Protein AF-A0A2U2SM42-F1 (afdb_monomer_lite)

Secondary structure (DSSP, 8-state):
--PPPP-----HHHHHHHHHHHHHHHHHHTHHHHHHHHHHHHHHHS--S-HHHHHHHHHHHHHHHHHHHHHHHHHHHHHHHHHHHHSTTS-HHHHHHHHHHHHHHHTT-EEEEEEEETTEEE--HHHHT--SEEEEEE-TTEEEEEEEE-TTS-EEEEEE-SEEEEEPTTEEEEEEEE-S-EEEEEEEEEEE-TT--EEEEEEEEEEESSSPPEEEEEEE--SSTTSPP-GGGEEEEEEPPPEE-SS-TTSEE-BEEEEE--S-HHHHHHHHHHHHHHHHHTTT-SSS-------S-----HHHHHHHHTTS-TTS-SS----GGGHHHHHHHHHHHHHHHTS-HHHH--TTS-HHHHHHHHHHHHHHHHHHHS-EEEEEEEETT-PPP-TT-B--TTTEEEPPPEE--S--HHHHTTPEEEEEEE-

pLDDT: mean 81.53, std 14.81, range [32.91, 96.56]

Foldseek 3Di:
DDDDDDPPPPDPPVVVVVVVVVVVVVCVVCVVLVVLVVVLVVCVVPPDPDPVVVVSSCVSVVVNVVVVVVVVVVVLVVLLVVLCVVCVPDDPVVSVVSSVQVVCVVVVQAAAEWEADQQFTDGDPVRLPGAAWYKYQYDQFKKWWKWAQDPVRDTDIDIDHHGIDIDHRRIHTPGMDGQDWDKDKDFQQWAAALVRDIDGWIKMFIWGQQDDAAAFEKEFDDPWLPDDGDLQRIFTFDKDDFDQDPVHNPDGWIFRADGHPLADSLLSVVVVVCVVCVVVCVVPPPDDDDAPPPPPDRDRDRQLQVLLQPLDPPPDDDDDDDGSVCVLVVVLSVLVNVLRSHHHPCLCPPPPDDNVVSQVVSQVSSFSVSQNLAKHKYKYKAFPVSTGRDGGDIDDPVRMDIDHIGIRDPDRSNHSSSMGIPTMGMD

Radius of gyration: 33.89 Å; chains: 1; bounding box: 90×63×103 Å

Sequence (427 aa):
MKKWPSPAKRTTTSVKRFVFLSFLIFLFLFWDIMSGVLRGFLALIRPAENPARLLELFQYWGRFGLFLIYFLFTFSLFLLLIAYFILPNLTLEQHLELWKRLWIYLHGSHGAAVFVRNGKIIAEAAEKSKKGVGLLLIDRQSAVIVEEKSRDQTTQAKVFAPGIVFLNPKQKIRGSVDLRPQRRSVSDLRAYTKDGVEIITNLATVFTLEEQPEVLLVTYQLESAQSQPSANALRVIQLSEPSPSLHRPDRLHRIVSSLSNEIDPDDQEEIHRYVQNFHLSQLESTLLEQPIRSTGLSVVDPKRILAAFYAIPVSASMDASLDWADLPLQITIDLFREFIASIPYETIYYPDRPIASSLTELKSRFSKRMRNQGVLAYQFVQRKDNQPIRVGDEWDAAELIFYPVQELRAAKFLRSKGIKVLNATFG

Structure (mmCIF, N/CA/C/O backbone):
data_AF-A0A2U2SM42-F1
#
_entry.id   AF-A0A2U2SM42-F1
#
loop_
_atom_site.group_PDB
_atom_site.id
_atom_site.type_symbol
_atom_site.label_atom_id
_atom_site.label_alt_id
_atom_site.label_comp_id
_atom_site.label_asym_id
_atom_site.label_entity_id
_atom_site.label_seq_id
_atom_site.pdbx_PDB_ins_code
_atom_site.Cartn_x
_atom_site.Cartn_y
_atom_site.Cartn_z
_atom_site.occupancy
_atom_site.B_iso_or_equiv
_atom_site.auth_seq_id
_atom_site.auth_comp_id
_atom_site.auth_asym_id
_atom_site.auth_atom_id
_atom_site.pdbx_PDB_model_num
ATOM 1 N N . MET A 1 1 ? 7.584 -31.219 -5.306 1.00 37.22 1 MET A N 1
ATOM 2 C CA . MET A 1 1 ? 8.456 -30.327 -6.109 1.00 37.22 1 MET A CA 1
ATOM 3 C C . MET A 1 1 ? 8.792 -31.002 -7.434 1.00 37.22 1 MET A C 1
ATOM 5 O O . MET A 1 1 ? 9.570 -31.946 -7.451 1.00 37.22 1 MET A O 1
ATOM 9 N N . LYS A 1 2 ? 8.160 -30.582 -8.535 1.00 35.25 2 LYS A N 1
ATOM 10 C CA . LYS A 1 2 ? 8.363 -31.166 -9.870 1.00 35.25 2 LYS A CA 1
ATOM 11 C C . LYS A 1 2 ? 9.482 -30.375 -10.559 1.00 35.25 2 LYS A C 1
ATOM 13 O O . LYS A 1 2 ? 9.262 -29.226 -10.931 1.00 35.25 2 LYS A O 1
ATOM 18 N N . LYS A 1 3 ? 10.693 -30.945 -10.641 1.00 39.66 3 LYS A N 1
ATOM 19 C CA . LYS A 1 3 ? 11.832 -30.343 -11.358 1.00 39.66 3 LYS A CA 1
ATOM 20 C C . LY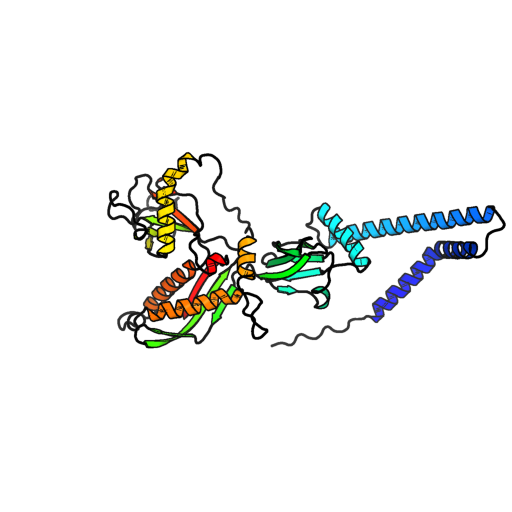S A 1 3 ? 11.411 -30.087 -12.808 1.00 39.66 3 LYS A C 1
ATOM 22 O O . LYS A 1 3 ? 11.009 -31.019 -13.501 1.00 39.66 3 LYS A O 1
ATOM 27 N N . TRP A 1 4 ? 11.460 -28.830 -13.242 1.00 34.91 4 TRP A N 1
ATOM 28 C CA . TRP A 1 4 ? 11.287 -28.485 -14.649 1.00 34.91 4 TRP A CA 1
ATOM 29 C C . TRP A 1 4 ? 12.412 -29.126 -15.474 1.00 34.91 4 TRP A C 1
ATOM 31 O O . TRP A 1 4 ? 13.565 -29.091 -15.035 1.00 34.91 4 TRP A O 1
ATOM 41 N N . PRO A 1 5 ? 12.110 -29.719 -16.642 1.00 42.41 5 PRO A N 1
ATOM 42 C CA . PRO A 1 5 ? 13.147 -30.181 -17.547 1.00 42.41 5 PRO A CA 1
ATOM 43 C C . PRO A 1 5 ? 13.942 -28.973 -18.050 1.00 42.41 5 PRO A C 1
ATOM 45 O O . PRO A 1 5 ? 13.377 -27.949 -18.437 1.00 42.41 5 PRO A O 1
ATOM 48 N N . SER A 1 6 ? 15.265 -29.095 -18.016 1.00 46.88 6 SER A N 1
ATOM 49 C CA . SER A 1 6 ? 16.199 -28.148 -18.614 1.00 46.88 6 SER A CA 1
ATOM 50 C C . SER A 1 6 ? 15.837 -27.899 -20.086 1.00 46.88 6 SER A C 1
ATOM 52 O O . SER A 1 6 ? 15.456 -28.841 -20.788 1.00 46.88 6 SER A O 1
ATOM 54 N N . PRO A 1 7 ? 15.945 -26.653 -20.586 1.00 45.03 7 PRO A N 1
ATOM 55 C CA . PRO A 1 7 ? 15.638 -26.364 -21.977 1.00 45.03 7 PRO A CA 1
ATOM 56 C C . PRO A 1 7 ? 16.603 -27.149 -22.869 1.00 45.03 7 PRO A C 1
ATOM 58 O O . PRO A 1 7 ? 17.818 -26.944 -22.843 1.00 45.03 7 PRO A O 1
ATOM 61 N N . ALA A 1 8 ? 16.050 -28.081 -23.644 1.00 41.78 8 ALA A N 1
ATOM 62 C CA . ALA A 1 8 ? 16.782 -28.811 -24.663 1.00 41.78 8 ALA A CA 1
ATOM 63 C C . ALA A 1 8 ? 17.477 -27.806 -25.596 1.00 41.78 8 ALA A C 1
ATOM 65 O O . ALA A 1 8 ? 16.824 -26.909 -26.135 1.00 41.78 8 ALA A O 1
ATOM 66 N N . LYS A 1 9 ? 18.795 -27.960 -25.796 1.00 49.94 9 LYS A N 1
ATOM 67 C CA . LYS A 1 9 ? 19.582 -27.247 -26.816 1.00 49.94 9 LYS A CA 1
ATOM 68 C C . LYS A 1 9 ? 18.978 -27.527 -28.202 1.00 49.94 9 LYS A C 1
ATOM 70 O O . LYS A 1 9 ? 19.388 -28.455 -28.893 1.00 49.94 9 LYS A O 1
ATOM 75 N N . ARG A 1 10 ? 17.978 -26.745 -28.611 1.00 49.03 10 ARG A N 1
ATOM 76 C CA . ARG A 1 10 ? 17.376 -26.813 -29.946 1.00 49.03 10 ARG A CA 1
ATOM 77 C C . ARG A 1 10 ? 18.307 -26.144 -30.967 1.00 49.03 10 ARG A C 1
ATOM 79 O O . ARG A 1 10 ? 18.519 -24.939 -30.949 1.00 49.03 10 ARG A O 1
ATOM 86 N N . THR A 1 11 ? 18.869 -26.978 -31.843 1.00 52.66 11 THR A N 1
ATOM 87 C CA . THR A 1 11 ? 19.129 -26.712 -33.274 1.00 52.66 11 THR A CA 1
ATOM 88 C C . THR A 1 11 ? 19.884 -25.426 -33.650 1.00 52.66 11 THR A C 1
ATOM 90 O O . THR A 1 11 ? 19.412 -24.634 -34.462 1.00 52.66 11 THR A O 1
ATOM 93 N N . THR A 1 12 ? 21.110 -25.236 -33.159 1.00 55.66 12 THR A N 1
ATOM 94 C CA . THR A 1 12 ? 21.989 -24.142 -33.630 1.00 55.66 12 THR A CA 1
ATOM 95 C C . THR A 1 12 ? 22.580 -24.393 -35.027 1.00 55.66 12 THR A C 1
ATOM 97 O O . THR A 1 12 ? 22.967 -23.454 -35.720 1.00 55.66 12 THR A O 1
ATOM 100 N N . THR A 1 13 ? 22.634 -25.647 -35.485 1.00 61.00 13 THR A N 1
ATOM 101 C CA . THR A 1 13 ? 23.210 -26.038 -36.785 1.00 61.00 13 THR A CA 1
ATOM 102 C C . THR A 1 13 ? 22.324 -25.687 -37.980 1.00 61.00 13 THR A C 1
ATOM 104 O O . THR A 1 13 ? 22.849 -25.313 -39.028 1.00 61.00 13 THR A O 1
ATOM 107 N N . SER A 1 14 ? 20.996 -25.741 -37.831 1.00 63.94 14 SER A N 1
ATOM 108 C CA . SER A 1 14 ? 20.060 -25.404 -38.916 1.00 63.94 14 SER A CA 1
ATOM 109 C C . SER A 1 14 ? 20.049 -23.904 -39.222 1.00 63.94 14 SER A C 1
ATOM 111 O O . SER A 1 14 ? 20.057 -23.510 -40.385 1.00 63.94 14 SER A O 1
ATOM 113 N N . VAL A 1 15 ? 20.120 -23.062 -38.184 1.00 69.94 15 VAL A N 1
ATOM 114 C CA . VAL A 1 15 ? 20.167 -21.597 -38.335 1.00 69.94 15 VAL A CA 1
ATOM 115 C C . VAL A 1 15 ? 21.458 -21.167 -39.035 1.00 69.94 15 VAL A C 1
ATOM 117 O O . VAL A 1 15 ? 21.415 -20.362 -39.958 1.00 69.94 15 VAL A O 1
ATOM 120 N N . LYS A 1 16 ? 22.604 -21.766 -38.681 1.00 73.88 16 LYS A N 1
ATOM 121 C CA . LYS A 1 16 ? 23.895 -21.463 -39.326 1.00 73.88 16 LYS A CA 1
ATOM 122 C C . LYS A 1 16 ? 23.902 -21.774 -40.826 1.00 73.88 16 LYS A C 1
ATOM 124 O O . LYS A 1 16 ? 24.428 -20.981 -41.600 1.00 73.88 16 LYS A O 1
ATOM 129 N N . ARG A 1 17 ? 23.302 -22.897 -41.243 1.00 79.06 17 ARG A N 1
ATOM 130 C CA . ARG A 1 17 ? 23.195 -23.269 -42.667 1.00 79.06 17 ARG A CA 1
ATOM 131 C C . ARG A 1 17 ? 22.294 -22.309 -43.442 1.00 79.06 17 ARG A C 1
ATOM 133 O O . ARG A 1 17 ? 22.647 -21.920 -44.549 1.00 79.06 17 ARG A O 1
ATOM 140 N N . PHE A 1 18 ? 21.178 -21.893 -42.845 1.00 75.88 18 PHE A N 1
ATOM 141 C CA . PHE A 1 18 ? 20.265 -20.937 -43.469 1.00 75.88 18 PHE A CA 1
ATOM 142 C C . PHE A 1 18 ? 20.898 -19.545 -43.614 1.00 75.88 18 PHE A C 1
ATOM 144 O O . PHE A 1 18 ? 20.820 -18.942 -44.680 1.00 75.88 18 PHE A O 1
ATOM 151 N N . VAL A 1 19 ? 21.607 -19.070 -42.582 1.00 76.06 19 VAL A N 1
ATOM 152 C CA . VAL A 1 19 ? 22.349 -17.797 -42.629 1.00 76.06 19 VAL A CA 1
ATOM 153 C C . VAL A 1 19 ? 23.444 -17.836 -43.697 1.00 76.06 19 VAL A C 1
ATOM 155 O O . VAL A 1 19 ? 23.562 -16.894 -44.474 1.00 76.06 19 VAL A O 1
ATOM 158 N N . PHE A 1 20 ? 24.205 -18.931 -43.788 1.00 82.00 20 PHE A N 1
ATOM 159 C CA . PHE A 1 20 ? 25.248 -19.084 -44.806 1.00 82.00 20 PHE A CA 1
ATOM 160 C C . PHE A 1 20 ? 24.678 -19.092 -46.231 1.00 82.00 20 PHE A C 1
ATOM 162 O O . PHE A 1 20 ? 25.192 -18.396 -47.104 1.00 82.00 20 PHE A O 1
ATOM 169 N N . LEU A 1 21 ? 23.588 -19.829 -46.463 1.00 83.31 21 LEU A N 1
ATOM 170 C CA . LEU A 1 21 ? 22.930 -19.874 -47.768 1.00 83.31 21 LEU A CA 1
ATOM 171 C C . LEU A 1 21 ? 22.363 -18.500 -48.157 1.00 83.31 21 LEU A C 1
ATOM 173 O O . LEU A 1 21 ? 22.569 -18.045 -49.278 1.00 83.31 21 LEU A O 1
ATOM 177 N N . SER A 1 22 ? 21.709 -17.809 -47.219 1.00 75.19 22 SER A N 1
ATOM 178 C CA . SER A 1 22 ? 21.179 -16.462 -47.444 1.00 75.19 22 SER A CA 1
ATOM 179 C C . SER A 1 22 ? 22.290 -15.447 -47.725 1.00 75.19 22 SER A C 1
ATOM 181 O O . SER A 1 22 ? 22.113 -14.570 -48.567 1.00 75.19 22 SER A O 1
ATOM 183 N N . PHE A 1 23 ? 23.445 -15.576 -47.065 1.00 80.31 23 PHE A N 1
ATOM 184 C CA . PHE A 1 23 ? 24.621 -14.747 -47.329 1.00 80.31 23 PHE A CA 1
ATOM 185 C C . PHE A 1 23 ? 25.185 -14.986 -48.736 1.00 80.31 23 PHE A C 1
ATOM 187 O O . PHE A 1 23 ? 25.532 -14.036 -49.430 1.00 80.31 23 PHE A O 1
ATOM 194 N N . LEU A 1 24 ? 25.230 -16.240 -49.188 1.00 80.56 24 LEU A N 1
ATOM 195 C CA . LEU A 1 24 ? 25.736 -16.594 -50.515 1.00 80.56 24 LEU A CA 1
ATOM 196 C C . LEU A 1 24 ? 24.796 -16.113 -51.633 1.00 80.56 24 LEU A C 1
ATOM 198 O O . LEU A 1 24 ? 25.257 -15.576 -52.638 1.00 80.56 24 LEU A O 1
ATOM 202 N N . ILE A 1 25 ? 23.481 -16.220 -51.423 1.00 81.25 25 ILE A N 1
ATOM 203 C CA . ILE A 1 25 ? 22.460 -15.659 -52.322 1.00 81.25 25 ILE A CA 1
ATOM 204 C C . ILE A 1 25 ? 22.572 -14.131 -52.384 1.00 81.25 25 ILE A C 1
ATOM 206 O O . ILE A 1 25 ? 22.517 -13.559 -53.470 1.00 81.25 25 ILE A O 1
ATOM 210 N N . PHE A 1 26 ? 22.780 -13.469 -51.243 1.00 79.25 26 PHE A N 1
ATOM 211 C CA . PHE A 1 26 ? 23.017 -12.027 -51.194 1.00 79.25 26 PHE A CA 1
ATOM 212 C C . PHE A 1 26 ? 24.283 -11.642 -51.975 1.00 79.25 26 PHE A C 1
ATOM 214 O O . PHE A 1 26 ? 24.239 -10.749 -52.817 1.00 79.25 26 PHE A O 1
ATOM 221 N N . LEU A 1 27 ? 25.393 -12.354 -51.764 1.00 76.31 27 LEU A N 1
ATOM 222 C CA . LEU A 1 27 ? 26.644 -12.108 -52.483 1.00 76.31 27 LEU A CA 1
ATOM 223 C C . LEU A 1 27 ? 26.467 -12.246 -54.003 1.00 76.31 27 LEU A C 1
ATOM 225 O O . LEU A 1 27 ? 27.034 -11.460 -54.754 1.00 76.31 27 LEU A O 1
ATOM 229 N N . PHE A 1 28 ? 25.669 -13.221 -54.444 1.00 82.19 28 PHE A N 1
ATOM 230 C CA . PHE A 1 28 ? 25.380 -13.451 -55.856 1.00 82.19 28 PHE A CA 1
ATOM 231 C C . PHE A 1 28 ? 24.474 -12.364 -56.453 1.00 82.19 28 PHE A C 1
ATOM 233 O O . PHE A 1 28 ? 24.808 -11.791 -57.487 1.00 82.19 28 PHE A O 1
ATOM 240 N N . LEU A 1 29 ? 23.364 -12.029 -55.784 1.00 76.62 29 LEU A N 1
ATOM 241 C CA . LEU A 1 29 ? 22.418 -10.998 -56.237 1.00 76.62 29 LEU A CA 1
ATOM 242 C C . LEU A 1 29 ? 23.054 -9.606 -56.323 1.00 76.62 29 LEU A C 1
ATOM 244 O O . LEU A 1 29 ? 22.677 -8.812 -57.181 1.00 76.62 29 LEU A O 1
ATOM 248 N N . PHE A 1 30 ? 24.028 -9.317 -55.458 1.00 75.44 30 PHE A N 1
ATOM 249 C CA . PHE A 1 30 ? 24.696 -8.016 -55.383 1.00 75.44 30 PHE A CA 1
ATOM 250 C C . PHE A 1 30 ? 26.149 -8.048 -55.875 1.00 75.44 30 PHE A C 1
ATOM 252 O O . PHE A 1 30 ? 26.906 -7.107 -55.627 1.00 75.44 30 PHE A O 1
ATOM 259 N N . TRP A 1 31 ? 26.544 -9.100 -56.599 1.00 80.31 31 TRP A N 1
ATOM 260 C CA . TRP A 1 31 ? 27.918 -9.295 -57.068 1.00 80.31 31 TRP A CA 1
ATOM 261 C C . TRP A 1 31 ? 28.424 -8.133 -57.926 1.00 80.31 31 TRP A C 1
ATOM 263 O O . TRP A 1 31 ? 29.548 -7.670 -57.739 1.00 80.31 31 TRP A O 1
ATOM 273 N N . ASP A 1 32 ? 27.585 -7.620 -58.828 1.00 74.88 32 ASP A N 1
ATOM 274 C CA . ASP A 1 32 ? 27.944 -6.514 -59.721 1.00 74.88 32 ASP A CA 1
ATOM 275 C C . ASP A 1 32 ? 28.301 -5.245 -58.923 1.00 74.88 32 ASP A C 1
ATOM 277 O O . ASP A 1 32 ? 29.355 -4.640 -59.118 1.00 74.88 32 ASP A O 1
ATOM 281 N N . ILE A 1 33 ? 27.500 -4.935 -57.900 1.00 73.44 33 ILE A N 1
ATOM 282 C CA . ILE A 1 33 ? 27.712 -3.800 -56.993 1.00 73.44 33 ILE A CA 1
ATOM 283 C C . ILE A 1 33 ? 28.972 -4.004 -56.138 1.00 73.44 33 ILE A C 1
ATOM 285 O O . ILE A 1 33 ? 29.809 -3.105 -56.045 1.00 73.44 33 ILE A O 1
ATOM 289 N N . MET A 1 34 ? 29.150 -5.192 -55.550 1.00 74.00 34 MET A N 1
ATOM 290 C CA . MET A 1 34 ? 30.316 -5.515 -54.715 1.00 74.00 34 MET A CA 1
ATOM 291 C C . MET A 1 34 ? 31.624 -5.492 -55.516 1.00 74.00 34 MET A C 1
ATOM 293 O O . MET A 1 34 ? 32.640 -4.970 -55.049 1.00 74.00 34 MET A O 1
ATOM 297 N N . SER A 1 35 ? 31.598 -6.009 -56.745 1.00 76.94 35 SER A N 1
ATOM 298 C CA . SER A 1 35 ? 32.746 -5.985 -57.651 1.00 76.94 35 SER A CA 1
ATOM 299 C C . SER A 1 35 ? 33.081 -4.560 -58.108 1.00 76.94 35 SER A C 1
ATOM 301 O O . SER A 1 35 ? 34.261 -4.219 -58.212 1.00 76.94 35 SER A O 1
ATOM 303 N N . GLY A 1 36 ? 32.069 -3.703 -58.290 1.00 73.38 36 GLY A N 1
ATOM 304 C CA . GLY A 1 36 ? 32.228 -2.278 -58.578 1.00 73.38 36 GLY A CA 1
ATOM 305 C C . GLY A 1 36 ? 32.930 -1.513 -57.453 1.00 73.38 36 GLY A C 1
ATOM 306 O O . GLY A 1 36 ? 33.856 -0.753 -57.725 1.00 73.38 36 GLY A O 1
ATOM 307 N N . VAL A 1 37 ? 32.574 -1.765 -56.187 1.00 72.69 37 VAL A N 1
ATOM 308 C CA . VAL A 1 37 ? 33.238 -1.148 -55.017 1.00 72.69 37 VAL A CA 1
ATOM 309 C C . VAL A 1 37 ? 34.681 -1.625 -54.868 1.00 72.69 37 VAL A C 1
ATOM 311 O O . VAL A 1 37 ? 35.572 -0.816 -54.617 1.00 72.69 37 VAL A O 1
ATOM 314 N N . LEU A 1 38 ? 34.945 -2.922 -55.063 1.00 77.00 38 LEU A N 1
ATOM 315 C CA . LEU A 1 38 ? 36.300 -3.473 -54.975 1.00 77.00 38 LEU A CA 1
ATOM 316 C C . LEU A 1 38 ? 37.216 -2.908 -56.074 1.00 77.00 38 LEU A C 1
ATOM 318 O O . LEU A 1 38 ? 38.353 -2.527 -55.794 1.00 77.00 38 LEU A O 1
ATOM 322 N N . ARG A 1 39 ? 36.710 -2.788 -57.311 1.00 72.19 39 ARG A N 1
ATOM 323 C CA . ARG A 1 39 ? 37.392 -2.083 -58.416 1.00 72.19 39 ARG A CA 1
ATOM 324 C C . ARG A 1 39 ? 37.586 -0.598 -58.091 1.00 72.19 39 ARG A C 1
ATOM 326 O O . ARG A 1 39 ? 38.657 -0.057 -58.349 1.00 72.19 39 ARG A O 1
ATOM 333 N N . GLY A 1 40 ? 36.581 0.008 -57.455 1.00 69.44 40 GLY A N 1
ATOM 334 C CA . GLY A 1 40 ? 36.598 1.332 -56.834 1.00 69.44 40 GLY A CA 1
ATOM 335 C C . GLY A 1 40 ? 37.807 1.564 -55.931 1.00 69.44 40 GLY A C 1
ATOM 336 O O . GLY A 1 40 ? 38.567 2.512 -56.108 1.00 69.44 40 GLY A O 1
ATOM 337 N N . PHE A 1 41 ? 37.986 0.660 -54.972 1.00 71.69 41 PHE A N 1
ATOM 338 C CA . PHE A 1 41 ? 39.050 0.700 -53.975 1.00 71.69 41 PHE A CA 1
ATOM 339 C C . PHE A 1 41 ? 40.432 0.402 -54.578 1.00 71.69 41 PHE A C 1
ATOM 341 O O . PHE A 1 41 ? 41.407 1.080 -54.263 1.00 71.69 41 PHE A O 1
ATOM 348 N N . LEU A 1 42 ? 40.522 -0.557 -55.507 1.00 72.31 42 LEU A N 1
ATOM 349 C CA . LEU A 1 42 ? 41.758 -0.870 -56.238 1.00 72.31 42 LEU A CA 1
ATOM 350 C C . LEU A 1 42 ? 42.267 0.315 -57.078 1.00 72.31 42 LEU A C 1
ATOM 352 O O . LEU A 1 42 ? 43.477 0.511 -57.184 1.00 72.31 42 LEU A O 1
ATOM 356 N N . ALA A 1 43 ? 41.367 1.131 -57.632 1.00 66.62 43 ALA A N 1
ATOM 357 C CA . ALA A 1 43 ? 41.728 2.343 -58.369 1.00 66.62 43 ALA A CA 1
ATOM 358 C C . ALA A 1 43 ? 42.224 3.488 -57.465 1.00 66.62 43 ALA A C 1
ATOM 360 O O . ALA A 1 43 ? 42.943 4.364 -57.935 1.00 66.62 43 ALA A O 1
ATOM 361 N N . LEU A 1 44 ? 41.886 3.482 -56.169 1.00 68.81 44 LEU A N 1
ATOM 362 C CA . LEU A 1 44 ? 42.412 4.453 -55.201 1.00 68.81 44 LEU A CA 1
ATOM 363 C C . LEU A 1 44 ? 43.894 4.188 -54.881 1.00 68.81 44 LEU A C 1
ATOM 365 O O . LEU A 1 44 ? 44.653 5.115 -54.618 1.00 68.81 44 LEU A O 1
ATOM 369 N N . ILE A 1 45 ? 44.309 2.919 -54.937 1.00 75.75 45 ILE A N 1
ATOM 370 C CA . ILE A 1 45 ? 45.694 2.475 -54.700 1.00 75.75 45 ILE A CA 1
ATOM 371 C C . ILE A 1 45 ? 46.561 2.660 -55.958 1.00 75.75 45 ILE A C 1
ATOM 373 O O . ILE A 1 45 ? 47.779 2.805 -55.862 1.00 75.75 45 ILE A O 1
ATOM 377 N N . ARG A 1 46 ? 45.946 2.678 -57.148 1.00 68.69 46 ARG A N 1
ATOM 378 C CA . ARG A 1 46 ? 46.636 2.835 -58.433 1.00 68.69 46 ARG A CA 1
ATOM 379 C C . ARG A 1 46 ? 46.012 4.003 -59.210 1.00 68.69 46 ARG A C 1
ATOM 381 O O . ARG A 1 46 ? 45.029 3.775 -59.918 1.00 68.69 46 ARG A O 1
ATOM 388 N N . PRO A 1 47 ? 46.537 5.238 -59.067 1.00 60.62 47 PRO A N 1
ATOM 389 C CA . PRO A 1 47 ? 45.900 6.433 -59.612 1.00 60.62 47 PRO A CA 1
ATOM 390 C C . PRO A 1 47 ? 45.705 6.302 -61.125 1.00 60.62 47 PRO A C 1
ATOM 392 O O . PRO A 1 47 ? 46.603 5.888 -61.857 1.00 60.62 47 PRO A O 1
ATOM 395 N N . ALA A 1 48 ? 44.490 6.592 -61.585 1.00 60.09 48 ALA A N 1
ATOM 396 C CA . ALA A 1 48 ? 44.110 6.429 -62.977 1.00 60.09 48 ALA A CA 1
ATOM 397 C C . ALA A 1 48 ? 44.730 7.532 -63.850 1.00 60.09 48 ALA A C 1
ATOM 399 O O . ALA A 1 48 ? 44.438 8.706 -63.663 1.00 60.09 48 ALA A O 1
ATOM 400 N N . GLU A 1 49 ? 45.514 7.147 -64.859 1.00 64.56 49 GLU A N 1
ATOM 401 C CA . GLU A 1 49 ? 46.083 8.062 -65.867 1.00 64.56 49 GLU A CA 1
ATOM 402 C C . GLU A 1 49 ? 45.031 8.607 -66.858 1.00 64.56 49 GLU A C 1
ATOM 404 O O . GLU A 1 49 ? 45.317 9.513 -67.632 1.00 64.56 49 GLU A O 1
ATOM 409 N N . ASN A 1 50 ? 43.799 8.072 -66.837 1.00 74.12 50 ASN A N 1
ATOM 410 C CA . ASN A 1 50 ? 42.744 8.379 -67.806 1.00 74.12 50 ASN A CA 1
ATOM 411 C C . ASN A 1 50 ? 41.491 8.990 -67.146 1.00 74.12 50 ASN A C 1
ATOM 413 O O . ASN A 1 50 ? 40.880 8.333 -66.294 1.00 74.12 50 ASN A O 1
ATOM 417 N N . PRO A 1 51 ? 41.015 10.170 -67.596 1.00 72.19 51 PRO A N 1
ATOM 418 C CA . PRO A 1 51 ? 39.844 10.842 -67.022 1.00 72.19 51 PRO A CA 1
ATOM 419 C C . PRO A 1 51 ? 38.535 10.054 -67.209 1.00 72.19 51 PRO A C 1
ATOM 421 O O . PRO A 1 51 ? 37.643 10.134 -66.367 1.00 72.19 51 PRO A O 1
ATOM 424 N N . ALA A 1 52 ? 38.434 9.222 -68.252 1.00 74.62 52 ALA A N 1
ATOM 425 C CA . ALA A 1 52 ? 37.275 8.353 -68.480 1.00 74.62 52 ALA A CA 1
ATOM 426 C C . ALA A 1 52 ? 37.076 7.310 -67.359 1.00 74.62 52 ALA A C 1
ATOM 428 O O . ALA A 1 52 ? 35.944 7.029 -66.969 1.00 74.62 52 ALA A O 1
ATOM 429 N N . ARG A 1 53 ? 38.168 6.794 -66.770 1.00 69.69 53 ARG A N 1
ATOM 430 C CA . ARG A 1 53 ? 38.096 5.835 -65.651 1.00 69.69 53 ARG A CA 1
ATOM 431 C C . ARG A 1 53 ? 37.619 6.482 -64.354 1.00 69.69 53 ARG A C 1
ATOM 433 O O . ARG A 1 53 ? 36.987 5.808 -63.548 1.00 69.69 53 ARG A O 1
ATOM 440 N N . LEU A 1 54 ? 37.899 7.772 -64.149 1.00 69.12 54 LEU A N 1
ATOM 441 C CA . LEU A 1 54 ? 37.402 8.509 -62.984 1.00 69.12 54 LEU A CA 1
ATOM 442 C C . LEU A 1 54 ? 35.877 8.649 -63.036 1.00 69.12 54 LEU A C 1
ATOM 444 O O . LEU A 1 54 ? 35.216 8.434 -62.023 1.00 69.12 54 LEU A O 1
ATOM 448 N N . LEU A 1 55 ? 35.314 8.942 -64.213 1.00 76.12 55 LEU A N 1
ATOM 449 C CA . LEU A 1 55 ? 33.866 9.059 -64.395 1.00 76.12 55 LEU A CA 1
ATOM 450 C C . LEU A 1 55 ? 33.144 7.730 -64.126 1.00 76.12 55 LEU A C 1
ATOM 452 O O . LEU A 1 55 ? 32.135 7.716 -63.421 1.00 76.12 55 LEU A O 1
ATOM 456 N N . GLU A 1 56 ? 33.683 6.612 -64.620 1.00 75.69 56 GLU A N 1
ATOM 457 C CA . GLU A 1 56 ? 33.166 5.274 -64.306 1.00 75.69 56 GLU A CA 1
ATOM 458 C C . GLU A 1 56 ? 33.224 4.988 -62.798 1.00 75.69 56 GLU A C 1
ATOM 460 O O . GLU A 1 56 ? 32.248 4.510 -62.220 1.00 75.69 56 GLU A O 1
ATOM 465 N N . LEU A 1 57 ? 34.328 5.347 -62.132 1.00 71.81 57 LEU A N 1
ATOM 466 C CA . LEU A 1 57 ? 34.481 5.195 -60.684 1.00 71.81 57 LEU A CA 1
ATOM 467 C C . LEU A 1 57 ? 33.389 5.948 -59.918 1.00 71.81 57 LEU A C 1
ATOM 469 O O . LEU A 1 57 ? 32.726 5.367 -59.059 1.00 71.81 57 LEU A O 1
ATOM 473 N N . PHE A 1 58 ? 33.169 7.223 -60.252 1.00 76.38 58 PHE A N 1
ATOM 474 C CA . PHE A 1 58 ? 32.121 8.040 -59.640 1.00 76.38 58 PHE A CA 1
ATOM 475 C C . PHE A 1 58 ? 30.729 7.442 -59.853 1.00 76.38 58 PHE A C 1
ATOM 477 O O . PHE A 1 58 ? 29.912 7.467 -58.935 1.00 76.38 58 PHE A O 1
ATOM 484 N N . GLN A 1 59 ? 30.461 6.848 -61.018 1.00 80.38 59 GLN A N 1
ATOM 485 C CA . GLN A 1 59 ? 29.196 6.157 -61.271 1.00 80.38 59 GLN A CA 1
ATOM 486 C C . GLN A 1 59 ? 29.033 4.901 -60.404 1.00 80.38 59 GLN A C 1
ATOM 488 O O . GLN A 1 59 ? 27.950 4.691 -59.856 1.00 80.38 59 GLN A O 1
ATOM 493 N N . TYR A 1 60 ? 30.080 4.089 -60.223 1.00 78.75 60 TYR A N 1
ATOM 494 C CA . TYR A 1 60 ? 30.019 2.910 -59.348 1.00 78.75 60 TYR A CA 1
ATOM 495 C C . TYR A 1 60 ? 29.835 3.292 -57.876 1.00 78.75 60 TYR A C 1
ATOM 497 O O . TYR A 1 60 ? 28.959 2.739 -57.210 1.00 78.75 60 TYR A O 1
ATOM 505 N N . TRP A 1 61 ? 30.592 4.273 -57.379 1.00 76.31 61 TRP A N 1
ATOM 506 C CA . TRP A 1 61 ? 30.429 4.788 -56.016 1.00 76.31 61 TRP A CA 1
ATOM 507 C C . TRP A 1 61 ? 29.064 5.453 -55.811 1.00 76.31 61 TRP A C 1
ATOM 509 O O . TRP A 1 61 ? 28.445 5.260 -54.767 1.00 76.31 61 TRP A O 1
ATOM 519 N N . GLY A 1 62 ? 28.552 6.168 -56.817 1.00 82.19 62 GLY A N 1
ATOM 520 C CA . GLY A 1 62 ? 27.211 6.752 -56.800 1.00 82.19 62 GLY A CA 1
ATOM 521 C C . GLY A 1 62 ? 26.108 5.693 -56.735 1.00 82.19 62 GLY A C 1
ATOM 522 O O . GLY A 1 62 ? 25.213 5.788 -55.897 1.00 82.19 62 GLY A O 1
ATOM 523 N N . ARG A 1 63 ? 26.196 4.636 -57.557 1.00 82.12 63 ARG A N 1
ATOM 524 C CA . ARG A 1 63 ? 25.262 3.494 -57.521 1.00 82.12 63 ARG A CA 1
ATOM 525 C C . ARG A 1 63 ? 25.320 2.752 -56.190 1.00 82.12 63 ARG A C 1
ATOM 527 O O . ARG A 1 63 ? 24.274 2.428 -55.635 1.00 82.12 63 ARG A O 1
ATOM 534 N N . PHE A 1 64 ? 26.519 2.521 -55.661 1.00 80.69 64 PHE A N 1
ATOM 535 C CA . PHE A 1 64 ? 26.697 1.907 -54.349 1.00 80.69 64 PHE A CA 1
ATOM 536 C C . PHE A 1 64 ? 26.102 2.770 -53.231 1.00 80.69 64 PHE A C 1
ATOM 538 O O . PHE A 1 64 ? 25.378 2.254 -52.383 1.00 80.69 64 PHE A O 1
ATOM 545 N N . GLY A 1 65 ? 26.341 4.083 -53.259 1.00 83.94 65 GLY A N 1
ATOM 546 C CA . GLY A 1 65 ? 25.760 5.027 -52.307 1.00 83.94 65 GLY A CA 1
ATOM 547 C C . GLY A 1 65 ? 24.231 5.018 -52.342 1.00 83.94 65 GLY A C 1
ATOM 548 O O . GLY A 1 65 ? 23.597 4.890 -51.297 1.00 83.94 65 GLY A O 1
ATOM 549 N N . LEU A 1 66 ? 23.627 5.068 -53.534 1.00 85.56 66 LEU A N 1
ATOM 550 C CA . LEU A 1 66 ? 22.172 4.976 -53.700 1.00 85.56 66 LEU A CA 1
ATOM 551 C C . LEU A 1 66 ? 21.613 3.640 -53.202 1.00 85.56 66 LEU A C 1
ATOM 553 O O . LEU A 1 66 ? 20.595 3.622 -52.511 1.00 85.56 66 LEU A O 1
ATOM 557 N N . PHE A 1 67 ? 22.287 2.531 -53.511 1.00 86.50 67 PHE A N 1
ATOM 558 C CA . PHE A 1 67 ? 21.902 1.212 -53.017 1.00 86.50 67 PHE A CA 1
ATOM 559 C C . PHE A 1 67 ? 21.953 1.145 -51.487 1.00 86.50 67 PHE A C 1
ATOM 561 O O . PHE A 1 67 ? 21.002 0.679 -50.864 1.00 86.50 67 PHE A O 1
ATOM 568 N N . LEU A 1 68 ? 23.024 1.655 -50.875 1.00 84.06 68 LEU A N 1
ATOM 569 C CA . LEU A 1 68 ? 23.172 1.695 -49.424 1.00 84.06 68 LEU A CA 1
ATOM 570 C C . LEU A 1 68 ? 22.072 2.546 -48.776 1.00 84.06 68 LEU A C 1
ATOM 572 O O . LEU A 1 68 ? 21.487 2.124 -47.783 1.00 84.06 68 LEU A O 1
ATOM 576 N N . ILE A 1 69 ? 21.745 3.704 -49.356 1.00 87.94 69 ILE A N 1
ATOM 577 C CA . ILE A 1 69 ? 20.646 4.560 -48.886 1.00 87.94 69 ILE A CA 1
ATOM 578 C C . ILE A 1 69 ? 19.308 3.820 -48.983 1.00 87.94 69 ILE A C 1
ATOM 580 O O . ILE A 1 69 ? 18.553 3.804 -48.014 1.00 87.94 69 ILE A O 1
ATOM 584 N N . TYR A 1 70 ? 19.022 3.171 -50.115 1.00 88.25 70 TYR A N 1
ATOM 585 C CA . TYR A 1 70 ? 17.790 2.403 -50.302 1.00 88.25 70 TYR A CA 1
ATOM 586 C C . TYR A 1 70 ? 17.693 1.222 -49.327 1.00 88.25 70 TYR A C 1
ATOM 588 O O . TYR A 1 70 ? 16.645 0.991 -48.721 1.00 88.25 70 TYR A O 1
ATOM 596 N N . PHE A 1 71 ? 18.791 0.496 -49.121 1.00 88.38 71 PHE A N 1
ATOM 597 C CA . PHE A 1 71 ? 18.867 -0.592 -48.153 1.00 88.38 71 PHE A CA 1
ATOM 598 C C . PHE A 1 71 ? 18.629 -0.087 -46.725 1.00 88.38 71 PHE A C 1
ATOM 600 O O . PHE A 1 71 ? 17.787 -0.626 -46.015 1.00 88.38 71 PHE A O 1
ATOM 607 N N . LEU A 1 72 ? 19.309 0.985 -46.311 1.00 88.44 72 LEU A N 1
ATOM 608 C CA . LEU A 1 72 ? 19.121 1.585 -44.989 1.00 88.44 72 LEU A CA 1
ATOM 609 C C . LEU A 1 72 ? 17.695 2.111 -44.798 1.00 88.44 72 LEU A C 1
ATOM 611 O O . LEU A 1 72 ? 17.124 1.944 -43.722 1.00 88.44 72 LEU A O 1
ATOM 615 N N . PHE A 1 73 ? 17.099 2.698 -45.836 1.00 89.94 73 PHE A N 1
ATOM 616 C CA . PHE A 1 73 ? 15.721 3.180 -45.810 1.00 89.94 73 PHE A CA 1
ATOM 617 C C . PHE A 1 73 ? 14.714 2.032 -45.666 1.00 89.94 73 PHE A C 1
ATOM 619 O O . PHE A 1 73 ? 13.874 2.060 -44.768 1.00 89.94 73 PHE A O 1
ATOM 626 N N . THR A 1 74 ? 14.821 0.996 -46.500 1.00 89.00 74 THR A N 1
ATOM 627 C CA . THR A 1 74 ? 13.932 -0.178 -46.444 1.00 89.00 74 THR A CA 1
ATOM 628 C C . THR A 1 74 ? 14.098 -0.954 -45.140 1.00 89.00 74 THR A C 1
ATOM 630 O O . THR A 1 74 ? 13.105 -1.330 -44.520 1.00 89.00 74 THR A O 1
ATOM 633 N N . PHE A 1 75 ? 15.332 -1.124 -44.665 1.00 88.75 75 PHE A N 1
ATOM 634 C CA . PHE A 1 75 ? 15.619 -1.727 -43.367 1.00 88.75 75 PHE A CA 1
ATOM 635 C C . PHE A 1 75 ? 15.043 -0.895 -42.213 1.00 88.75 75 PHE A C 1
ATOM 637 O O . PHE A 1 75 ? 14.413 -1.438 -41.308 1.00 88.75 75 PHE A O 1
ATOM 644 N N . SER A 1 76 ? 15.182 0.431 -42.268 1.00 88.56 76 SER A N 1
ATOM 645 C CA . SER A 1 76 ? 14.586 1.344 -41.293 1.00 88.56 76 SER A CA 1
ATOM 646 C C . SER A 1 76 ? 13.055 1.250 -41.264 1.00 88.56 76 SER A C 1
ATOM 648 O O . SER A 1 76 ? 12.469 1.177 -40.183 1.00 88.56 76 SER A O 1
ATOM 650 N N . LEU A 1 77 ? 12.408 1.199 -42.434 1.00 89.38 77 LEU A N 1
ATOM 651 C CA . LEU A 1 77 ? 10.960 1.017 -42.559 1.00 89.38 77 LEU A CA 1
ATOM 652 C C . LEU A 1 77 ? 10.518 -0.334 -41.983 1.00 89.38 77 LEU A C 1
ATOM 654 O O . LEU A 1 77 ? 9.514 -0.416 -41.278 1.00 89.38 77 LEU A O 1
ATOM 658 N N . PHE A 1 78 ? 11.295 -1.387 -42.232 1.00 90.12 78 PHE A N 1
ATOM 659 C CA . PHE A 1 78 ? 11.046 -2.707 -41.667 1.00 90.12 78 PHE A CA 1
ATOM 660 C C . PHE A 1 78 ? 11.162 -2.708 -40.136 1.00 90.12 78 PHE A C 1
ATOM 662 O O . PHE A 1 78 ? 10.310 -3.283 -39.461 1.0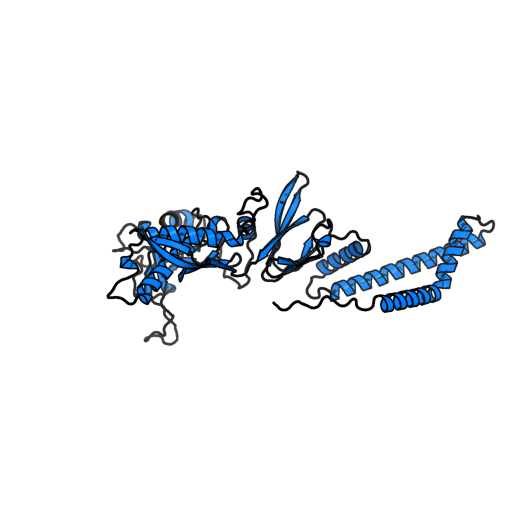0 90.12 78 PHE A O 1
ATOM 669 N N . LEU A 1 79 ? 12.149 -2.008 -39.566 1.00 88.75 79 LEU A N 1
ATOM 670 C CA . LEU A 1 79 ? 12.246 -1.825 -38.114 1.00 88.75 79 LEU A CA 1
ATOM 671 C C . LEU A 1 79 ? 11.059 -1.047 -37.541 1.00 88.75 79 LEU A C 1
ATOM 673 O O . LEU A 1 79 ? 10.592 -1.380 -36.455 1.00 88.75 79 LEU A O 1
ATOM 677 N N . LEU A 1 80 ? 10.559 -0.033 -38.252 1.00 87.94 80 LEU A N 1
ATOM 678 C CA . LEU A 1 80 ? 9.364 0.705 -37.840 1.00 87.94 80 LEU A CA 1
ATOM 679 C C . LEU A 1 80 ? 8.126 -0.206 -37.841 1.00 87.94 80 LEU A C 1
ATOM 681 O O . LEU A 1 80 ? 7.334 -0.175 -36.901 1.00 87.94 80 LEU A O 1
ATOM 685 N N . LEU A 1 81 ? 7.993 -1.068 -38.851 1.00 88.12 81 LEU A N 1
ATOM 686 C CA . LEU A 1 81 ? 6.929 -2.068 -38.920 1.00 88.12 81 LEU A CA 1
ATOM 687 C C . LEU A 1 81 ? 7.044 -3.081 -37.773 1.00 88.12 81 LEU A C 1
ATOM 689 O O . LEU A 1 81 ? 6.058 -3.348 -37.092 1.00 88.12 81 LEU A O 1
ATOM 693 N N . ILE A 1 82 ? 8.248 -3.581 -37.485 1.00 87.06 82 ILE A N 1
ATOM 694 C CA . ILE A 1 82 ? 8.502 -4.431 -36.314 1.00 87.06 82 ILE A CA 1
ATOM 695 C C . ILE A 1 82 ? 8.101 -3.709 -35.021 1.00 87.06 82 ILE A C 1
ATOM 697 O O . ILE A 1 82 ? 7.415 -4.293 -34.187 1.00 87.06 82 ILE A O 1
ATOM 701 N N . ALA A 1 83 ? 8.482 -2.441 -34.855 1.00 84.50 83 ALA A N 1
ATOM 702 C CA . ALA A 1 83 ? 8.102 -1.640 -33.695 1.00 84.50 83 ALA A CA 1
ATOM 703 C C . ALA A 1 83 ? 6.574 -1.526 -33.551 1.00 84.50 83 ALA A C 1
ATOM 705 O O . ALA A 1 83 ? 6.067 -1.529 -32.430 1.00 84.50 83 ALA A O 1
ATOM 706 N N . TYR A 1 84 ? 5.840 -1.466 -34.668 1.00 84.56 84 TYR A N 1
ATOM 707 C CA . TYR A 1 84 ? 4.377 -1.482 -34.680 1.00 84.56 84 TYR A CA 1
ATOM 708 C C . TYR A 1 84 ? 3.795 -2.820 -34.207 1.00 84.56 84 TYR A C 1
ATOM 710 O O . TYR A 1 84 ? 2.865 -2.849 -33.406 1.00 84.56 84 TYR A O 1
ATOM 718 N N . PHE A 1 85 ? 4.391 -3.936 -34.631 1.00 83.69 85 PHE A N 1
ATOM 719 C CA . PHE A 1 85 ? 3.936 -5.277 -34.260 1.00 83.69 85 PHE A CA 1
ATOM 720 C C . PHE A 1 85 ? 4.296 -5.697 -32.830 1.00 83.69 85 PHE A C 1
ATOM 722 O O . PHE A 1 85 ? 3.523 -6.420 -32.205 1.00 83.69 85 PHE A O 1
ATOM 729 N N . ILE A 1 86 ? 5.453 -5.280 -32.301 1.00 79.12 86 ILE A N 1
ATOM 730 C CA . ILE A 1 86 ? 5.890 -5.684 -30.953 1.00 79.12 86 ILE A CA 1
ATOM 731 C C . ILE A 1 86 ? 4.965 -5.087 -29.880 1.00 79.12 86 ILE A C 1
ATOM 733 O O . ILE A 1 86 ? 4.676 -5.750 -28.884 1.00 79.12 86 ILE A O 1
ATOM 737 N N . LEU A 1 87 ? 4.497 -3.849 -30.070 1.00 77.06 87 LEU A N 1
ATOM 738 C CA . LEU A 1 87 ? 3.685 -3.116 -29.095 1.00 77.06 87 LEU A CA 1
ATOM 739 C C . LEU A 1 87 ? 2.537 -2.361 -29.794 1.00 77.06 87 LEU A C 1
ATOM 741 O O . LEU A 1 87 ? 2.623 -1.148 -29.957 1.00 77.06 87 LEU A O 1
ATOM 745 N N . PRO A 1 88 ? 1.449 -3.051 -30.183 1.00 71.06 88 PRO A N 1
ATOM 746 C CA . PRO A 1 88 ? 0.421 -2.509 -31.084 1.00 71.06 88 PRO A CA 1
ATOM 747 C C . PRO A 1 88 ? -0.447 -1.388 -30.490 1.00 71.06 88 PRO A C 1
ATOM 749 O O . PRO A 1 88 ? -1.127 -0.687 -31.229 1.00 71.06 88 PRO A O 1
ATOM 752 N N . ASN A 1 89 ? -0.431 -1.202 -29.167 1.00 74.69 89 ASN A N 1
ATOM 753 C CA . ASN A 1 89 ? -1.298 -0.251 -28.460 1.00 74.69 89 ASN A CA 1
ATOM 754 C C . ASN A 1 89 ? -0.574 1.047 -28.051 1.00 74.69 89 ASN A C 1
ATOM 756 O O . ASN A 1 89 ? -0.951 1.670 -27.058 1.00 74.69 89 ASN A O 1
ATOM 760 N N . LEU A 1 90 ? 0.497 1.427 -28.751 1.00 76.56 90 LEU A N 1
ATOM 761 C CA . LEU A 1 90 ? 1.275 2.632 -28.452 1.00 76.56 90 LEU A CA 1
ATOM 762 C C . LEU A 1 90 ? 0.863 3.820 -29.336 1.00 76.56 90 LEU A C 1
ATOM 764 O O . LEU A 1 90 ? 0.270 3.667 -30.403 1.00 76.56 90 LEU A O 1
ATOM 768 N N . THR A 1 91 ? 1.201 5.034 -28.896 1.00 83.00 91 THR A N 1
ATOM 769 C CA . THR A 1 91 ? 1.073 6.240 -29.728 1.00 83.00 91 THR A CA 1
ATOM 770 C C . THR A 1 91 ? 2.170 6.282 -30.798 1.00 83.00 91 THR A C 1
ATOM 772 O O . THR A 1 91 ? 3.235 5.679 -30.646 1.00 83.00 91 THR A O 1
ATOM 775 N N . LEU A 1 92 ? 1.953 7.027 -31.887 1.00 82.38 92 LEU A N 1
ATOM 776 C CA . LEU A 1 92 ? 2.931 7.147 -32.982 1.00 82.38 92 LEU A CA 1
ATOM 777 C C . LEU A 1 92 ? 4.300 7.644 -32.477 1.00 82.38 92 LEU A C 1
ATOM 779 O O . LEU A 1 92 ? 5.340 7.107 -32.856 1.00 82.38 92 LEU A O 1
ATOM 783 N N . GLU A 1 93 ? 4.306 8.600 -31.546 1.00 84.00 93 GLU A N 1
ATOM 784 C CA . GLU A 1 93 ? 5.526 9.100 -30.899 1.00 84.00 93 GLU A CA 1
ATOM 785 C C . GLU A 1 93 ? 6.295 7.996 -30.160 1.00 84.00 93 GLU A C 1
ATOM 787 O O . GLU A 1 93 ? 7.517 7.896 -30.274 1.00 84.00 93 GLU A O 1
ATOM 792 N N . GLN A 1 94 ? 5.584 7.116 -29.451 1.00 82.19 94 GLN A N 1
ATOM 793 C CA . GLN A 1 94 ? 6.179 5.987 -28.737 1.00 82.19 94 GLN A CA 1
ATOM 794 C C . GLN A 1 94 ? 6.727 4.925 -29.699 1.00 82.19 94 GLN A C 1
ATOM 796 O O . GLN A 1 94 ? 7.772 4.336 -29.423 1.00 82.19 94 GLN A O 1
ATOM 801 N N . HIS A 1 95 ? 6.081 4.710 -30.850 1.00 84.56 95 HIS A N 1
ATOM 802 C CA . HIS A 1 95 ? 6.619 3.841 -31.900 1.00 84.56 95 HIS A CA 1
ATOM 803 C C . HIS A 1 95 ? 7.903 4.404 -32.521 1.00 84.56 95 HIS A C 1
ATOM 805 O O . HIS A 1 95 ? 8.841 3.644 -32.761 1.00 84.56 95 HIS A O 1
ATOM 811 N N . LEU A 1 96 ? 7.991 5.721 -32.736 1.00 86.44 96 LEU A N 1
ATOM 812 C CA . LEU A 1 96 ? 9.225 6.365 -33.204 1.00 86.44 96 LEU A CA 1
ATOM 813 C C . LEU A 1 96 ? 10.347 6.267 -32.165 1.00 86.44 96 LEU A C 1
ATOM 815 O O . LEU A 1 96 ? 11.502 6.028 -32.521 1.00 86.44 96 LEU A O 1
ATOM 819 N N . GLU A 1 97 ? 10.018 6.411 -30.883 1.00 84.00 97 GLU A N 1
ATOM 820 C CA . GLU A 1 97 ? 10.975 6.234 -29.790 1.00 84.00 97 GLU A CA 1
ATOM 821 C C . GLU A 1 97 ? 11.468 4.779 -29.705 1.00 84.00 97 GLU A C 1
ATOM 823 O O . GLU A 1 97 ? 12.669 4.530 -29.571 1.00 84.00 97 GLU A O 1
ATOM 828 N N . LEU A 1 98 ? 10.571 3.803 -29.877 1.00 84.94 98 LEU A N 1
ATOM 829 C CA . LEU A 1 98 ? 10.924 2.385 -29.954 1.00 84.94 98 LEU A CA 1
ATOM 830 C C . LEU A 1 98 ? 11.808 2.086 -31.176 1.00 84.94 98 LEU A C 1
ATOM 832 O O . LEU A 1 98 ? 12.807 1.380 -31.044 1.00 84.94 98 LEU A O 1
ATOM 836 N N . TRP A 1 99 ? 11.501 2.667 -32.340 1.00 88.00 99 TRP A N 1
ATOM 837 C CA . TRP A 1 99 ? 12.304 2.540 -33.561 1.00 88.00 99 TRP A CA 1
ATOM 838 C C . TRP A 1 99 ? 13.736 3.067 -33.376 1.00 88.00 99 TRP A C 1
ATOM 840 O O . TRP A 1 99 ? 14.696 2.361 -33.695 1.00 88.00 99 TRP A O 1
ATOM 850 N N . LYS A 1 100 ? 13.914 4.253 -32.773 1.00 86.44 100 LYS A N 1
ATOM 851 C CA . LYS A 1 100 ? 15.250 4.780 -32.422 1.00 86.44 100 LYS A CA 1
ATOM 852 C C . LYS A 1 100 ? 16.010 3.827 -31.497 1.00 86.44 100 LYS A C 1
ATOM 854 O O . LYS A 1 100 ? 17.213 3.624 -31.649 1.00 86.44 100 LYS A O 1
ATOM 859 N N . ARG A 1 101 ? 15.313 3.216 -30.538 1.00 81.94 101 ARG A N 1
ATOM 860 C CA . ARG A 1 101 ? 15.911 2.273 -29.582 1.00 81.94 101 ARG A CA 1
ATOM 861 C C . ARG A 1 101 ? 16.286 0.942 -30.220 1.00 81.94 101 ARG A C 1
ATOM 863 O O . ARG A 1 101 ? 17.322 0.394 -29.857 1.00 81.94 101 ARG A O 1
ATOM 870 N N . LEU A 1 102 ? 15.522 0.454 -31.196 1.00 85.69 102 LEU A N 1
ATOM 871 C CA . LEU A 1 102 ? 15.893 -0.726 -31.985 1.00 85.69 102 LEU A CA 1
ATOM 872 C C . LEU A 1 102 ? 17.198 -0.494 -32.753 1.00 85.69 102 LEU A C 1
ATOM 874 O O . LEU A 1 102 ? 18.065 -1.366 -32.761 1.00 85.69 102 LEU A O 1
ATOM 878 N N . TRP A 1 103 ? 17.392 0.704 -33.310 1.00 86.38 103 TRP A N 1
ATOM 879 C CA . TRP A 1 103 ? 18.675 1.090 -33.901 1.00 86.38 103 TRP A CA 1
ATOM 880 C C . TRP A 1 103 ? 19.822 1.049 -32.884 1.00 86.38 103 TRP A C 1
ATOM 882 O O . TRP A 1 103 ? 20.877 0.491 -33.178 1.00 86.38 103 TRP A O 1
ATOM 892 N N . ILE A 1 104 ? 19.623 1.571 -31.670 1.00 83.75 104 ILE A N 1
ATOM 893 C CA . ILE A 1 104 ? 20.628 1.513 -30.590 1.00 83.75 104 ILE A CA 1
ATOM 894 C C . ILE A 1 104 ? 20.911 0.061 -30.166 1.00 83.75 104 ILE A C 1
ATOM 896 O O . ILE A 1 104 ? 22.063 -0.296 -29.909 1.00 83.75 104 ILE A O 1
ATOM 900 N N . TYR A 1 105 ? 19.876 -0.781 -30.128 1.00 81.38 105 TYR A N 1
ATOM 901 C CA . TYR A 1 105 ? 19.978 -2.209 -29.836 1.00 81.38 105 TYR A CA 1
ATOM 902 C C . TYR A 1 105 ? 20.825 -2.953 -30.869 1.00 81.38 105 TYR A C 1
ATOM 904 O O . TYR A 1 105 ? 21.731 -3.687 -30.483 1.00 81.38 105 TYR A O 1
ATOM 912 N N . LEU A 1 106 ? 20.615 -2.689 -32.162 1.00 84.06 106 LEU A N 1
ATOM 913 C CA . LEU A 1 106 ? 21.425 -3.243 -33.255 1.00 84.06 106 LEU A CA 1
ATOM 914 C C . LEU A 1 106 ? 22.909 -2.861 -33.155 1.00 84.06 106 LEU A C 1
ATOM 916 O O . LEU A 1 106 ? 23.770 -3.668 -33.492 1.00 84.06 106 LEU A O 1
ATOM 920 N N . HIS A 1 107 ? 23.214 -1.665 -32.647 1.00 81.75 107 HIS A N 1
ATOM 921 C CA . HIS A 1 107 ? 24.588 -1.202 -32.422 1.00 81.75 107 HIS A CA 1
ATOM 922 C C . HIS A 1 107 ? 25.200 -1.701 -31.098 1.00 81.75 107 HIS A C 1
ATOM 924 O O . HIS A 1 107 ? 26.331 -1.344 -30.776 1.00 81.75 107 HIS A O 1
ATOM 930 N N . GLY A 1 108 ? 24.471 -2.497 -30.304 1.00 75.88 108 GLY A N 1
ATOM 931 C CA . GLY A 1 108 ? 24.955 -3.064 -29.038 1.00 75.88 108 GLY A CA 1
ATOM 932 C C . GLY A 1 108 ? 25.006 -2.087 -27.856 1.00 75.88 108 GLY A C 1
ATOM 933 O O . GLY A 1 108 ? 25.378 -2.486 -26.755 1.00 75.88 108 GLY A O 1
ATOM 934 N N . SER A 1 109 ? 24.582 -0.833 -28.040 1.00 77.44 109 SER A N 1
ATOM 935 C CA . SER A 1 109 ? 24.629 0.235 -27.022 1.00 77.44 109 SER A CA 1
ATOM 936 C C . SER A 1 109 ? 23.330 0.354 -26.210 1.00 77.44 109 SER A C 1
ATOM 938 O O . SER A 1 109 ? 22.956 1.438 -25.756 1.00 77.44 109 SER A O 1
ATOM 940 N N . HIS A 1 110 ? 22.599 -0.751 -26.052 1.00 76.75 110 HIS A N 1
ATOM 941 C CA . HIS A 1 110 ? 21.300 -0.760 -25.383 1.00 76.75 110 HIS A CA 1
ATOM 942 C C . HIS A 1 110 ? 21.404 -0.946 -23.866 1.00 76.75 110 HIS A C 1
ATOM 944 O O . HIS A 1 110 ? 22.290 -1.623 -23.342 1.00 76.75 110 HIS A O 1
ATOM 950 N N . GLY A 1 111 ? 20.444 -0.357 -23.156 1.00 74.94 111 GLY A N 1
ATOM 951 C CA . GLY A 1 111 ? 20.225 -0.594 -21.736 1.00 74.94 111 GLY A CA 1
ATOM 952 C C . GLY A 1 111 ? 19.469 -1.894 -21.470 1.00 74.94 111 GLY A C 1
ATOM 953 O O . GLY A 1 111 ? 19.272 -2.734 -22.352 1.00 74.94 111 GLY A O 1
ATOM 954 N N . ALA A 1 112 ? 19.042 -2.051 -20.221 1.00 75.62 112 ALA A N 1
ATOM 955 C CA . ALA A 1 112 ? 18.281 -3.204 -19.766 1.00 75.62 112 ALA A CA 1
ATOM 956 C C . ALA A 1 112 ? 16.894 -3.269 -20.434 1.00 75.62 112 ALA A C 1
ATOM 958 O O . ALA A 1 112 ? 16.174 -2.269 -20.454 1.00 75.62 112 ALA A O 1
ATOM 959 N N . ALA A 1 113 ? 16.511 -4.442 -20.942 1.00 82.19 113 ALA A N 1
ATOM 960 C CA . ALA A 1 113 ? 15.142 -4.757 -21.340 1.00 82.19 113 ALA A CA 1
ATOM 961 C C . ALA A 1 113 ? 14.547 -5.665 -20.260 1.00 82.19 113 ALA A C 1
ATOM 963 O O . ALA A 1 113 ? 14.937 -6.817 -20.127 1.00 82.19 113 ALA A O 1
ATOM 964 N N . VAL A 1 114 ? 13.671 -5.126 -19.418 1.00 85.62 114 VAL A N 1
ATOM 965 C CA . VAL A 1 114 ? 13.243 -5.796 -18.188 1.00 85.62 114 VAL A CA 1
ATOM 966 C C . VAL A 1 114 ? 11.736 -5.923 -18.159 1.00 85.62 114 VAL A C 1
ATOM 968 O O . VAL A 1 114 ? 11.011 -4.946 -18.354 1.00 85.62 114 VAL A O 1
ATOM 971 N N . PHE A 1 115 ? 11.270 -7.124 -17.834 1.00 88.06 115 PHE A N 1
ATOM 972 C CA . PHE A 1 115 ? 9.867 -7.372 -17.566 1.00 88.06 115 PHE A CA 1
ATOM 973 C C . PHE A 1 115 ? 9.634 -7.454 -16.058 1.00 88.06 115 PHE A C 1
ATOM 975 O O . PHE A 1 115 ? 10.288 -8.222 -15.351 1.00 88.06 115 PHE A O 1
ATOM 982 N N . VAL A 1 116 ? 8.707 -6.654 -15.546 1.00 87.62 116 VAL A N 1
ATOM 983 C CA . VAL A 1 116 ? 8.319 -6.673 -14.137 1.00 87.62 116 VAL A CA 1
ATOM 984 C C . VAL A 1 116 ? 6.934 -7.267 -14.026 1.00 87.62 116 VAL A C 1
ATOM 986 O O . VAL A 1 116 ? 5.970 -6.726 -14.562 1.00 87.62 116 VAL A O 1
ATOM 989 N N . ARG A 1 117 ? 6.848 -8.386 -13.308 1.00 87.69 117 ARG A N 1
ATOM 990 C CA . ARG A 1 117 ? 5.609 -9.135 -13.110 1.00 87.69 117 ARG A CA 1
ATOM 991 C C . ARG A 1 117 ? 5.476 -9.505 -11.646 1.00 87.69 117 ARG A C 1
ATOM 993 O O . ARG A 1 117 ? 6.435 -10.010 -11.061 1.00 87.69 117 ARG A O 1
ATOM 1000 N N . ASN A 1 118 ? 4.287 -9.313 -11.073 1.00 86.00 118 ASN A N 1
ATOM 1001 C CA . ASN A 1 118 ? 4.007 -9.637 -9.668 1.00 86.00 118 ASN A CA 1
ATOM 1002 C C . ASN A 1 118 ? 5.009 -8.984 -8.691 1.00 86.00 118 ASN A C 1
ATOM 1004 O O . ASN A 1 118 ? 5.543 -9.651 -7.805 1.00 86.00 118 ASN A O 1
ATOM 1008 N N . GLY A 1 119 ? 5.375 -7.724 -8.939 1.00 82.44 119 GLY A N 1
ATOM 1009 C CA . GLY A 1 119 ? 6.349 -6.981 -8.140 1.00 82.44 119 GLY A CA 1
ATOM 1010 C C . GLY A 1 119 ? 7.778 -7.519 -8.198 1.00 82.44 119 GLY A C 1
ATOM 1011 O O . GLY A 1 119 ? 8.610 -7.091 -7.403 1.00 82.44 119 GLY A O 1
ATOM 1012 N N . LYS A 1 120 ? 8.093 -8.439 -9.121 1.00 86.12 120 LYS A N 1
ATOM 1013 C CA . LYS A 1 120 ? 9.428 -9.028 -9.285 1.00 86.12 120 LYS A CA 1
ATOM 1014 C C . LYS A 1 120 ? 10.030 -8.685 -10.641 1.00 86.12 120 LYS A C 1
ATOM 1016 O O . LYS A 1 120 ? 9.382 -8.789 -11.680 1.00 86.12 120 LYS A O 1
ATOM 1021 N N . ILE A 1 121 ? 11.314 -8.343 -10.614 1.00 85.31 121 ILE A N 1
ATOM 1022 C CA . ILE A 1 121 ? 12.129 -8.047 -11.794 1.00 85.31 121 ILE A CA 1
ATOM 1023 C C . ILE A 1 121 ? 12.566 -9.356 -12.467 1.00 85.31 121 ILE A C 1
ATOM 1025 O O . ILE A 1 121 ? 13.500 -10.023 -11.996 1.00 85.31 121 ILE A O 1
ATOM 1029 N N . ILE A 1 122 ? 11.925 -9.691 -13.587 1.00 84.25 122 ILE A N 1
ATOM 1030 C CA . ILE A 1 122 ? 12.284 -10.801 -14.473 1.00 84.25 122 ILE A CA 1
ATOM 1031 C C . ILE A 1 122 ? 13.220 -10.248 -15.552 1.00 84.25 122 ILE A C 1
ATOM 1033 O O . ILE A 1 122 ? 12.797 -9.601 -16.506 1.00 84.25 122 ILE A O 1
ATOM 1037 N N . ALA A 1 123 ? 14.515 -10.475 -15.364 1.00 77.81 123 ALA A N 1
ATOM 1038 C CA . ALA A 1 123 ? 15.550 -10.137 -16.334 1.00 77.81 123 ALA A CA 1
ATOM 1039 C C . ALA A 1 123 ? 16.750 -11.060 -16.135 1.00 77.81 123 ALA A C 1
ATOM 1041 O O . ALA A 1 123 ? 17.000 -11.516 -15.009 1.00 77.81 123 ALA A O 1
ATOM 1042 N N . GLU A 1 124 ? 17.503 -11.306 -17.204 1.00 72.25 124 GLU A N 1
ATOM 1043 C CA . GLU A 1 124 ? 18.774 -12.016 -17.102 1.00 72.25 124 GLU A CA 1
ATOM 1044 C C . GLU A 1 124 ? 19.752 -11.212 -16.232 1.00 72.25 124 GLU A C 1
ATOM 1046 O O . GLU A 1 124 ? 19.754 -9.978 -16.235 1.00 72.25 124 GLU A O 1
ATOM 1051 N N . ALA A 1 125 ? 20.601 -11.893 -15.454 1.00 62.69 125 ALA A N 1
ATOM 1052 C CA . ALA A 1 125 ? 21.531 -11.224 -14.536 1.00 62.69 125 ALA A CA 1
ATOM 1053 C C . ALA A 1 125 ? 22.460 -10.230 -15.263 1.00 62.69 125 ALA A C 1
ATOM 1055 O O . ALA A 1 125 ? 22.787 -9.176 -14.717 1.00 62.69 125 ALA A O 1
ATOM 1056 N N . ALA A 1 126 ? 22.812 -10.538 -16.517 1.00 65.19 126 ALA A N 1
ATOM 1057 C CA . ALA A 1 126 ? 23.592 -9.671 -17.393 1.00 65.19 126 ALA A CA 1
ATOM 1058 C C . ALA A 1 126 ? 22.813 -8.438 -17.888 1.00 65.19 126 ALA A C 1
ATOM 1060 O O . ALA A 1 126 ? 23.430 -7.437 -18.232 1.00 65.19 126 ALA A O 1
ATOM 1061 N N . GLU A 1 127 ? 21.479 -8.473 -17.918 1.00 68.44 127 GLU A N 1
ATOM 1062 C CA . GLU A 1 127 ? 20.647 -7.335 -18.328 1.00 68.44 127 GLU A CA 1
ATOM 1063 C C . GLU A 1 127 ? 20.366 -6.376 -17.172 1.00 68.44 127 GLU A C 1
ATOM 1065 O O . GLU A 1 127 ? 20.323 -5.168 -17.387 1.00 68.44 127 GLU A O 1
ATOM 1070 N N . LYS A 1 128 ? 20.269 -6.871 -15.929 1.00 64.69 128 LYS A N 1
ATOM 1071 C CA . LYS A 1 128 ? 20.019 -6.037 -14.732 1.00 64.69 128 LYS A CA 1
ATOM 1072 C C . LYS A 1 128 ? 21.112 -4.997 -14.460 1.00 64.69 128 LYS A C 1
ATOM 1074 O O . LYS A 1 128 ? 20.845 -3.978 -13.824 1.00 64.69 128 LYS A O 1
ATOM 1079 N N . SER A 1 129 ? 22.341 -5.254 -14.905 1.00 64.56 129 SER A N 1
ATOM 1080 C CA . SER A 1 129 ? 23.499 -4.378 -14.688 1.00 64.56 129 SER A CA 1
ATOM 1081 C C . SER A 1 129 ? 23.859 -3.511 -15.899 1.00 64.56 129 SER A C 1
ATOM 1083 O O . SER A 1 129 ? 24.698 -2.614 -15.758 1.00 64.56 129 SER A O 1
ATOM 1085 N N . LYS A 1 130 ? 23.228 -3.728 -17.066 1.00 68.00 130 LYS A N 1
ATOM 1086 C CA . LYS A 1 130 ? 23.491 -2.942 -18.279 1.00 68.00 130 LYS A CA 1
ATOM 1087 C C . LYS A 1 130 ? 23.041 -1.497 -18.091 1.00 68.00 130 LYS A C 1
ATOM 1089 O O . LYS A 1 130 ? 21.879 -1.212 -17.805 1.00 68.00 130 LYS A O 1
ATOM 1094 N N . LYS A 1 131 ? 23.987 -0.576 -18.280 1.00 64.44 131 LYS A N 1
ATOM 1095 C CA . LYS A 1 131 ? 23.741 0.869 -18.306 1.00 64.44 131 LYS A CA 1
ATOM 1096 C C . LYS A 1 131 ? 23.412 1.279 -19.736 1.00 64.44 131 LYS A C 1
ATOM 1098 O O . LYS A 1 131 ? 24.118 0.877 -20.652 1.00 64.44 131 LYS A O 1
ATOM 1103 N N . GLY A 1 132 ? 22.378 2.091 -19.920 1.00 67.56 132 GLY A N 1
ATOM 1104 C CA . GLY A 1 132 ? 22.003 2.589 -21.239 1.00 67.56 132 GLY A CA 1
ATOM 1105 C C . GLY A 1 132 ? 20.506 2.817 -21.379 1.00 67.56 132 GLY A C 1
ATOM 1106 O O . GLY A 1 132 ? 19.748 2.709 -20.417 1.00 67.56 132 GLY A O 1
ATOM 1107 N N . VAL A 1 133 ? 20.093 3.131 -22.602 1.00 73.62 133 VAL A N 1
ATOM 1108 C CA . VAL A 1 133 ? 18.694 3.356 -22.974 1.00 73.62 133 VAL A CA 1
ATOM 1109 C C . VAL A 1 133 ? 17.930 2.030 -22.885 1.00 73.62 133 VAL A C 1
ATOM 1111 O O . VAL A 1 133 ? 18.142 1.143 -23.708 1.00 73.62 133 VAL A O 1
ATOM 1114 N N . GLY A 1 134 ? 17.105 1.866 -21.852 1.00 82.06 134 GLY A N 1
ATOM 1115 C CA . GLY A 1 134 ? 16.418 0.606 -21.539 1.00 82.06 134 GLY A CA 1
ATOM 1116 C C . GLY A 1 134 ? 14.918 0.621 -21.838 1.00 82.06 134 GLY A C 1
ATOM 1117 O O . GLY A 1 134 ? 14.335 1.671 -22.116 1.00 82.06 134 GLY A O 1
ATOM 1118 N N . LEU A 1 135 ? 14.290 -0.547 -21.750 1.00 86.12 135 LEU A N 1
ATOM 1119 C CA . LEU A 1 135 ? 12.845 -0.737 -21.861 1.00 86.12 135 LEU A CA 1
ATOM 1120 C C . LEU A 1 135 ? 12.346 -1.474 -20.619 1.00 86.12 135 LEU A C 1
ATOM 1122 O O . LEU A 1 135 ? 12.863 -2.534 -20.271 1.00 86.12 135 LEU A O 1
ATOM 1126 N N . LEU A 1 136 ? 11.331 -0.925 -19.970 1.00 87.69 136 LEU A N 1
ATOM 1127 C CA . LEU A 1 136 ? 10.594 -1.573 -18.899 1.00 87.69 136 LEU A CA 1
ATOM 1128 C C . LEU A 1 136 ? 9.205 -1.920 -19.401 1.00 87.69 136 LEU A C 1
ATOM 1130 O O . LEU A 1 136 ? 8.479 -1.050 -19.878 1.00 87.69 136 LEU A O 1
ATOM 1134 N N . LEU A 1 137 ? 8.823 -3.178 -19.235 1.00 89.06 137 LEU A N 1
ATOM 1135 C CA . LEU A 1 137 ? 7.440 -3.602 -19.359 1.00 89.06 137 LEU A CA 1
ATOM 1136 C C . LEU A 1 137 ? 6.939 -3.956 -17.960 1.00 89.06 137 LEU A C 1
ATOM 1138 O O . LEU A 1 137 ? 7.434 -4.896 -17.339 1.00 89.06 137 LEU A O 1
ATOM 1142 N N . ILE A 1 138 ? 6.000 -3.170 -17.450 1.00 90.94 138 ILE A N 1
ATOM 1143 C CA . ILE A 1 138 ? 5.500 -3.248 -16.080 1.00 90.94 138 ILE A CA 1
ATOM 1144 C C . ILE A 1 138 ? 4.066 -3.775 -16.121 1.00 90.94 138 ILE A C 1
ATOM 1146 O O . ILE A 1 138 ? 3.198 -3.190 -16.769 1.00 90.94 138 ILE A O 1
ATOM 1150 N N . ASP A 1 139 ? 3.828 -4.893 -15.438 1.00 89.81 139 ASP A N 1
ATOM 1151 C CA . ASP A 1 139 ? 2.500 -5.487 -15.277 1.00 89.81 139 ASP A CA 1
ATOM 1152 C C . ASP A 1 139 ? 1.520 -4.536 -14.559 1.00 89.81 139 ASP A C 1
ATOM 1154 O O . ASP A 1 139 ? 1.930 -3.695 -13.761 1.00 89.81 139 ASP A O 1
ATOM 1158 N N . ARG A 1 140 ? 0.211 -4.710 -14.797 1.00 88.12 140 ARG A N 1
ATOM 1159 C CA . ARG A 1 140 ? -0.898 -3.882 -14.272 1.00 88.12 140 ARG A CA 1
ATOM 1160 C C . ARG A 1 140 ? -0.910 -3.730 -12.756 1.00 88.12 140 ARG A C 1
ATOM 1162 O O . ARG A 1 140 ? -1.494 -2.785 -12.253 1.00 88.12 140 ARG A O 1
ATOM 1169 N N . GLN A 1 141 ? -0.293 -4.665 -12.048 1.00 89.12 141 GLN A N 1
ATOM 1170 C CA . GLN A 1 141 ? -0.304 -4.745 -10.591 1.00 89.12 141 GLN A CA 1
ATOM 1171 C C . GLN A 1 141 ? 1.110 -4.607 -10.015 1.00 89.12 141 GLN A C 1
ATOM 1173 O O . GLN A 1 141 ? 1.463 -5.212 -9.004 1.00 89.12 141 GLN A O 1
ATOM 1178 N N . SER A 1 142 ? 1.993 -3.898 -10.712 1.00 90.81 142 SER A N 1
ATOM 1179 C CA . SER A 1 142 ? 3.376 -3.705 -10.292 1.00 90.81 142 SER A CA 1
ATOM 1180 C C . SER A 1 142 ? 3.814 -2.269 -10.515 1.00 90.81 142 SER A C 1
ATOM 1182 O O . SER A 1 142 ? 3.366 -1.602 -11.440 1.00 90.81 142 SER A O 1
ATOM 1184 N N . ALA A 1 143 ? 4.731 -1.811 -9.675 1.00 91.44 143 ALA A N 1
ATOM 1185 C CA . ALA A 1 143 ? 5.411 -0.539 -9.856 1.00 91.44 143 ALA A CA 1
ATOM 1186 C C . ALA A 1 143 ? 6.922 -0.753 -9.831 1.00 91.44 143 ALA A C 1
ATOM 1188 O O . ALA A 1 143 ? 7.428 -1.678 -9.186 1.00 91.44 143 ALA A O 1
ATOM 1189 N N . VAL A 1 144 ? 7.650 0.106 -10.540 1.00 90.12 144 VAL A N 1
ATOM 1190 C CA . VAL A 1 144 ? 9.115 0.054 -10.596 1.00 90.12 144 VAL A CA 1
ATOM 1191 C C . VAL A 1 144 ? 9.689 1.350 -10.072 1.00 90.12 144 VAL A C 1
ATOM 1193 O O . VAL A 1 144 ? 9.250 2.433 -10.447 1.00 90.12 144 VAL A O 1
ATOM 1196 N N . ILE A 1 145 ? 10.697 1.224 -9.220 1.00 90.56 145 ILE A N 1
ATOM 1197 C CA . ILE A 1 145 ? 11.409 2.354 -8.642 1.00 90.56 145 ILE A CA 1
ATOM 1198 C C . ILE A 1 145 ? 12.732 2.486 -9.371 1.00 90.56 145 ILE A C 1
ATOM 1200 O O . ILE A 1 145 ? 13.518 1.536 -9.479 1.00 90.56 145 ILE A O 1
ATOM 1204 N N . VAL A 1 146 ? 12.961 3.680 -9.892 1.00 89.06 146 VAL A N 1
ATOM 1205 C CA . VAL A 1 146 ? 14.113 4.019 -10.711 1.00 89.06 146 VAL A CA 1
ATOM 1206 C C . VAL A 1 146 ? 14.806 5.214 -10.093 1.00 89.06 146 VAL A C 1
ATOM 1208 O O . VAL A 1 146 ? 14.185 6.222 -9.780 1.00 89.06 146 VAL A O 1
ATOM 1211 N N . GLU A 1 147 ? 16.113 5.102 -9.934 1.00 88.56 147 GLU A N 1
ATOM 1212 C CA . GLU A 1 147 ? 16.962 6.176 -9.450 1.00 88.56 147 GLU A CA 1
ATOM 1213 C C . GLU A 1 147 ? 17.618 6.875 -10.639 1.00 88.56 147 GLU A C 1
ATOM 1215 O O . GLU A 1 147 ? 18.212 6.237 -11.513 1.00 88.56 147 GLU A O 1
ATOM 1220 N N . GLU A 1 148 ? 17.519 8.198 -10.673 1.00 87.50 148 GLU A N 1
ATOM 1221 C CA . GLU A 1 148 ? 18.186 9.048 -11.647 1.00 87.50 148 GLU A CA 1
ATOM 1222 C C . GLU A 1 148 ? 19.267 9.868 -10.947 1.00 87.50 148 GLU A C 1
ATOM 1224 O O . GLU A 1 148 ? 18.992 10.602 -9.996 1.00 87.50 148 GLU A O 1
ATOM 1229 N N . LYS A 1 149 ? 20.512 9.746 -11.418 1.00 81.31 149 LYS A N 1
ATOM 1230 C CA . LYS A 1 149 ? 21.607 10.589 -10.932 1.00 81.31 149 LYS A CA 1
ATOM 1231 C C . LYS A 1 149 ? 21.578 11.933 -11.651 1.00 81.31 149 LYS A C 1
ATOM 1233 O O . LYS A 1 149 ? 21.813 11.995 -12.864 1.00 81.31 149 LYS A O 1
ATOM 1238 N N . SER A 1 150 ? 21.316 12.998 -10.898 1.00 79.50 150 SER A N 1
ATOM 1239 C CA . SER A 1 150 ? 21.433 14.368 -11.389 1.00 79.50 150 SER A CA 1
ATOM 1240 C C . SER A 1 150 ? 22.899 14.754 -11.615 1.00 79.50 150 SER A C 1
ATOM 1242 O O . SER A 1 150 ? 23.825 14.073 -11.164 1.00 79.50 150 SER A O 1
ATOM 1244 N N . ARG A 1 151 ? 23.117 15.862 -12.334 1.00 75.00 151 ARG A N 1
ATOM 1245 C CA . ARG A 1 151 ? 24.452 16.446 -12.551 1.00 75.00 151 ARG A CA 1
ATOM 1246 C C . ARG A 1 151 ? 25.120 16.831 -11.225 1.00 75.00 151 ARG A C 1
ATOM 1248 O O . ARG A 1 151 ? 26.323 16.640 -11.095 1.00 75.00 151 ARG A O 1
ATOM 1255 N N . ASP A 1 152 ? 24.325 17.215 -10.229 1.00 77.94 152 ASP A N 1
ATOM 1256 C CA . ASP A 1 152 ? 24.787 17.649 -8.902 1.00 77.94 152 ASP A CA 1
ATOM 1257 C C . ASP A 1 152 ? 25.006 16.480 -7.922 1.00 77.94 152 ASP A C 1
ATOM 1259 O O . ASP A 1 152 ? 24.941 16.653 -6.711 1.00 77.94 152 ASP A O 1
ATOM 1263 N N . GLN A 1 153 ? 25.189 15.256 -8.433 1.00 69.06 153 GLN A N 1
ATOM 1264 C CA . GLN A 1 153 ? 25.315 14.005 -7.662 1.00 69.06 153 GLN A CA 1
ATOM 1265 C C . GLN A 1 153 ? 24.119 13.649 -6.757 1.00 69.06 153 GLN A C 1
ATOM 1267 O O . GLN A 1 153 ? 24.135 12.608 -6.097 1.00 69.06 153 GLN A O 1
ATOM 1272 N N . THR A 1 154 ? 23.042 14.433 -6.772 1.00 75.62 154 THR A N 1
ATOM 1273 C CA . THR A 1 154 ? 21.791 14.090 -6.094 1.00 75.62 154 THR A CA 1
ATOM 1274 C C . THR A 1 154 ? 21.100 12.930 -6.814 1.00 75.62 154 THR A C 1
ATOM 1276 O O . THR A 1 154 ? 21.008 12.894 -8.045 1.00 75.62 154 THR A O 1
ATOM 1279 N N . THR A 1 155 ? 20.642 11.938 -6.047 1.00 80.88 155 THR A N 1
ATOM 1280 C CA . THR A 1 155 ? 19.897 10.789 -6.579 1.00 80.88 155 THR A CA 1
ATOM 1281 C C . THR A 1 155 ? 18.413 11.043 -6.367 1.00 80.88 155 THR A C 1
ATOM 1283 O O . THR A 1 155 ? 17.961 11.130 -5.229 1.00 80.88 155 THR A O 1
ATOM 1286 N N . GLN A 1 156 ? 17.660 11.184 -7.455 1.00 85.62 156 GLN A N 1
ATOM 1287 C CA . GLN A 1 156 ? 16.208 11.333 -7.402 1.00 85.62 156 GLN A CA 1
ATOM 1288 C C . GLN A 1 156 ? 15.548 9.987 -7.690 1.00 85.62 156 GLN A C 1
ATOM 1290 O O . GLN A 1 156 ? 15.801 9.383 -8.734 1.00 85.62 156 GLN A O 1
ATOM 1295 N N . ALA A 1 157 ? 14.700 9.520 -6.775 1.00 87.81 157 ALA A N 1
ATOM 1296 C CA . ALA A 1 157 ? 13.895 8.325 -6.984 1.00 87.81 157 ALA A CA 1
ATOM 1297 C C . ALA A 1 157 ? 12.587 8.693 -7.697 1.00 87.81 157 ALA A C 1
ATOM 1299 O O . ALA A 1 157 ? 11.876 9.612 -7.292 1.00 87.81 157 ALA A O 1
ATOM 1300 N N . LYS A 1 158 ? 12.272 7.965 -8.765 1.00 89.56 158 LYS A N 1
ATOM 1301 C CA . LYS A 1 158 ? 11.038 8.077 -9.544 1.00 89.56 158 LYS A CA 1
ATOM 1302 C C . LYS A 1 158 ? 10.321 6.736 -9.530 1.00 89.56 158 LYS A C 1
ATOM 1304 O O . LYS A 1 158 ? 10.957 5.687 -9.640 1.00 89.56 158 LYS A O 1
ATOM 1309 N N . VAL A 1 159 ? 8.998 6.778 -9.412 1.00 90.50 159 VAL A N 1
ATOM 1310 C CA . VAL A 1 159 ? 8.147 5.590 -9.514 1.00 90.50 159 VAL A CA 1
ATOM 1311 C C . VAL A 1 159 ? 7.490 5.584 -10.875 1.00 90.50 159 VAL A C 1
ATOM 1313 O O . VAL A 1 159 ? 6.913 6.582 -11.303 1.00 90.50 159 VAL A O 1
ATOM 1316 N N . PHE A 1 160 ? 7.564 4.441 -11.533 1.00 90.31 160 PHE A N 1
ATOM 1317 C CA . PHE A 1 160 ? 6.853 4.182 -12.764 1.00 90.31 160 PHE A CA 1
ATOM 1318 C C . PHE A 1 160 ? 5.663 3.271 -12.489 1.00 90.31 160 PHE A C 1
ATOM 1320 O O . PHE A 1 160 ? 5.816 2.177 -11.936 1.00 90.31 160 PHE A O 1
ATOM 1327 N N . ALA A 1 161 ? 4.486 3.771 -12.864 1.00 87.62 161 ALA A N 1
ATOM 1328 C CA . ALA A 1 161 ? 3.222 3.053 -12.831 1.00 87.62 161 ALA A CA 1
ATOM 1329 C C . ALA A 1 161 ? 3.197 1.928 -13.890 1.00 87.62 161 ALA A C 1
ATOM 1331 O O . ALA A 1 161 ? 4.073 1.886 -14.763 1.00 87.62 161 ALA A O 1
ATOM 1332 N N . PRO A 1 162 ? 2.208 1.021 -13.832 1.00 89.31 162 PRO A N 1
ATOM 1333 C CA . PRO A 1 162 ? 2.042 -0.023 -14.830 1.00 89.31 162 PRO A CA 1
ATOM 1334 C C . PRO A 1 162 ? 2.028 0.477 -16.275 1.00 89.31 162 PRO A C 1
ATOM 1336 O O . PRO A 1 162 ? 1.458 1.524 -16.579 1.00 89.31 162 PRO A O 1
ATOM 1339 N N . GLY A 1 163 ? 2.597 -0.318 -17.180 1.00 87.06 163 GLY A N 1
ATOM 1340 C CA . GLY A 1 163 ? 2.697 0.011 -18.597 1.00 87.06 163 GLY A CA 1
ATOM 1341 C C . GLY A 1 163 ? 4.117 -0.104 -19.138 1.00 87.06 163 GLY A C 1
ATOM 1342 O O . GLY A 1 163 ? 4.963 -0.821 -18.602 1.00 87.06 163 GLY A O 1
ATOM 1343 N N . ILE A 1 164 ? 4.363 0.577 -20.253 1.00 86.25 164 ILE A N 1
ATOM 1344 C CA . ILE A 1 164 ? 5.650 0.547 -20.947 1.00 86.25 164 ILE A CA 1
ATOM 1345 C C . ILE A 1 164 ? 6.392 1.827 -20.624 1.00 86.25 164 ILE A C 1
ATOM 1347 O O . ILE A 1 164 ? 5.888 2.924 -20.862 1.00 86.25 164 ILE A O 1
ATOM 1351 N N . VAL A 1 165 ? 7.600 1.677 -20.095 1.00 87.75 165 VAL A N 1
ATOM 1352 C CA . VAL A 1 165 ? 8.434 2.805 -19.710 1.00 87.75 165 VAL A CA 1
ATOM 1353 C C . VAL A 1 165 ? 9.791 2.712 -20.371 1.00 87.75 165 VAL A C 1
ATOM 1355 O O . VAL A 1 165 ? 10.482 1.696 -20.352 1.00 87.75 165 VAL A O 1
ATOM 1358 N N . PHE A 1 166 ? 10.184 3.836 -20.938 1.00 86.56 166 PHE A N 1
ATOM 1359 C CA . PHE A 1 166 ? 11.451 4.024 -21.602 1.00 86.56 166 PHE A CA 1
ATOM 1360 C C . PHE A 1 166 ? 12.461 4.619 -20.620 1.00 86.56 166 PHE A C 1
ATOM 1362 O O . PHE A 1 166 ? 12.267 5.722 -20.116 1.00 86.56 166 PHE A O 1
ATOM 1369 N N . LEU A 1 167 ? 13.549 3.894 -20.348 1.00 85.19 167 LEU A N 1
ATOM 1370 C CA . LEU A 1 167 ? 14.599 4.361 -19.440 1.00 85.19 167 LEU A CA 1
ATOM 1371 C C . LEU A 1 167 ? 15.623 5.225 -20.165 1.00 85.19 167 LEU A C 1
ATOM 1373 O O . LEU A 1 167 ? 16.029 4.915 -21.291 1.00 85.19 167 LEU A O 1
ATOM 1377 N N . ASN A 1 168 ? 16.083 6.267 -19.479 1.00 85.06 168 ASN A N 1
ATOM 1378 C CA . ASN A 1 168 ? 17.192 7.107 -19.918 1.00 85.06 168 ASN A CA 1
ATOM 1379 C C . ASN A 1 168 ? 18.551 6.501 -19.513 1.00 85.06 168 ASN A C 1
ATOM 1381 O O . ASN A 1 168 ? 18.627 5.779 -18.522 1.00 85.06 168 ASN A O 1
ATOM 1385 N N . PRO A 1 169 ? 19.667 6.855 -20.181 1.00 80.94 169 PRO A N 1
ATOM 1386 C CA . PRO A 1 169 ? 20.996 6.309 -19.862 1.00 80.94 169 PRO A CA 1
ATOM 1387 C C . PRO A 1 169 ? 21.469 6.531 -18.417 1.00 80.94 169 PRO A C 1
ATOM 1389 O O . PRO A 1 169 ? 22.305 5.783 -17.915 1.00 80.94 169 PRO A O 1
ATOM 1392 N N . LYS A 1 170 ? 20.965 7.583 -17.757 1.00 83.38 170 LYS A N 1
ATOM 1393 C CA . LYS A 1 170 ? 21.304 7.953 -16.370 1.00 83.38 170 LYS A CA 1
ATOM 1394 C C . LYS A 1 170 ? 20.380 7.332 -15.324 1.00 83.38 170 LYS A C 1
ATOM 1396 O O . LYS A 1 170 ? 20.616 7.507 -14.129 1.00 83.38 170 LYS A O 1
ATOM 1401 N N . GLN A 1 171 ? 19.331 6.650 -15.769 1.00 84.81 171 GLN A N 1
ATOM 1402 C CA . GLN A 1 171 ? 18.346 6.015 -14.912 1.00 84.81 171 GLN A CA 1
ATOM 1403 C C . GLN A 1 171 ? 18.739 4.564 -14.652 1.00 84.81 171 GLN A C 1
ATOM 1405 O O . GLN A 1 171 ? 19.128 3.833 -15.562 1.00 84.81 171 GLN A O 1
ATOM 1410 N N . LYS A 1 172 ? 18.637 4.141 -13.393 1.00 82.75 172 LYS A N 1
ATOM 1411 C CA . LYS A 1 172 ? 18.932 2.777 -12.960 1.00 82.75 172 LYS A CA 1
ATOM 1412 C C . LYS A 1 172 ? 17.755 2.219 -12.175 1.00 82.75 172 LYS A C 1
ATOM 1414 O O . LYS A 1 172 ? 17.245 2.866 -11.268 1.00 82.75 172 LYS A O 1
ATOM 1419 N N . ILE A 1 173 ? 17.358 0.992 -12.494 1.00 84.94 173 ILE A N 1
ATOM 1420 C CA . ILE A 1 173 ? 16.318 0.283 -11.748 1.00 84.94 173 ILE A CA 1
ATOM 1421 C C . ILE A 1 173 ? 16.851 -0.025 -10.348 1.00 84.94 173 ILE A C 1
ATOM 1423 O O . ILE A 1 173 ? 17.898 -0.666 -10.204 1.00 84.94 173 ILE A O 1
ATOM 1427 N N . ARG A 1 174 ? 16.135 0.438 -9.324 1.00 84.56 174 ARG A N 1
ATOM 1428 C CA . ARG A 1 174 ? 16.470 0.188 -7.922 1.00 84.56 174 ARG A CA 1
ATOM 1429 C C . ARG A 1 174 ? 15.748 -1.040 -7.386 1.00 84.56 174 ARG A C 1
ATOM 1431 O O . ARG A 1 174 ? 16.366 -1.858 -6.712 1.00 84.56 174 ARG A O 1
ATOM 1438 N N . GLY A 1 175 ? 14.469 -1.175 -7.716 1.00 85.25 175 GLY A N 1
ATOM 1439 C CA . GLY A 1 175 ? 13.621 -2.261 -7.249 1.00 85.25 175 GLY A CA 1
ATOM 1440 C C . GLY A 1 175 ? 12.238 -2.216 -7.883 1.00 85.25 175 GLY A C 1
ATOM 1441 O O . GLY A 1 175 ? 11.932 -1.336 -8.689 1.00 85.25 175 GLY A O 1
ATOM 1442 N N . SER A 1 176 ? 11.406 -3.180 -7.519 1.00 88.44 176 SER A N 1
ATOM 1443 C CA . SER A 1 176 ? 10.003 -3.244 -7.913 1.00 88.44 176 SER A CA 1
ATOM 1444 C C . SER A 1 176 ? 9.138 -3.588 -6.712 1.00 88.44 176 SER A C 1
ATOM 1446 O O . SER A 1 176 ? 9.615 -4.170 -5.741 1.00 88.44 176 SER A O 1
ATOM 1448 N N . VAL A 1 177 ? 7.868 -3.219 -6.802 1.00 89.81 177 VAL A N 1
ATOM 1449 C CA . VAL A 1 177 ? 6.883 -3.348 -5.732 1.00 89.81 177 VAL A CA 1
ATOM 1450 C C . VAL A 1 177 ? 5.644 -4.046 -6.287 1.00 89.81 177 VAL A C 1
ATOM 1452 O O . VAL A 1 177 ? 5.216 -3.755 -7.407 1.00 89.81 177 VAL A O 1
ATOM 1455 N N . ASP A 1 178 ? 5.095 -4.990 -5.518 1.00 90.69 178 ASP A N 1
ATOM 1456 C CA . ASP A 1 178 ? 3.797 -5.610 -5.805 1.00 90.69 178 ASP A CA 1
ATOM 1457 C C . ASP A 1 178 ? 2.693 -4.725 -5.221 1.00 90.69 178 ASP A C 1
ATOM 1459 O O . ASP A 1 178 ? 2.689 -4.431 -4.023 1.00 90.69 178 ASP A O 1
ATOM 1463 N N . LEU A 1 179 ? 1.794 -4.275 -6.092 1.00 90.75 179 LEU A N 1
ATOM 1464 C CA . LEU A 1 179 ? 0.709 -3.356 -5.759 1.00 90.75 179 LEU A CA 1
ATOM 1465 C C . LEU A 1 179 ? -0.509 -4.078 -5.170 1.00 90.75 179 LEU A C 1
ATOM 1467 O O . LEU A 1 179 ? -1.342 -3.454 -4.516 1.00 90.75 179 LEU A O 1
ATOM 1471 N N . ARG A 1 180 ? -0.592 -5.400 -5.350 1.00 90.50 180 ARG A N 1
ATOM 1472 C CA . ARG A 1 180 ? -1.729 -6.200 -4.893 1.00 90.50 180 ARG A CA 1
ATOM 1473 C C . ARG A 1 180 ? -1.827 -6.273 -3.373 1.00 90.50 180 ARG A C 1
ATOM 1475 O O . ARG A 1 180 ? -0.818 -6.149 -2.677 1.00 90.50 180 ARG A O 1
ATOM 1482 N N . PRO A 1 181 ? -3.016 -6.642 -2.868 1.00 93.06 181 PRO A N 1
ATOM 1483 C CA . PRO A 1 181 ? -3.153 -7.207 -1.539 1.00 93.06 181 PRO A CA 1
ATOM 1484 C C . PRO A 1 181 ? -2.167 -8.361 -1.317 1.00 93.06 181 PRO A C 1
ATOM 1486 O O . PRO A 1 181 ? -2.204 -9.382 -2.008 1.00 93.06 181 PRO A O 1
ATOM 1489 N N . GLN A 1 182 ? -1.288 -8.200 -0.336 1.00 93.00 182 GLN A N 1
ATOM 1490 C CA . GLN A 1 182 ? -0.339 -9.213 0.101 1.00 93.00 182 GLN A CA 1
ATOM 1491 C C . GLN A 1 182 ? -0.759 -9.744 1.465 1.00 93.00 182 GLN A C 1
ATOM 1493 O O . GLN A 1 182 ? -1.198 -8.986 2.327 1.00 93.00 182 GLN A O 1
ATOM 1498 N N . ARG A 1 183 ? -0.599 -11.054 1.666 1.00 95.25 183 ARG A N 1
ATOM 1499 C CA . ARG A 1 183 ? -0.832 -11.718 2.950 1.00 95.25 183 ARG A CA 1
ATOM 1500 C C . ARG A 1 183 ? 0.495 -12.182 3.532 1.00 95.25 183 ARG A C 1
ATOM 1502 O O . ARG A 1 183 ? 1.243 -12.903 2.873 1.00 95.25 183 ARG A O 1
ATOM 1509 N N . ARG A 1 184 ? 0.747 -11.817 4.784 1.00 94.69 184 ARG A N 1
ATOM 1510 C CA . ARG A 1 184 ? 1.864 -12.316 5.591 1.00 94.69 184 ARG A CA 1
ATOM 1511 C C . ARG A 1 184 ? 1.319 -12.988 6.836 1.00 94.69 184 ARG A C 1
ATOM 1513 O O . ARG A 1 184 ? 0.282 -12.578 7.349 1.00 94.69 184 ARG A O 1
ATOM 1520 N N . SER A 1 185 ? 1.990 -14.034 7.294 1.00 95.31 185 SER A N 1
ATOM 1521 C CA . SER A 1 185 ? 1.575 -14.764 8.486 1.00 95.31 185 SER A CA 1
ATOM 1522 C C . SER A 1 185 ? 2.759 -15.365 9.219 1.00 95.31 185 SER A C 1
ATOM 1524 O O . SER A 1 185 ? 3.756 -15.723 8.596 1.00 95.31 185 SER A O 1
ATOM 1526 N N . VAL A 1 186 ? 2.597 -15.523 10.525 1.00 95.44 186 VAL A N 1
ATOM 1527 C CA . VAL A 1 186 ? 3.508 -16.251 11.406 1.00 95.44 186 VAL A CA 1
ATOM 1528 C C . VAL A 1 186 ? 2.705 -17.300 12.170 1.00 95.44 186 VAL A C 1
ATOM 1530 O O . VAL A 1 186 ? 1.569 -17.036 12.569 1.00 95.44 186 VAL A O 1
ATOM 1533 N N . SER A 1 187 ? 3.270 -18.493 12.326 1.00 95.12 187 SER A N 1
ATOM 1534 C CA . SER A 1 187 ? 2.706 -19.557 13.157 1.00 95.12 187 SER A CA 1
ATOM 1535 C C . SER A 1 187 ? 3.386 -19.599 14.520 1.00 95.12 187 SER A C 1
ATOM 1537 O O . SER A 1 187 ? 4.488 -19.072 14.680 1.00 95.12 187 SER A O 1
ATOM 1539 N N . ASP A 1 188 ? 2.730 -20.235 15.489 1.00 94.12 188 ASP A N 1
ATOM 1540 C CA . ASP A 1 188 ? 3.280 -20.492 16.827 1.00 94.12 188 ASP A CA 1
ATOM 1541 C C . ASP A 1 188 ? 3.748 -19.225 17.565 1.00 94.12 188 ASP A C 1
ATOM 1543 O O . ASP A 1 188 ? 4.735 -19.228 18.307 1.00 94.12 188 ASP A O 1
ATOM 1547 N N . LEU A 1 189 ? 3.031 -18.113 17.369 1.00 95.19 189 LEU A N 1
ATOM 1548 C CA . LEU A 1 189 ? 3.304 -16.875 18.081 1.00 95.19 189 LEU A CA 1
ATOM 1549 C C . LEU A 1 189 ? 2.899 -17.034 19.545 1.00 95.19 189 LEU A C 1
ATOM 1551 O O . LEU A 1 189 ? 1.727 -17.232 19.857 1.00 95.19 189 LEU A O 1
ATOM 1555 N N . ARG A 1 190 ? 3.884 -16.880 20.428 1.00 95.56 190 ARG A N 1
ATOM 1556 C CA . ARG A 1 190 ? 3.706 -16.874 21.880 1.00 95.56 190 ARG A CA 1
ATOM 1557 C C . ARG A 1 190 ? 3.467 -15.451 22.375 1.00 95.56 190 ARG A C 1
ATOM 1559 O O . ARG A 1 190 ? 4.258 -14.545 22.080 1.00 95.56 190 ARG A O 1
ATOM 1566 N N . ALA A 1 191 ? 2.391 -15.270 23.126 1.00 94.69 191 ALA A N 1
ATOM 1567 C CA . ALA A 1 191 ? 2.048 -14.038 23.827 1.00 94.69 191 ALA A CA 1
ATOM 1568 C C . ALA A 1 191 ? 1.536 -14.370 25.232 1.00 94.69 191 ALA A C 1
ATOM 1570 O O . ALA A 1 191 ? 1.081 -15.483 25.475 1.00 94.69 191 ALA A O 1
ATOM 1571 N N . TYR A 1 192 ? 1.599 -13.407 26.146 1.00 95.88 192 TYR A N 1
ATOM 1572 C CA . TYR A 1 192 ? 1.158 -13.584 27.528 1.00 95.88 192 TYR A CA 1
ATOM 1573 C C . TYR A 1 192 ? -0.026 -12.668 27.801 1.00 95.88 192 TYR A C 1
ATOM 1575 O O . TYR A 1 192 ? 0.013 -11.493 27.431 1.00 95.88 192 TYR A O 1
ATOM 1583 N N . THR A 1 193 ? -1.075 -13.209 28.418 1.00 95.44 193 THR A N 1
ATOM 1584 C CA . THR A 1 193 ? -2.212 -12.412 28.895 1.00 95.44 193 THR A CA 1
ATOM 1585 C C . THR A 1 193 ? -1.789 -11.482 30.025 1.00 95.44 193 THR A C 1
ATOM 1587 O O . THR A 1 193 ? -0.691 -11.603 30.575 1.00 95.44 193 THR A O 1
ATOM 1590 N N . LYS A 1 194 ? -2.698 -10.595 30.435 1.00 95.19 194 LYS A N 1
ATOM 1591 C CA . LYS A 1 194 ? -2.515 -9.753 31.623 1.00 95.19 194 LYS A CA 1
ATOM 1592 C C . LYS A 1 194 ? -2.136 -10.553 32.879 1.00 95.19 194 LYS A C 1
ATOM 1594 O O . LYS A 1 194 ? -1.377 -10.058 33.706 1.00 95.19 194 LYS A O 1
ATOM 1599 N N . ASP A 1 195 ? -2.627 -11.787 32.988 1.00 94.44 195 ASP A N 1
ATOM 1600 C CA . ASP A 1 195 ? -2.410 -12.674 34.138 1.00 94.44 195 ASP A CA 1
ATOM 1601 C C . ASP A 1 195 ? -1.169 -13.574 33.977 1.00 94.44 195 ASP A C 1
ATOM 1603 O O . ASP A 1 195 ? -0.922 -14.454 34.797 1.00 94.44 195 ASP A O 1
ATOM 1607 N N . GLY A 1 196 ? -0.388 -13.387 32.907 1.00 93.56 196 GLY A N 1
ATOM 1608 C CA . GLY A 1 196 ? 0.813 -14.176 32.625 1.00 93.56 196 GLY A CA 1
ATOM 1609 C C . GLY A 1 196 ? 0.546 -15.553 32.010 1.00 93.56 196 GLY A C 1
ATOM 1610 O O . GLY A 1 196 ? 1.460 -16.373 31.939 1.00 93.56 196 GLY A O 1
ATOM 1611 N N . VAL A 1 197 ? -0.675 -15.824 31.537 1.00 93.69 197 VAL A N 1
ATOM 1612 C CA . VAL A 1 197 ? -1.006 -17.086 30.858 1.00 93.69 197 VAL A CA 1
ATOM 1613 C C . VAL A 1 197 ? -0.486 -17.047 29.422 1.00 93.69 197 VAL A C 1
ATOM 1615 O O . VAL A 1 197 ? -0.799 -16.121 28.672 1.00 93.69 197 VAL A O 1
ATOM 1618 N N . GLU A 1 198 ? 0.305 -18.049 29.032 1.00 94.44 198 GLU A N 1
ATOM 1619 C CA . GLU A 1 198 ? 0.831 -18.172 27.667 1.00 94.44 198 GLU A CA 1
ATOM 1620 C C . GLU A 1 198 ? -0.282 -18.581 26.689 1.00 94.44 198 GLU A C 1
ATOM 1622 O O . GLU A 1 198 ? -1.023 -19.540 26.909 1.00 94.44 198 GLU A O 1
ATOM 1627 N N . ILE A 1 199 ? -0.373 -17.855 25.578 1.00 92.00 199 ILE A N 1
ATOM 1628 C CA . ILE A 1 199 ? -1.249 -18.137 24.445 1.00 92.00 199 ILE A CA 1
ATOM 1629 C C . ILE A 1 199 ? -0.379 -18.354 23.215 1.00 92.00 199 ILE A C 1
ATOM 1631 O O . ILE A 1 199 ? 0.477 -17.529 22.889 1.00 92.00 199 ILE A O 1
ATOM 1635 N N . ILE A 1 200 ? -0.646 -19.454 22.513 1.00 94.75 200 ILE A N 1
ATOM 1636 C CA . ILE A 1 200 ? -0.010 -19.804 21.245 1.00 94.75 200 ILE A CA 1
ATOM 1637 C C . ILE A 1 200 ? -1.052 -19.646 20.143 1.00 94.75 200 ILE A C 1
ATOM 1639 O O . ILE A 1 200 ? -2.139 -20.218 20.221 1.00 94.75 200 ILE A O 1
ATOM 1643 N N . THR A 1 201 ? -0.746 -18.848 19.124 1.00 93.94 201 THR A N 1
ATOM 1644 C CA . THR A 1 201 ? -1.680 -18.581 18.026 1.00 93.94 201 THR A CA 1
ATOM 1645 C C . THR A 1 201 ? -0.954 -18.365 16.704 1.00 93.94 201 THR A C 1
ATOM 1647 O O . THR A 1 201 ? 0.240 -18.064 16.682 1.00 93.94 201 THR A O 1
ATOM 1650 N N . ASN A 1 202 ? -1.675 -18.470 15.588 1.00 95.94 202 ASN A N 1
ATOM 1651 C CA . ASN A 1 202 ? -1.173 -18.008 14.302 1.00 95.94 202 ASN A CA 1
ATOM 1652 C C . ASN A 1 202 ? -1.689 -16.600 14.049 1.00 95.94 202 ASN A C 1
ATOM 1654 O O . ASN A 1 202 ? -2.847 -16.297 14.321 1.00 95.94 202 ASN A O 1
ATOM 1658 N N . LEU A 1 203 ? -0.849 -15.749 13.480 1.00 95.81 203 LEU A N 1
ATOM 1659 C CA . LEU A 1 203 ? -1.191 -14.371 13.163 1.00 95.81 203 LEU A CA 1
ATOM 1660 C C . LEU A 1 203 ? -1.075 -14.156 11.660 1.00 95.81 203 LEU A C 1
ATOM 1662 O O . LEU A 1 203 ? -0.133 -14.637 11.030 1.00 95.81 203 LEU A O 1
ATOM 1666 N N . ALA A 1 204 ? -2.022 -13.429 11.075 1.00 96.44 204 ALA A N 1
ATOM 1667 C CA . ALA A 1 204 ? -2.001 -13.076 9.667 1.00 96.44 204 ALA A CA 1
ATOM 1668 C C . ALA A 1 204 ? -2.439 -11.629 9.439 1.00 96.44 204 ALA A C 1
ATOM 1670 O O . ALA A 1 204 ? -3.422 -11.164 10.014 1.00 96.44 204 ALA A O 1
ATOM 1671 N N . THR A 1 205 ? -1.753 -10.967 8.513 1.00 96.19 205 THR A N 1
ATOM 1672 C CA . THR A 1 205 ? -2.005 -9.581 8.113 1.00 96.19 205 THR A CA 1
ATOM 1673 C C . THR A 1 205 ? -2.120 -9.510 6.605 1.00 96.19 205 THR A C 1
ATOM 1675 O O . THR A 1 205 ? -1.293 -10.069 5.879 1.00 96.19 205 THR A O 1
ATOM 1678 N N . VAL A 1 206 ? -3.144 -8.809 6.133 1.00 96.56 206 VAL A N 1
ATOM 1679 C CA . VAL A 1 206 ? -3.372 -8.510 4.723 1.00 96.56 206 VAL A CA 1
ATOM 1680 C C . VAL A 1 206 ? -3.263 -7.003 4.531 1.00 96.56 206 VAL A C 1
ATOM 1682 O O . VAL A 1 206 ? -3.915 -6.239 5.242 1.00 96.56 206 VAL A O 1
ATOM 1685 N N . PHE A 1 207 ? -2.438 -6.566 3.586 1.00 95.19 207 PHE A N 1
ATOM 1686 C CA . PHE A 1 207 ? -2.160 -5.148 3.344 1.00 95.19 207 PHE A CA 1
ATOM 1687 C C . PHE A 1 207 ? -1.931 -4.864 1.858 1.00 95.19 207 PHE A C 1
ATOM 1689 O O . PHE A 1 207 ? -1.692 -5.779 1.075 1.00 95.19 207 PHE A O 1
ATOM 1696 N N . THR A 1 208 ? -1.999 -3.592 1.471 1.00 93.56 208 THR A N 1
ATOM 1697 C CA . THR A 1 208 ? -1.841 -3.132 0.085 1.00 93.56 208 THR A CA 1
ATOM 1698 C C . THR A 1 208 ? -1.205 -1.740 0.019 1.00 93.56 208 THR A C 1
ATOM 1700 O O . THR A 1 208 ? -1.251 -0.967 0.982 1.00 93.56 208 THR A O 1
ATOM 1703 N N . LEU A 1 209 ? -0.606 -1.419 -1.129 1.00 90.50 209 LEU A N 1
ATOM 1704 C CA . LEU A 1 209 ? -0.060 -0.094 -1.447 1.00 90.50 209 LEU A CA 1
ATOM 1705 C C . LEU A 1 209 ? -0.891 0.667 -2.481 1.00 90.50 209 LEU A C 1
ATOM 1707 O O . LEU A 1 209 ? -0.748 1.880 -2.597 1.00 90.50 209 LEU A O 1
ATOM 1711 N N . GLU A 1 210 ? -1.735 -0.037 -3.230 1.00 85.94 210 GLU A N 1
ATOM 1712 C CA . GLU A 1 210 ? -2.452 0.525 -4.371 1.00 85.94 210 GLU A CA 1
ATOM 1713 C C . GLU A 1 210 ? -3.781 1.164 -3.977 1.00 85.94 210 GLU A C 1
ATOM 1715 O O . GLU A 1 210 ? -4.125 2.243 -4.451 1.00 85.94 210 GLU A O 1
ATOM 1720 N N . GLU A 1 211 ? -4.534 0.513 -3.093 1.00 86.31 211 GLU A N 1
ATOM 1721 C CA . GLU A 1 211 ? -5.885 0.965 -2.782 1.00 86.31 211 GLU A CA 1
ATOM 1722 C C . GLU A 1 211 ? -5.896 2.309 -2.055 1.00 86.31 211 GLU A C 1
ATOM 1724 O O . GLU A 1 211 ? -5.054 2.581 -1.188 1.00 86.31 211 GLU A O 1
ATOM 1729 N N . GLN A 1 212 ? -6.912 3.116 -2.367 1.00 86.81 212 GLN A N 1
ATOM 1730 C CA . GLN A 1 212 ? -7.195 4.367 -1.672 1.00 86.81 212 GLN A CA 1
ATOM 1731 C C . GLN A 1 212 ? -7.463 4.136 -0.173 1.00 86.81 212 GLN A C 1
ATOM 1733 O O . GLN A 1 212 ? -7.896 3.035 0.212 1.00 86.81 212 GLN A O 1
ATOM 1738 N N . PRO A 1 213 ? -7.208 5.160 0.666 1.00 89.56 213 PRO A N 1
ATOM 1739 C CA . PRO A 1 213 ? -7.531 5.119 2.088 1.00 89.56 213 PRO A CA 1
ATOM 1740 C C . PRO A 1 213 ? -8.985 4.691 2.317 1.00 89.56 213 PRO A C 1
ATOM 1742 O O . PRO A 1 213 ? -9.885 5.096 1.582 1.00 89.56 213 PRO A O 1
ATOM 1745 N N . GLU A 1 214 ? -9.227 3.868 3.335 1.00 90.69 214 GLU A N 1
ATOM 1746 C CA . GLU A 1 214 ? -10.596 3.597 3.785 1.00 90.69 214 GLU A CA 1
ATOM 1747 C C . GLU A 1 214 ? -11.158 4.865 4.436 1.00 90.69 214 GLU A C 1
ATOM 1749 O O . GLU A 1 214 ? -10.495 5.456 5.288 1.00 90.69 214 GLU A O 1
ATOM 1754 N N . VAL A 1 215 ? -12.350 5.293 4.010 1.00 93.25 215 VAL A N 1
ATOM 1755 C CA . VAL A 1 215 ? -13.010 6.500 4.525 1.00 93.25 215 VAL A CA 1
ATOM 1756 C C . VAL A 1 215 ? -13.954 6.116 5.658 1.00 93.25 215 VAL A C 1
ATOM 1758 O O . VAL A 1 215 ? -14.963 5.447 5.436 1.00 93.25 215 VAL A O 1
ATOM 1761 N N . LEU A 1 216 ? -13.644 6.570 6.869 1.00 94.56 216 LEU A N 1
ATOM 1762 C CA . LEU A 1 216 ? -14.486 6.398 8.046 1.00 94.56 216 LEU A CA 1
ATOM 1763 C C . LEU A 1 216 ? -15.516 7.529 8.130 1.00 94.56 216 LEU A C 1
ATOM 1765 O O . LEU A 1 216 ? -15.157 8.706 8.153 1.00 94.56 216 LEU A O 1
ATOM 1769 N N . LEU A 1 217 ? -16.798 7.177 8.215 1.00 94.56 217 LEU A N 1
ATOM 1770 C CA . LEU A 1 217 ? -17.859 8.142 8.504 1.00 94.56 217 LEU A CA 1
ATOM 1771 C C . LEU A 1 217 ? -17.870 8.424 10.003 1.00 94.56 217 LEU A C 1
ATOM 1773 O O . LEU A 1 217 ? -18.042 7.496 10.793 1.00 94.56 217 LEU A O 1
ATOM 1777 N N . VAL A 1 218 ? -17.684 9.681 10.398 1.00 95.00 218 VAL A N 1
ATOM 1778 C CA . VAL A 1 218 ? -17.525 10.057 11.809 1.00 95.00 218 VAL A CA 1
ATOM 1779 C C . VAL A 1 218 ? -18.521 11.135 12.227 1.00 95.00 218 VAL A C 1
ATOM 1781 O O . VAL A 1 218 ? -18.806 12.051 11.465 1.00 95.00 218 VAL A O 1
ATOM 1784 N N . THR A 1 219 ? -19.041 11.026 13.448 1.00 94.56 219 THR A N 1
ATOM 1785 C CA . THR A 1 219 ? -19.947 12.007 14.074 1.00 94.56 219 THR A CA 1
ATOM 1786 C C . THR A 1 219 ? -19.633 12.134 15.560 1.00 94.56 219 THR A C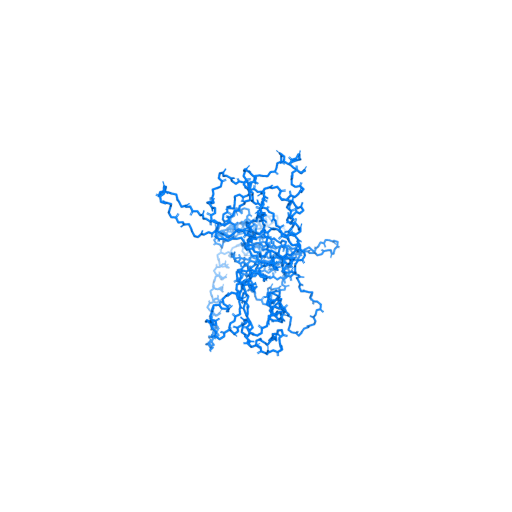 1
ATOM 1788 O O . THR A 1 219 ? -19.017 11.242 16.148 1.00 94.56 219 THR A O 1
ATOM 1791 N N . TYR A 1 220 ? -20.092 13.211 16.193 1.00 94.31 220 TYR A N 1
ATOM 1792 C CA . TYR A 1 220 ? -20.146 13.278 17.651 1.00 94.31 220 TYR A CA 1
ATOM 1793 C C . TYR A 1 220 ? -21.346 12.492 18.185 1.00 94.31 220 TYR A C 1
ATOM 1795 O O . TYR A 1 220 ? -22.465 12.621 17.685 1.00 94.31 220 TYR A O 1
ATOM 1803 N N . GLN A 1 221 ? -21.113 11.706 19.232 1.00 92.38 221 GLN A N 1
ATOM 1804 C CA . GLN A 1 221 ? -22.149 11.120 20.071 1.00 92.38 221 GLN A CA 1
ATOM 1805 C C . GLN A 1 221 ? -22.385 12.054 21.263 1.00 92.38 221 GLN A C 1
ATOM 1807 O O . GLN A 1 221 ? -21.616 12.045 22.223 1.00 92.38 221 GLN A O 1
ATOM 1812 N N . LEU A 1 222 ? -23.430 12.878 21.182 1.00 89.25 222 LEU A N 1
ATOM 1813 C CA . LEU A 1 222 ? -23.797 13.847 22.220 1.00 89.25 222 LEU A CA 1
ATOM 1814 C C . LEU A 1 222 ? -25.082 13.413 22.932 1.00 89.25 222 LEU A C 1
ATOM 1816 O O . LEU A 1 222 ? -25.986 12.858 22.305 1.00 89.25 222 LEU A O 1
ATOM 1820 N N . GLU A 1 223 ? -25.174 13.692 24.233 1.00 83.00 223 GLU A N 1
ATOM 1821 C CA . GLU A 1 223 ? -26.386 13.431 25.022 1.00 83.00 223 GLU A CA 1
ATOM 1822 C C . GLU A 1 223 ? -27.521 14.386 24.629 1.00 83.00 223 GLU A C 1
ATOM 1824 O O . GLU A 1 223 ? -28.666 13.965 24.442 1.00 83.00 223 GLU A O 1
ATOM 1829 N N . SER A 1 224 ? -27.195 15.665 24.421 1.00 78.81 224 SER A N 1
ATOM 1830 C CA . SER A 1 224 ? -28.116 16.671 23.900 1.00 78.81 224 SER A CA 1
ATOM 1831 C C . SER A 1 224 ? -27.436 17.552 22.850 1.00 78.81 224 SER A C 1
ATOM 1833 O O . SER A 1 224 ? -26.211 17.657 22.800 1.00 78.81 224 SER A O 1
ATOM 1835 N N . ALA A 1 225 ? -28.241 18.230 22.027 1.00 75.38 225 ALA A N 1
ATOM 1836 C CA . ALA A 1 225 ? -27.755 19.198 21.041 1.00 75.38 225 ALA A CA 1
ATOM 1837 C C . ALA A 1 225 ? -27.039 20.416 21.669 1.00 75.38 225 ALA A C 1
ATOM 1839 O O . ALA A 1 225 ? -26.391 21.181 20.964 1.00 75.38 225 ALA A O 1
ATOM 1840 N N . GLN A 1 226 ? -27.159 20.616 22.986 1.00 75.81 226 GLN A N 1
ATOM 1841 C CA . GLN A 1 226 ? -26.550 21.733 23.718 1.00 75.81 226 GLN A CA 1
ATOM 1842 C C . GLN A 1 226 ? -25.212 21.348 24.368 1.00 75.81 226 GLN A C 1
ATOM 1844 O O . GLN A 1 226 ? -24.505 22.216 24.881 1.00 75.81 226 GLN A O 1
ATOM 1849 N N . SER A 1 227 ? -24.859 20.059 24.378 1.00 82.69 227 SER A N 1
ATOM 1850 C CA . SER A 1 227 ? -23.596 19.578 24.933 1.00 82.69 227 SER A CA 1
ATOM 1851 C C . SER A 1 227 ? -22.421 20.031 24.066 1.00 82.69 227 SER A C 1
ATOM 1853 O O . SER A 1 227 ? -22.440 19.873 22.846 1.00 82.69 227 SER A O 1
ATOM 1855 N N . GLN A 1 228 ? -21.369 20.558 24.696 1.00 83.25 228 GLN A N 1
ATOM 1856 C CA . GLN A 1 228 ? -20.157 20.932 23.970 1.00 83.25 228 GLN A CA 1
ATOM 1857 C C . GLN A 1 228 ? -19.482 19.682 23.379 1.00 83.25 228 GLN A C 1
ATOM 1859 O O . GLN A 1 228 ? -19.255 18.709 24.106 1.00 83.25 228 GLN A O 1
ATOM 1864 N N . PRO A 1 229 ? -19.150 19.684 22.075 1.00 87.94 229 PRO A N 1
ATOM 1865 C CA . PRO A 1 229 ? -18.478 18.557 21.453 1.00 87.94 229 PRO A CA 1
ATOM 1866 C C . PRO A 1 229 ? -17.040 18.449 21.964 1.00 87.94 229 PRO A C 1
ATOM 1868 O O . PRO A 1 229 ? -16.309 19.435 22.004 1.00 87.94 229 PRO A O 1
ATOM 1871 N N . SER A 1 230 ? -16.624 17.234 22.312 1.00 91.44 230 SER A N 1
ATOM 1872 C CA . SER A 1 230 ? -15.246 16.906 22.696 1.00 91.44 230 SER A CA 1
ATOM 1873 C C . SER A 1 230 ? -14.673 15.843 21.761 1.00 91.44 230 SER A C 1
ATOM 1875 O O . SER A 1 230 ? -15.427 15.059 21.178 1.00 91.44 230 SER A O 1
ATOM 1877 N N . ALA A 1 231 ? -13.345 15.775 21.637 1.00 92.00 231 ALA A N 1
ATOM 1878 C CA . ALA A 1 231 ? -12.674 14.759 20.819 1.00 92.00 231 ALA A CA 1
ATOM 1879 C C . ALA A 1 231 ? -13.098 13.326 21.201 1.00 92.00 231 ALA A C 1
ATOM 1881 O O . ALA A 1 231 ? -13.445 12.522 20.337 1.00 92.00 231 ALA A O 1
ATOM 1882 N N . ASN A 1 232 ? -13.218 13.051 22.503 1.00 92.88 232 ASN A N 1
ATOM 1883 C CA . ASN A 1 232 ? -13.621 11.746 23.038 1.00 92.88 232 ASN A CA 1
ATOM 1884 C C . ASN A 1 232 ? -15.065 11.341 22.689 1.00 92.88 232 ASN A C 1
ATOM 1886 O O . ASN A 1 232 ? -15.433 10.174 22.859 1.00 92.88 232 ASN A O 1
ATOM 1890 N N . ALA A 1 233 ? -15.898 12.280 22.230 1.00 93.06 233 ALA A N 1
ATOM 1891 C CA . ALA A 1 233 ? -17.265 12.009 21.792 1.00 93.06 233 ALA A CA 1
ATOM 1892 C C . ALA A 1 233 ? -17.340 11.530 20.331 1.00 93.06 233 ALA A C 1
ATOM 1894 O O . ALA A 1 233 ? -18.417 11.142 19.881 1.00 93.06 233 ALA A O 1
ATOM 1895 N N . LEU A 1 234 ? -16.233 11.529 19.579 1.00 94.50 234 LEU A N 1
ATOM 1896 C CA . LEU A 1 234 ? -16.221 11.073 18.189 1.00 94.50 234 LEU A CA 1
ATOM 1897 C C . LEU A 1 234 ? -16.449 9.563 18.079 1.00 94.50 234 LEU A C 1
ATOM 1899 O O . LEU A 1 234 ? -15.819 8.759 18.769 1.00 94.50 234 LEU A O 1
ATOM 1903 N N . ARG A 1 235 ? -17.344 9.164 17.178 1.00 95.31 235 ARG A N 1
ATOM 1904 C CA . ARG A 1 235 ? -17.666 7.765 16.885 1.00 95.31 235 ARG A CA 1
ATOM 1905 C C . ARG A 1 235 ? -17.701 7.526 15.388 1.00 95.31 235 ARG A C 1
ATOM 1907 O O . ARG A 1 235 ? -18.102 8.405 14.625 1.00 95.31 235 ARG A O 1
ATOM 1914 N N . VAL A 1 236 ? -17.331 6.312 14.989 1.00 95.44 236 VAL A N 1
ATOM 1915 C CA . VAL A 1 236 ? -17.505 5.833 13.617 1.00 95.44 236 VAL A CA 1
ATOM 1916 C C . VAL A 1 236 ? -18.925 5.309 13.460 1.00 95.44 236 VAL A C 1
ATOM 1918 O O . VAL A 1 236 ? -19.379 4.461 14.238 1.00 95.44 236 VAL A O 1
ATOM 1921 N N . ILE A 1 237 ? -19.613 5.814 12.445 1.00 94.06 237 ILE A N 1
ATOM 1922 C CA . ILE A 1 237 ? -20.970 5.432 12.079 1.00 94.06 237 ILE A CA 1
ATOM 1923 C C . ILE A 1 237 ? -20.907 4.110 11.320 1.00 94.06 237 ILE A C 1
ATOM 1925 O O . ILE A 1 237 ? -20.321 4.031 10.240 1.00 94.06 237 ILE A O 1
ATOM 1929 N N . GLN A 1 238 ? -21.542 3.076 11.861 1.00 92.94 238 GLN A N 1
ATOM 1930 C CA . GLN A 1 238 ? -21.728 1.813 11.156 1.00 92.94 238 GLN A CA 1
ATOM 1931 C C . GLN A 1 238 ? -23.142 1.755 10.586 1.00 92.94 238 GLN A C 1
ATOM 1933 O O . GLN A 1 238 ? -24.123 1.873 11.322 1.00 92.94 238 GLN A O 1
ATOM 1938 N N . LEU A 1 239 ? -23.261 1.543 9.278 1.00 90.75 239 LEU A N 1
ATOM 1939 C CA . LEU A 1 239 ? -24.548 1.451 8.589 1.00 90.75 239 LEU A CA 1
ATOM 1940 C C . LEU A 1 239 ? -24.988 -0.008 8.460 1.00 90.75 239 LEU A C 1
ATOM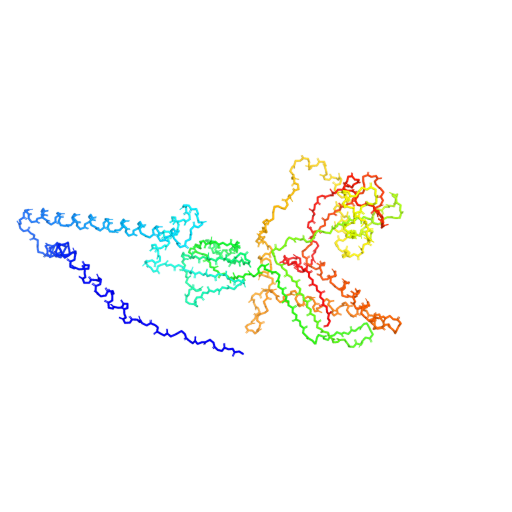 1942 O O . LEU A 1 239 ? -24.160 -0.888 8.229 1.00 90.75 239 LEU A O 1
ATOM 1946 N N . SER A 1 240 ? -26.292 -0.250 8.579 1.00 88.00 240 SER A N 1
ATOM 1947 C CA . SER A 1 240 ? -26.887 -1.558 8.320 1.00 88.00 240 SER A CA 1
ATOM 1948 C C . SER A 1 240 ? -26.775 -1.942 6.845 1.00 88.00 240 SER A C 1
ATOM 1950 O O . SER A 1 240 ? -26.613 -1.092 5.959 1.00 88.00 240 SER A O 1
ATOM 1952 N N . GLU A 1 241 ? -26.954 -3.234 6.572 1.00 85.62 241 GLU A N 1
ATOM 1953 C CA . GLU A 1 241 ? -27.189 -3.683 5.207 1.00 85.62 241 GLU A CA 1
ATOM 1954 C C . GLU A 1 241 ? -28.427 -2.982 4.619 1.00 85.62 241 GLU A C 1
ATOM 1956 O O . GLU A 1 241 ? -29.407 -2.727 5.336 1.00 85.62 241 GLU A O 1
ATOM 1961 N N . PRO A 1 242 ? -28.378 -2.614 3.327 1.00 82.38 242 PRO A N 1
ATOM 1962 C CA . PRO A 1 242 ? -29.477 -1.929 2.670 1.00 82.38 242 PRO A CA 1
ATOM 1963 C C . PRO A 1 242 ? -30.714 -2.827 2.652 1.00 82.38 242 PRO A C 1
ATOM 1965 O O . PRO A 1 242 ? -30.695 -3.902 2.057 1.00 82.38 242 PRO A O 1
ATOM 1968 N N . SER A 1 243 ? -31.792 -2.366 3.278 1.00 74.00 243 SER A N 1
ATOM 1969 C CA . SER A 1 243 ? -33.054 -3.104 3.362 1.00 74.00 243 SER A CA 1
ATOM 1970 C C . SER A 1 243 ? -34.153 -2.377 2.579 1.00 74.00 243 SER A C 1
ATOM 1972 O O . SER A 1 243 ? -34.124 -1.146 2.474 1.00 74.00 243 SER A O 1
ATOM 1974 N N . PRO A 1 244 ? -35.131 -3.087 1.996 1.00 71.00 244 PRO A N 1
ATOM 1975 C CA . PRO A 1 244 ? -36.300 -2.449 1.401 1.00 71.00 244 PRO A CA 1
ATOM 1976 C C . PRO A 1 244 ? -37.148 -1.817 2.508 1.00 71.00 244 PRO A C 1
ATOM 1978 O O . PRO A 1 244 ? -37.407 -2.443 3.535 1.00 71.00 244 PRO A O 1
ATOM 1981 N N . SER A 1 245 ? -37.546 -0.557 2.336 1.00 63.84 245 SER A N 1
ATOM 1982 C CA . SER A 1 245 ? -38.404 0.105 3.325 1.00 63.84 245 SER A CA 1
ATOM 1983 C C . SER A 1 245 ? -39.859 -0.336 3.158 1.00 63.84 245 SER A C 1
ATOM 1985 O O . SER A 1 245 ? -40.349 -0.465 2.036 1.00 63.84 245 SER A O 1
ATOM 1987 N N . LEU A 1 246 ? -40.573 -0.523 4.274 1.00 64.62 246 LEU A N 1
ATOM 1988 C CA . LEU A 1 246 ? -42.006 -0.861 4.273 1.00 64.62 246 LEU A CA 1
ATOM 1989 C C . LEU A 1 246 ? -42.877 0.242 3.645 1.00 64.62 246 LEU A C 1
ATOM 1991 O O . LEU A 1 246 ? -44.013 -0.017 3.262 1.00 64.62 246 LEU A O 1
ATOM 1995 N N . HIS A 1 247 ? -42.373 1.476 3.568 1.00 64.00 247 HIS A N 1
ATOM 1996 C CA . HIS A 1 247 ? -43.120 2.647 3.093 1.00 64.00 247 HIS A CA 1
ATOM 1997 C C . HIS A 1 247 ? -42.691 3.127 1.699 1.00 64.00 247 HIS A C 1
ATOM 1999 O O . HIS A 1 247 ? -43.420 3.881 1.058 1.00 64.00 247 HIS A O 1
ATOM 2005 N N . ARG A 1 248 ? -41.530 2.688 1.200 1.00 64.00 248 ARG A N 1
ATOM 2006 C CA . ARG A 1 248 ? -41.005 3.029 -0.128 1.00 64.00 248 ARG A CA 1
ATOM 2007 C C . ARG A 1 248 ? -40.205 1.834 -0.685 1.00 64.00 248 ARG A C 1
ATOM 2009 O O . ARG A 1 248 ? -38.975 1.820 -0.576 1.00 64.00 248 ARG A O 1
ATOM 2016 N N . PRO A 1 249 ? -40.876 0.823 -1.266 1.00 61.81 249 PRO A N 1
ATOM 2017 C CA . PRO A 1 249 ? -40.233 -0.421 -1.708 1.00 61.81 249 PRO A CA 1
ATOM 2018 C C . PRO A 1 249 ? -39.180 -0.213 -2.810 1.00 61.81 249 PRO A C 1
ATOM 2020 O O . PRO A 1 249 ? -38.254 -1.010 -2.922 1.00 61.81 249 PRO A O 1
ATOM 2023 N N . ASP A 1 250 ? -39.256 0.895 -3.554 1.00 62.38 250 ASP A N 1
ATOM 2024 C CA . ASP A 1 250 ? -38.315 1.228 -4.633 1.00 62.38 250 ASP A CA 1
ATOM 2025 C C . ASP A 1 250 ? -36.980 1.819 -4.145 1.00 62.38 250 ASP A C 1
ATOM 2027 O O . ASP A 1 250 ? -36.070 2.046 -4.945 1.00 62.38 250 ASP A O 1
ATOM 2031 N N . ARG A 1 251 ? -36.834 2.099 -2.840 1.00 64.44 251 ARG A N 1
ATOM 2032 C CA . ARG A 1 251 ? -35.612 2.689 -2.281 1.00 64.44 251 ARG A CA 1
ATOM 2033 C C . ARG A 1 251 ? -35.077 1.830 -1.142 1.00 64.44 251 ARG A C 1
ATOM 2035 O O . ARG A 1 251 ? -35.743 1.612 -0.131 1.00 64.44 251 ARG A O 1
ATOM 2042 N N . LEU A 1 252 ? -33.837 1.376 -1.308 1.00 70.31 252 LEU A N 1
ATOM 2043 C CA . LEU A 1 252 ? -33.080 0.750 -0.234 1.00 70.31 252 LEU A CA 1
ATOM 2044 C C . LEU A 1 252 ? -32.723 1.821 0.798 1.00 70.31 252 LEU A C 1
ATOM 2046 O O . LEU A 1 252 ? -32.038 2.792 0.471 1.00 70.31 252 LEU A O 1
ATOM 2050 N N . HIS A 1 253 ? -33.190 1.633 2.027 1.00 75.94 253 HIS A N 1
ATOM 2051 C CA . HIS A 1 253 ? -32.841 2.480 3.161 1.00 75.94 253 HIS A CA 1
ATOM 2052 C C . HIS A 1 253 ? -31.738 1.804 3.977 1.00 75.94 253 HIS A C 1
ATOM 2054 O O . HIS A 1 253 ? -31.600 0.575 3.987 1.00 75.94 253 HIS A O 1
ATOM 2060 N N . ARG A 1 254 ? -30.910 2.623 4.622 1.00 85.62 254 ARG A N 1
ATOM 2061 C CA . ARG A 1 254 ? -29.886 2.178 5.568 1.00 85.62 254 ARG A CA 1
ATOM 2062 C C . ARG A 1 254 ? -30.192 2.812 6.909 1.00 85.62 254 ARG A C 1
ATOM 2064 O O . ARG A 1 254 ? -30.668 3.940 6.953 1.00 85.62 254 ARG A O 1
ATOM 2071 N N . ILE A 1 255 ? -29.901 2.093 7.979 1.00 89.19 255 ILE A N 1
ATOM 2072 C CA . ILE A 1 255 ? -30.097 2.565 9.345 1.00 89.19 255 ILE A CA 1
ATOM 2073 C C . ILE A 1 255 ? -28.730 2.653 10.015 1.00 89.19 255 ILE A C 1
ATOM 2075 O O . ILE A 1 255 ? -27.825 1.865 9.716 1.00 89.19 255 ILE A O 1
ATOM 2079 N N . VAL A 1 256 ? -28.562 3.607 10.925 1.00 91.31 256 VAL A N 1
ATOM 2080 C CA . VAL A 1 256 ? -27.385 3.663 11.794 1.00 91.31 256 VAL A CA 1
ATOM 2081 C C . VAL A 1 256 ? -27.430 2.478 12.757 1.00 91.31 256 VAL A C 1
ATOM 2083 O O . VAL A 1 256 ? -28.180 2.475 13.730 1.00 91.31 256 VAL A O 1
ATOM 2086 N N . SER A 1 257 ? -26.634 1.450 12.473 1.00 90.50 257 SER A N 1
ATOM 2087 C CA . SER A 1 257 ? -26.601 0.202 13.243 1.00 90.50 257 SER A CA 1
ATOM 2088 C C . SER A 1 257 ? -25.866 0.346 14.572 1.00 90.50 257 SER A C 1
ATOM 2090 O O . SER A 1 257 ? -26.289 -0.216 15.579 1.00 90.50 257 SER A O 1
ATOM 2092 N N . SER A 1 258 ? -24.766 1.103 14.593 1.00 92.12 258 SER A N 1
ATOM 2093 C CA . SER A 1 258 ? -24.006 1.366 15.810 1.00 92.12 258 SER A CA 1
ATOM 2094 C C . SER A 1 258 ? -23.135 2.617 15.675 1.00 92.12 258 SER A C 1
ATOM 2096 O O . SER A 1 258 ? -22.762 3.030 14.572 1.00 92.12 258 SER A O 1
ATOM 2098 N N . LEU A 1 259 ? -22.802 3.208 16.824 1.00 92.69 259 LEU A N 1
ATOM 2099 C CA . LEU A 1 259 ? -21.806 4.266 16.960 1.00 92.69 259 LEU A CA 1
ATOM 2100 C C . LEU A 1 259 ? -20.608 3.689 17.705 1.00 92.69 259 LEU A C 1
ATOM 2102 O O . LEU A 1 259 ? -20.648 3.461 18.914 1.00 92.69 259 LEU A O 1
ATOM 2106 N N . SER A 1 260 ? -19.549 3.407 16.959 1.00 91.88 260 SER A N 1
ATOM 2107 C CA . SER A 1 260 ? -18.429 2.604 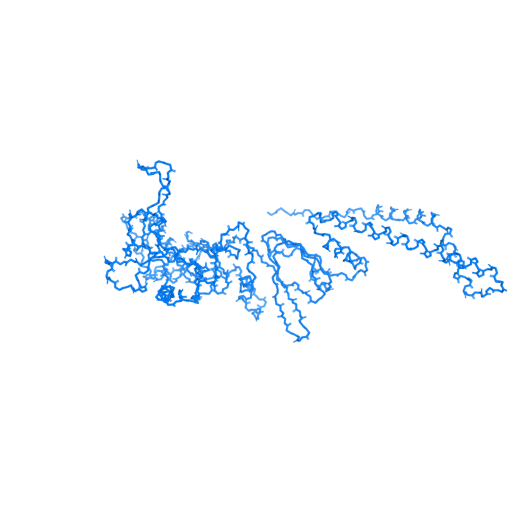17.439 1.00 91.88 260 SER A CA 1
ATOM 2108 C C . SER A 1 260 ? -17.233 3.482 17.815 1.00 91.88 260 SER A C 1
ATOM 2110 O O . SER A 1 260 ? -16.847 4.395 17.082 1.00 91.88 260 SER A O 1
ATOM 2112 N N . ASN A 1 261 ? -16.644 3.231 18.988 1.00 91.69 261 ASN A N 1
ATOM 2113 C CA . ASN A 1 261 ? -15.429 3.918 19.429 1.00 91.69 261 ASN A CA 1
ATOM 2114 C C . ASN A 1 261 ? -14.196 3.194 18.874 1.00 91.69 261 ASN A C 1
ATOM 2116 O O . ASN A 1 261 ? -13.563 2.396 19.562 1.00 91.69 261 ASN A O 1
ATOM 2120 N N . GLU A 1 262 ? -13.926 3.408 17.588 1.00 90.69 262 GLU A N 1
ATOM 2121 C CA . GLU A 1 262 ? -12.851 2.718 16.863 1.00 90.69 262 GLU A CA 1
ATOM 2122 C C . GLU A 1 262 ? -11.653 3.608 16.561 1.00 90.69 262 GLU A C 1
ATOM 2124 O O . GLU A 1 262 ? -10.687 3.107 16.009 1.00 90.69 262 GLU A O 1
ATOM 2129 N N . ILE A 1 263 ? -11.721 4.904 16.854 1.00 92.94 263 ILE A N 1
ATOM 2130 C CA . ILE A 1 263 ? -10.707 5.888 16.460 1.00 92.94 263 ILE A CA 1
ATOM 2131 C C . ILE A 1 263 ? -9.704 6.040 17.603 1.00 92.94 263 ILE A C 1
ATOM 2133 O O . ILE A 1 263 ? -10.114 6.177 18.756 1.00 92.94 263 ILE A O 1
ATOM 2137 N N . ASP A 1 264 ? -8.409 6.040 17.289 1.00 92.56 264 ASP A N 1
ATOM 2138 C CA . ASP A 1 264 ? -7.355 6.283 18.277 1.00 92.56 264 ASP A CA 1
ATOM 2139 C C . ASP A 1 264 ? -7.461 7.715 18.852 1.00 92.56 264 ASP A C 1
ATOM 2141 O O . ASP A 1 264 ? -7.839 8.630 18.120 1.00 92.56 264 ASP A O 1
ATOM 2145 N N . PRO A 1 265 ? -7.072 7.963 20.117 1.00 93.06 265 PRO A N 1
ATOM 2146 C CA . PRO A 1 265 ? -7.163 9.295 20.730 1.00 93.06 265 PRO A CA 1
ATOM 2147 C C . PRO A 1 265 ? -6.458 10.409 19.938 1.00 93.06 265 PRO A C 1
ATOM 2149 O O . PRO A 1 265 ? -6.994 11.508 19.816 1.00 93.06 265 PRO A O 1
ATOM 2152 N N . ASP A 1 266 ? -5.293 10.119 19.346 1.00 93.94 266 ASP A N 1
ATOM 2153 C CA . ASP A 1 266 ? -4.557 11.085 18.513 1.00 93.94 266 ASP A CA 1
ATOM 2154 C C . ASP A 1 266 ? -5.364 11.493 17.269 1.00 93.94 266 ASP A C 1
ATOM 2156 O O . ASP A 1 266 ? -5.416 12.667 16.903 1.00 93.94 266 ASP A O 1
ATOM 2160 N N . ASP A 1 267 ? -6.013 10.511 16.636 1.00 94.75 267 ASP A N 1
ATOM 2161 C CA . ASP A 1 267 ? -6.838 10.709 15.444 1.00 94.75 267 ASP A CA 1
ATOM 2162 C C . ASP A 1 267 ? -8.144 11.442 15.811 1.00 94.75 267 ASP A C 1
ATOM 2164 O O . ASP A 1 267 ? -8.606 12.298 15.060 1.00 94.75 267 ASP A O 1
ATOM 2168 N N . GLN A 1 268 ? -8.725 11.166 16.986 1.00 95.19 268 GLN A N 1
ATOM 2169 C CA . GLN A 1 268 ? -9.897 11.893 17.496 1.00 95.19 268 GLN A CA 1
ATOM 2170 C C . GLN A 1 268 ? -9.599 13.381 17.683 1.00 95.19 268 GLN A C 1
ATOM 2172 O O . GLN A 1 268 ? -10.390 14.233 17.282 1.00 95.19 268 GLN A O 1
ATOM 2177 N N . GLU A 1 269 ? -8.449 13.701 18.268 1.00 94.75 269 GLU A N 1
ATOM 2178 C CA . GLU A 1 269 ? -8.023 15.078 18.487 1.00 94.75 269 GLU A CA 1
ATOM 2179 C C . GLU A 1 269 ? -7.756 15.809 17.157 1.00 94.75 269 GLU A C 1
ATOM 2181 O O . GLU A 1 269 ? -8.148 16.965 16.992 1.00 94.75 269 GLU A O 1
ATOM 2186 N N . GLU A 1 270 ? -7.153 15.133 16.172 1.00 94.69 270 GLU A N 1
ATOM 2187 C CA . GLU A 1 270 ? -6.965 15.674 14.818 1.00 94.69 270 GLU A CA 1
ATOM 2188 C C . GLU A 1 270 ? -8.306 16.021 14.150 1.00 94.69 270 GLU A C 1
ATOM 2190 O O . GLU A 1 270 ? -8.492 17.146 13.676 1.00 94.69 270 GLU A O 1
ATOM 2195 N N . ILE A 1 271 ? -9.255 15.078 14.154 1.00 94.06 271 ILE A N 1
ATOM 2196 C CA . ILE A 1 271 ? -10.596 15.268 13.583 1.00 94.06 271 ILE A CA 1
ATOM 2197 C C . ILE A 1 271 ? -11.325 16.403 14.307 1.00 94.06 271 ILE A C 1
ATOM 2199 O O . ILE A 1 271 ? -11.921 17.269 13.666 1.00 94.06 271 ILE A O 1
ATOM 2203 N N . HIS A 1 272 ? -11.266 16.430 15.639 1.00 94.94 272 HIS A N 1
ATOM 2204 C CA . HIS A 1 272 ? -11.925 17.456 16.440 1.00 94.94 272 HIS A CA 1
ATOM 2205 C C . HIS A 1 272 ? -11.420 18.859 16.091 1.00 94.94 272 HIS A C 1
ATOM 2207 O O . HIS A 1 272 ? -12.227 19.748 15.807 1.00 94.94 272 HIS A O 1
ATOM 2213 N N . ARG A 1 273 ? -10.095 19.047 16.023 1.00 93.31 273 ARG A N 1
ATOM 2214 C CA . ARG A 1 273 ? -9.479 20.321 15.616 1.00 93.31 273 ARG A CA 1
ATOM 2215 C C . ARG A 1 273 ? -9.891 20.735 14.213 1.00 93.31 273 ARG A C 1
ATOM 2217 O O . ARG A 1 273 ? -10.172 21.909 13.985 1.00 93.31 273 ARG A O 1
ATOM 2224 N N . TYR A 1 274 ? -9.930 19.788 13.277 1.00 92.38 274 TYR A N 1
ATOM 2225 C CA . TYR A 1 274 ? -10.373 20.067 11.915 1.00 92.38 274 TYR A CA 1
ATOM 2226 C C . TYR A 1 274 ? -11.814 20.586 11.889 1.00 92.38 274 TYR A C 1
ATOM 2228 O O . TYR A 1 274 ? -12.071 21.632 11.300 1.00 92.38 274 TYR A O 1
ATOM 2236 N N . VAL A 1 275 ? -12.737 19.905 12.574 1.00 91.00 275 VAL A N 1
ATOM 2237 C CA . VAL A 1 275 ? -14.158 20.283 12.605 1.00 91.00 275 VAL A CA 1
ATOM 2238 C C . VAL A 1 275 ? -14.365 21.647 13.269 1.00 91.00 275 VAL A C 1
ATOM 2240 O O . VAL A 1 275 ? -15.112 22.465 12.738 1.00 91.00 275 VAL A O 1
ATOM 2243 N N . GLN A 1 276 ? -13.673 21.927 14.379 1.00 89.75 276 GLN A N 1
ATOM 2244 C CA . GLN A 1 276 ? -13.734 23.230 15.059 1.00 89.75 276 GLN A CA 1
ATOM 2245 C C . GLN A 1 276 ? -13.254 24.376 14.155 1.00 89.75 276 GLN A C 1
ATOM 2247 O O . GLN A 1 276 ? -13.870 25.439 14.106 1.00 89.75 276 GLN A O 1
ATOM 2252 N N . ASN A 1 277 ? -12.187 24.145 13.388 1.00 88.88 277 ASN A N 1
ATOM 2253 C CA . ASN A 1 277 ? -11.604 25.158 12.509 1.00 88.88 277 ASN A CA 1
ATOM 2254 C C . ASN A 1 277 ? -12.295 25.255 11.140 1.00 88.88 277 ASN A C 1
ATOM 2256 O O . ASN A 1 277 ? -12.076 26.224 10.416 1.00 88.88 277 ASN A O 1
ATOM 2260 N N . PHE A 1 278 ? -13.134 24.285 10.769 1.00 82.88 278 PHE A N 1
ATOM 2261 C CA . PHE A 1 278 ? -13.754 24.223 9.444 1.00 82.88 278 PHE A CA 1
ATOM 2262 C C . PHE A 1 278 ? -14.655 25.429 9.149 1.00 82.88 278 PHE A C 1
ATOM 2264 O O . PHE A 1 278 ? -14.649 25.967 8.045 1.00 82.88 278 PHE A O 1
ATOM 2271 N N . HIS A 1 279 ? -15.408 25.898 10.145 1.00 69.50 279 HIS A N 1
ATOM 2272 C CA . HIS A 1 279 ? -16.261 27.074 9.971 1.00 69.50 279 HIS A CA 1
ATOM 2273 C C . HIS A 1 279 ? -15.454 28.370 9.798 1.00 69.50 279 HIS A C 1
ATOM 2275 O O . HIS A 1 279 ? -15.932 29.299 9.153 1.00 69.50 279 HIS A O 1
ATOM 2281 N N . LEU A 1 280 ? -14.221 28.423 10.317 1.00 61.00 280 LEU A N 1
ATOM 2282 C CA . LEU A 1 280 ? -13.320 29.565 10.141 1.00 61.00 280 LEU A CA 1
ATOM 2283 C C . LEU A 1 280 ? -12.700 29.590 8.733 1.00 61.00 280 LEU A C 1
ATOM 2285 O O . LEU A 1 280 ? -12.488 30.666 8.183 1.00 61.00 280 LEU A O 1
ATOM 2289 N N . SER A 1 281 ? -12.455 28.424 8.122 1.00 56.69 281 SER A N 1
ATOM 2290 C CA . SER A 1 281 ? -11.840 28.299 6.789 1.00 56.69 281 SER A CA 1
ATOM 2291 C C . SER A 1 281 ? -12.828 28.391 5.617 1.00 56.69 281 SER A C 1
ATOM 2293 O O . SER A 1 281 ? -12.420 28.558 4.463 1.00 56.69 281 SER A O 1
ATOM 2295 N N . GLN A 1 282 ? -14.137 28.332 5.882 1.00 56.09 282 GLN A N 1
ATOM 2296 C CA . GLN A 1 282 ? -15.179 28.438 4.853 1.00 56.09 282 GLN A CA 1
ATOM 2297 C C . GLN A 1 282 ? -15.283 29.845 4.225 1.00 56.09 282 GLN A C 1
ATOM 2299 O O . GLN A 1 282 ? -15.814 29.981 3.126 1.00 56.09 282 GLN A O 1
ATOM 2304 N N . LEU A 1 283 ? -14.722 30.876 4.873 1.00 46.75 283 LEU A N 1
ATOM 2305 C CA . LEU A 1 283 ? -14.608 32.234 4.319 1.00 46.75 283 LEU A CA 1
ATOM 2306 C C . LEU A 1 283 ? -13.543 32.360 3.209 1.00 46.75 283 LEU A C 1
ATOM 2308 O O . LEU A 1 283 ? -13.588 33.322 2.447 1.00 46.75 283 LEU A O 1
ATOM 2312 N N . GLU A 1 284 ? -12.629 31.393 3.068 1.00 44.06 284 GLU A N 1
ATOM 2313 C CA . GLU A 1 284 ? -11.553 31.425 2.058 1.00 44.06 284 GLU A CA 1
ATOM 2314 C C . GLU A 1 284 ? -11.750 30.419 0.907 1.00 44.06 284 GLU A C 1
ATOM 2316 O O . GLU A 1 284 ? -11.114 30.538 -0.138 1.00 44.06 284 GLU A O 1
ATOM 2321 N N . SER A 1 285 ? -12.652 29.443 1.051 1.00 41.41 285 SER A N 1
ATOM 2322 C CA . SER A 1 285 ? -12.714 28.243 0.195 1.00 41.41 285 SER A CA 1
ATOM 2323 C C . SER A 1 285 ? -13.937 28.165 -0.736 1.00 41.41 285 SER A C 1
ATOM 2325 O O . SER A 1 285 ? -14.353 27.085 -1.146 1.00 41.41 285 SER A O 1
ATOM 2327 N N . THR A 1 286 ? -14.497 29.305 -1.156 1.00 36.38 286 THR A N 1
ATOM 2328 C CA . THR A 1 286 ? -15.478 29.356 -2.267 1.00 36.38 286 THR A CA 1
ATOM 2329 C C . THR A 1 286 ? -14.856 29.280 -3.666 1.00 36.38 286 THR A C 1
ATOM 2331 O O . THR A 1 286 ? -15.573 29.357 -4.662 1.00 36.38 286 THR A O 1
ATOM 2334 N N . LEU A 1 287 ? -13.543 29.075 -3.782 1.00 35.78 287 LEU A N 1
ATOM 2335 C CA . LEU A 1 287 ? -12.875 28.788 -5.048 1.00 35.78 287 LEU A CA 1
ATOM 2336 C C . LEU A 1 287 ? -11.957 27.576 -4.854 1.00 35.78 287 LEU A C 1
ATOM 2338 O O . LEU A 1 287 ? -11.011 27.656 -4.082 1.00 35.78 287 LEU A O 1
ATOM 2342 N N . LEU A 1 288 ? -12.210 26.514 -5.631 1.00 42.06 288 LEU A N 1
ATOM 2343 C CA . LEU A 1 288 ? -11.402 25.289 -5.790 1.00 42.06 288 LEU A CA 1
ATOM 2344 C C . LEU A 1 288 ? -11.699 24.141 -4.804 1.00 42.06 288 LEU A C 1
ATOM 2346 O O . LEU A 1 288 ? -11.077 24.019 -3.762 1.00 42.06 288 LEU A O 1
ATOM 2350 N N . GLU A 1 289 ? -12.626 23.259 -5.186 1.00 38.22 289 GLU A N 1
ATOM 2351 C CA . GLU A 1 289 ? -12.377 21.832 -5.488 1.00 38.22 289 GLU A CA 1
ATOM 2352 C C . GLU A 1 289 ? -13.701 21.058 -5.447 1.00 38.22 289 GLU A C 1
ATOM 2354 O O . GLU A 1 289 ? -14.356 20.908 -4.418 1.00 38.22 289 GLU A O 1
ATOM 2359 N N . GLN A 1 290 ? -14.126 20.572 -6.615 1.00 34.62 290 GLN A N 1
ATOM 2360 C CA . GLN A 1 290 ? -15.226 19.619 -6.706 1.00 34.62 290 GLN A CA 1
ATOM 2361 C C . GLN A 1 290 ? -14.783 18.285 -6.086 1.00 34.62 290 GLN A C 1
ATOM 2363 O O . GLN A 1 290 ? -13.628 17.892 -6.268 1.00 34.62 290 GLN A O 1
ATOM 2368 N N . PRO A 1 291 ? -15.680 17.549 -5.405 1.00 39.62 291 PRO A N 1
ATOM 2369 C CA . PRO A 1 291 ? -15.348 16.239 -4.865 1.00 39.62 291 PRO A CA 1
ATOM 2370 C C . PRO A 1 291 ? -14.900 15.334 -6.011 1.00 39.62 291 PRO A C 1
ATOM 2372 O O . PRO A 1 291 ? -15.631 15.157 -6.990 1.00 39.62 291 PRO A O 1
ATOM 2375 N N . ILE A 1 292 ? -13.696 14.769 -5.890 1.00 39.97 292 ILE A N 1
ATOM 2376 C CA . ILE A 1 292 ? -13.175 13.762 -6.812 1.00 39.97 292 ILE A CA 1
ATOM 2377 C C . ILE A 1 292 ? -14.164 12.595 -6.787 1.00 39.97 292 ILE A C 1
ATOM 2379 O O . ILE A 1 292 ? -14.140 11.746 -5.899 1.00 39.97 292 ILE A O 1
ATOM 2383 N N . ARG A 1 293 ? -15.072 12.557 -7.766 1.00 35.19 293 ARG A N 1
ATOM 2384 C CA . ARG A 1 293 ? -15.782 11.333 -8.116 1.00 35.19 293 ARG A CA 1
ATOM 2385 C C . ARG A 1 293 ? -14.699 10.361 -8.557 1.00 35.19 293 ARG A C 1
ATOM 2387 O O . ARG A 1 293 ? -14.056 10.581 -9.583 1.00 35.19 293 ARG A O 1
ATOM 2394 N N . SER A 1 294 ? -14.474 9.333 -7.749 1.00 40.94 294 SER A N 1
ATOM 2395 C CA . SER A 1 294 ? -13.589 8.211 -8.033 1.00 40.94 294 SER A CA 1
ATOM 2396 C C . SER A 1 294 ? -14.052 7.519 -9.315 1.00 40.94 294 SER A C 1
ATOM 2398 O O . SER A 1 294 ? -14.857 6.593 -9.323 1.00 40.94 294 SER A O 1
ATOM 2400 N N . THR A 1 295 ? -13.554 8.006 -10.447 1.00 36.59 295 THR A N 1
ATOM 2401 C CA . THR A 1 295 ? -13.512 7.216 -11.672 1.00 36.59 295 THR A CA 1
ATOM 2402 C C . THR A 1 295 ? -12.628 6.012 -11.359 1.00 36.59 295 THR A C 1
ATOM 2404 O O . THR A 1 295 ? -11.556 6.172 -10.786 1.00 36.59 295 THR A O 1
ATOM 2407 N N . GLY A 1 296 ? -13.118 4.799 -11.633 1.00 43.31 296 GLY A N 1
ATOM 2408 C CA . GLY A 1 296 ? -12.562 3.514 -11.177 1.00 43.31 296 GLY A CA 1
ATOM 2409 C C . GLY A 1 296 ? -11.174 3.128 -11.709 1.00 43.31 296 GLY A C 1
ATOM 2410 O O . GLY A 1 296 ? -10.894 1.945 -11.881 1.00 43.31 296 GLY A O 1
ATOM 2411 N N . LEU A 1 297 ? -10.310 4.099 -11.991 1.00 48.00 297 LEU A N 1
ATOM 2412 C CA . LEU A 1 297 ? -8.900 3.905 -12.274 1.00 48.00 297 LEU A CA 1
ATOM 2413 C C . LEU A 1 297 ? -8.124 4.121 -10.977 1.00 48.00 297 LEU A C 1
ATOM 2415 O O . LEU A 1 297 ? -8.041 5.229 -10.454 1.00 48.00 297 LEU A O 1
ATOM 2419 N N . SER A 1 298 ? -7.565 3.031 -10.465 1.00 56.62 298 SER A N 1
ATOM 2420 C CA . SER A 1 298 ? -6.574 3.051 -9.398 1.00 56.62 298 SER A CA 1
ATOM 2421 C C . SER A 1 298 ? -5.411 3.970 -9.796 1.00 56.62 298 SER A C 1
ATOM 2423 O O . SER A 1 298 ? -4.643 3.663 -10.711 1.00 56.62 298 SER A O 1
ATOM 2425 N N . VAL A 1 299 ? -5.319 5.144 -9.168 1.00 69.06 299 VAL A N 1
ATOM 2426 C CA . VAL A 1 299 ? -4.209 6.077 -9.384 1.00 69.06 299 VAL A CA 1
ATOM 2427 C C . VAL A 1 299 ? -3.091 5.670 -8.439 1.00 69.06 299 VAL A C 1
ATOM 2429 O O . VAL A 1 299 ? -3.171 5.874 -7.231 1.00 69.06 299 VAL A O 1
ATOM 2432 N N . VAL A 1 300 ? -2.048 5.071 -9.005 1.00 79.38 300 VAL A N 1
ATOM 2433 C CA . VAL A 1 300 ? -0.832 4.704 -8.280 1.00 79.38 300 VAL A CA 1
ATOM 2434 C C . VAL A 1 300 ? -0.202 5.964 -7.685 1.00 79.38 300 VAL A C 1
ATOM 2436 O O . VAL A 1 300 ? 0.234 6.831 -8.438 1.00 79.38 300 VAL A O 1
ATOM 2439 N N . ASP A 1 301 ? -0.121 6.055 -6.355 1.00 86.94 301 ASP A N 1
ATOM 2440 C CA . ASP A 1 301 ? 0.531 7.173 -5.662 1.00 86.94 301 ASP A CA 1
ATOM 2441 C C . ASP A 1 301 ? 2.046 6.917 -5.505 1.00 86.94 301 ASP A C 1
ATOM 2443 O O . ASP A 1 301 ? 2.458 6.062 -4.705 1.00 86.94 301 ASP A O 1
ATOM 2447 N N . PRO A 1 302 ? 2.914 7.670 -6.215 1.00 89.19 302 PRO A N 1
ATOM 2448 C CA . PRO A 1 302 ? 4.361 7.522 -6.109 1.00 89.19 302 PRO A CA 1
ATOM 2449 C C . PRO A 1 302 ? 4.888 7.763 -4.693 1.00 89.19 302 PRO A C 1
ATOM 2451 O O . PRO A 1 302 ? 5.860 7.123 -4.292 1.00 89.19 302 PRO A O 1
ATOM 2454 N N . LYS A 1 303 ? 4.271 8.673 -3.926 1.00 89.44 303 LYS A N 1
ATOM 2455 C CA . LYS A 1 303 ? 4.754 9.050 -2.591 1.00 89.44 303 LYS A CA 1
ATOM 2456 C C . LYS A 1 303 ? 4.638 7.878 -1.626 1.00 89.44 303 LYS A C 1
ATOM 2458 O O . LYS A 1 303 ? 5.609 7.560 -0.941 1.00 89.44 303 LYS A O 1
ATOM 2463 N N . ARG A 1 304 ? 3.489 7.194 -1.629 1.00 89.56 304 ARG A N 1
ATOM 2464 C CA . ARG A 1 304 ? 3.244 6.000 -0.804 1.00 89.56 304 ARG A CA 1
ATOM 2465 C C . ARG A 1 304 ? 4.219 4.875 -1.136 1.00 89.56 304 ARG A C 1
ATOM 2467 O O . ARG A 1 304 ? 4.803 4.284 -0.234 1.00 89.56 304 ARG A O 1
ATOM 2474 N N . ILE A 1 305 ? 4.455 4.625 -2.423 1.00 90.56 305 ILE A N 1
ATOM 2475 C CA . ILE A 1 305 ? 5.371 3.566 -2.871 1.00 90.56 305 ILE A CA 1
ATOM 2476 C C . ILE A 1 305 ? 6.811 3.855 -2.451 1.00 90.56 305 ILE A C 1
ATOM 2478 O O . ILE A 1 305 ? 7.493 2.959 -1.956 1.00 90.56 305 ILE A O 1
ATOM 2482 N N . LEU A 1 306 ? 7.279 5.095 -2.620 1.00 90.88 306 LEU A N 1
ATOM 2483 C CA . LEU A 1 306 ? 8.624 5.482 -2.190 1.00 90.88 306 LEU A CA 1
ATOM 2484 C C . LEU A 1 306 ? 8.768 5.384 -0.670 1.00 90.88 306 LEU A C 1
ATOM 2486 O O . LEU A 1 306 ? 9.764 4.842 -0.193 1.00 90.88 306 LEU A O 1
ATOM 2490 N N . ALA A 1 307 ? 7.774 5.862 0.082 1.00 89.62 307 ALA A N 1
ATOM 2491 C CA . ALA A 1 307 ? 7.786 5.799 1.538 1.00 89.62 307 ALA A CA 1
ATOM 2492 C C . ALA A 1 307 ? 7.854 4.349 2.047 1.00 89.62 307 ALA A C 1
ATOM 2494 O O . ALA A 1 307 ? 8.653 4.063 2.938 1.00 89.62 307 ALA A O 1
ATOM 2495 N N . ALA A 1 308 ? 7.079 3.436 1.451 1.00 88.94 308 ALA A N 1
ATOM 2496 C CA . ALA A 1 308 ? 7.116 2.010 1.769 1.00 88.94 308 ALA A CA 1
ATOM 2497 C C . ALA A 1 308 ? 8.458 1.367 1.403 1.00 88.94 308 ALA A C 1
ATOM 2499 O O . ALA A 1 308 ? 9.071 0.698 2.230 1.00 88.94 308 ALA A O 1
ATOM 2500 N N . PHE A 1 309 ? 8.945 1.587 0.181 1.00 87.38 309 PHE A N 1
ATOM 2501 C CA . PHE A 1 309 ? 10.157 0.934 -0.309 1.00 87.38 309 PHE A CA 1
ATOM 2502 C C . PHE A 1 309 ? 11.415 1.356 0.458 1.00 87.38 309 PHE A C 1
ATOM 2504 O O . PHE A 1 309 ? 12.270 0.526 0.751 1.00 87.38 309 PHE A O 1
ATOM 2511 N N . TYR A 1 310 ? 11.519 2.636 0.822 1.00 86.56 310 TYR A N 1
ATOM 2512 C CA . TYR A 1 310 ? 12.626 3.157 1.627 1.00 86.56 310 TYR A CA 1
ATOM 2513 C C . TYR A 1 310 ? 12.348 3.099 3.140 1.00 86.56 310 TYR A C 1
ATOM 2515 O O . TYR A 1 310 ? 13.056 3.734 3.921 1.00 86.56 310 TYR A O 1
ATOM 2523 N N . ALA A 1 311 ? 11.330 2.350 3.583 1.00 82.75 311 ALA A N 1
ATOM 2524 C CA . ALA A 1 311 ? 11.005 2.222 5.003 1.00 82.75 311 ALA A CA 1
ATOM 2525 C C . ALA A 1 311 ? 12.112 1.526 5.811 1.00 82.75 311 ALA A C 1
ATOM 2527 O O . ALA A 1 311 ? 12.270 1.836 6.991 1.00 82.75 311 ALA A O 1
ATOM 2528 N N . ILE A 1 312 ? 12.873 0.621 5.185 1.00 70.38 312 ILE A N 1
ATOM 2529 C CA . ILE A 1 312 ? 13.979 -0.104 5.817 1.00 70.38 312 ILE A CA 1
ATOM 2530 C C . ILE A 1 312 ? 15.305 0.506 5.340 1.00 70.38 312 ILE A C 1
ATOM 2532 O O . ILE A 1 312 ? 15.569 0.523 4.132 1.00 70.38 312 ILE A O 1
ATOM 2536 N N . PRO A 1 313 ? 16.160 1.009 6.248 1.00 56.56 313 PRO A N 1
ATOM 2537 C CA . PRO A 1 313 ? 17.472 1.514 5.876 1.00 56.56 313 PRO A CA 1
ATOM 2538 C C . PRO A 1 313 ? 18.361 0.366 5.381 1.00 56.56 313 PRO A C 1
ATOM 2540 O O . PRO A 1 313 ? 18.565 -0.636 6.059 1.00 56.56 313 PRO A O 1
ATOM 2543 N N . VAL A 1 314 ? 18.940 0.542 4.193 1.00 54.19 314 VAL A N 1
ATOM 2544 C CA . VAL A 1 314 ? 19.765 -0.460 3.484 1.00 54.19 314 VAL A CA 1
ATOM 2545 C C . VAL A 1 314 ? 21.127 -0.711 4.169 1.00 54.19 314 VAL A C 1
ATOM 2547 O O . VAL A 1 314 ? 21.935 -1.495 3.685 1.00 54.19 314 VAL A O 1
ATOM 2550 N N . SER A 1 315 ? 21.412 -0.054 5.298 1.00 44.78 315 SER A N 1
ATOM 2551 C CA . SER A 1 315 ? 22.691 -0.149 6.014 1.00 44.78 315 SER A CA 1
ATOM 2552 C C . SER A 1 315 ? 22.799 -1.327 6.991 1.00 44.78 315 SER A C 1
ATOM 2554 O O . SER A 1 315 ? 23.855 -1.490 7.596 1.00 44.78 315 SER A O 1
ATOM 2556 N N . ALA A 1 316 ? 21.757 -2.146 7.162 1.00 38.78 316 ALA A N 1
ATOM 2557 C CA . ALA A 1 316 ? 21.850 -3.373 7.952 1.00 38.78 316 ALA A CA 1
ATOM 2558 C C . ALA A 1 316 ? 22.427 -4.512 7.091 1.00 38.78 316 ALA A C 1
ATOM 2560 O O . ALA A 1 316 ? 21.928 -4.818 6.010 1.00 38.78 316 ALA A O 1
ATOM 2561 N N . SER A 1 317 ? 23.533 -5.073 7.567 1.00 32.91 317 SER A N 1
ATOM 2562 C CA . SER A 1 317 ? 24.377 -6.092 6.946 1.00 32.91 317 SER A CA 1
ATOM 2563 C C . SER A 1 317 ? 23.638 -7.336 6.432 1.00 32.91 317 SER A C 1
ATOM 2565 O O . SER A 1 317 ? 22.554 -7.678 6.884 1.00 32.91 317 SER A O 1
ATOM 2567 N N . MET A 1 318 ? 24.307 -8.008 5.491 1.00 36.44 318 MET A N 1
ATOM 2568 C CA . MET A 1 318 ? 23.962 -9.180 4.671 1.00 36.44 318 MET A CA 1
ATOM 2569 C C . MET A 1 318 ? 23.465 -10.470 5.374 1.00 36.44 318 MET A C 1
ATOM 2571 O O . MET A 1 318 ? 23.651 -11.543 4.815 1.00 36.44 318 MET A O 1
ATOM 2575 N N . ASP A 1 319 ? 22.767 -10.409 6.506 1.00 37.31 319 ASP A N 1
ATOM 2576 C CA . ASP A 1 319 ? 22.101 -11.579 7.095 1.00 37.31 319 ASP A CA 1
ATOM 2577 C C . ASP A 1 319 ? 20.593 -11.314 7.225 1.00 37.31 319 ASP A C 1
ATOM 2579 O O . ASP A 1 319 ? 20.144 -10.531 8.054 1.00 37.31 319 ASP A O 1
ATOM 2583 N N . ALA A 1 320 ? 19.822 -11.941 6.326 1.00 46.53 320 ALA A N 1
ATOM 2584 C CA . ALA A 1 320 ? 18.363 -11.846 6.186 1.00 46.53 320 ALA A CA 1
ATOM 2585 C C . ALA A 1 320 ? 17.815 -10.404 6.113 1.00 46.53 320 ALA A C 1
ATOM 2587 O O . ALA A 1 320 ? 17.123 -9.933 7.013 1.00 46.53 320 ALA A O 1
ATOM 2588 N N . SER A 1 321 ? 18.088 -9.705 5.004 1.00 54.78 321 SER A N 1
ATOM 2589 C CA . SER A 1 321 ? 17.497 -8.392 4.724 1.00 54.78 321 SER A CA 1
ATOM 2590 C C . SER A 1 321 ? 15.967 -8.472 4.772 1.00 54.78 321 SER A C 1
ATOM 2592 O O . SER A 1 321 ? 15.353 -9.053 3.874 1.00 54.78 321 SER A O 1
ATOM 2594 N N . LEU A 1 322 ? 15.370 -7.905 5.817 1.00 64.12 322 LEU A N 1
ATOM 2595 C CA . LEU A 1 322 ? 13.928 -7.747 5.951 1.00 64.12 322 LEU A CA 1
ATOM 2596 C C . LEU A 1 322 ? 13.385 -7.020 4.707 1.00 64.12 322 LEU A C 1
ATOM 2598 O O . LEU A 1 322 ? 13.903 -5.962 4.345 1.00 64.12 322 LEU A O 1
ATOM 2602 N N . ASP A 1 323 ? 12.386 -7.590 4.029 1.00 78.56 323 ASP A N 1
ATOM 2603 C CA . ASP A 1 323 ? 11.717 -6.908 2.919 1.00 78.56 323 ASP A CA 1
ATOM 2604 C C . ASP A 1 323 ? 10.724 -5.887 3.492 1.00 78.56 323 ASP A C 1
ATOM 2606 O O . ASP A 1 323 ? 10.153 -6.091 4.566 1.00 78.56 323 ASP A O 1
ATOM 2610 N N . TRP A 1 324 ? 10.461 -4.787 2.783 1.00 83.88 324 TRP A N 1
ATOM 2611 C CA . TRP A 1 324 ? 9.470 -3.795 3.234 1.00 83.88 324 TRP A CA 1
ATOM 2612 C C . TRP A 1 324 ? 8.091 -4.445 3.444 1.00 83.88 324 TRP A C 1
ATOM 2614 O O . TRP A 1 324 ? 7.317 -4.023 4.303 1.00 83.88 324 TRP A O 1
ATOM 2624 N N . ALA A 1 325 ? 7.807 -5.509 2.686 1.00 87.31 325 ALA A N 1
ATOM 2625 C CA . ALA A 1 325 ? 6.592 -6.304 2.768 1.00 87.31 325 ALA A CA 1
ATOM 2626 C C . ALA A 1 325 ? 6.478 -7.139 4.060 1.00 87.31 325 ALA A C 1
ATOM 2628 O O . ALA A 1 325 ? 5.403 -7.673 4.330 1.00 87.31 325 ALA A O 1
ATOM 2629 N N . ASP A 1 326 ? 7.541 -7.264 4.857 1.00 89.50 326 ASP A N 1
ATOM 2630 C CA . ASP A 1 326 ? 7.510 -7.964 6.146 1.00 89.50 326 ASP A CA 1
ATOM 2631 C C . ASP A 1 326 ? 7.215 -7.008 7.319 1.00 89.50 326 ASP A C 1
ATOM 2633 O O . ASP A 1 326 ? 6.776 -7.456 8.381 1.00 89.50 326 ASP A O 1
ATOM 2637 N N . LEU A 1 327 ? 7.353 -5.687 7.121 1.00 89.88 327 LEU A N 1
ATOM 2638 C CA . LEU A 1 327 ? 7.067 -4.670 8.146 1.00 89.88 327 LEU A CA 1
ATOM 2639 C C . LEU A 1 327 ? 5.644 -4.755 8.718 1.00 89.88 327 LEU A C 1
ATOM 2641 O O . LEU A 1 327 ? 5.501 -4.700 9.941 1.00 89.88 327 LEU A O 1
ATOM 2645 N N . PRO A 1 328 ? 4.575 -4.913 7.906 1.00 93.56 328 PRO A N 1
ATOM 2646 C CA . PRO A 1 328 ? 3.226 -5.003 8.454 1.00 93.56 328 PRO A CA 1
ATOM 2647 C C . PRO A 1 328 ? 3.068 -6.190 9.398 1.00 93.56 328 PRO A C 1
ATOM 2649 O O . PRO A 1 328 ? 2.394 -6.058 10.416 1.00 93.56 328 PRO A O 1
ATOM 2652 N N . LEU A 1 329 ? 3.715 -7.325 9.108 1.00 94.19 329 LEU A N 1
ATOM 2653 C CA . LEU A 1 329 ? 3.667 -8.501 9.975 1.00 94.19 329 LEU A CA 1
ATOM 2654 C C . LEU A 1 329 ? 4.377 -8.242 11.306 1.00 94.19 329 LEU A C 1
ATOM 2656 O O . LEU A 1 329 ? 3.815 -8.572 12.344 1.00 94.19 329 LEU A O 1
ATOM 2660 N N . GLN A 1 330 ? 5.560 -7.622 11.291 1.00 92.75 330 GLN A N 1
ATOM 2661 C CA . GLN A 1 330 ? 6.290 -7.285 12.521 1.00 92.75 330 GLN A CA 1
ATOM 2662 C C . GLN A 1 330 ? 5.460 -6.396 13.448 1.00 92.75 330 GLN A C 1
ATOM 2664 O O . GLN A 1 330 ? 5.262 -6.727 14.612 1.00 92.75 330 GLN A O 1
ATOM 2669 N N . ILE A 1 331 ? 4.874 -5.331 12.900 1.00 94.00 331 ILE A N 1
ATOM 2670 C CA . ILE A 1 331 ? 4.017 -4.422 13.672 1.00 94.00 331 ILE A CA 1
ATOM 2671 C C . ILE A 1 331 ? 2.770 -5.143 14.173 1.00 94.00 331 ILE A C 1
ATOM 2673 O O . ILE A 1 331 ? 2.330 -4.905 15.292 1.00 94.00 331 ILE A O 1
ATOM 2677 N N . THR A 1 332 ? 2.222 -6.060 13.375 1.00 95.81 332 THR A N 1
ATOM 2678 C CA . THR A 1 332 ? 1.089 -6.882 13.811 1.00 95.81 332 THR A CA 1
ATOM 2679 C C . THR A 1 332 ? 1.476 -7.763 15.001 1.00 95.81 332 THR A C 1
ATOM 2681 O O . THR A 1 332 ? 0.689 -7.878 15.934 1.00 95.81 332 THR A O 1
ATOM 2684 N N . ILE A 1 333 ? 2.671 -8.365 15.000 1.00 95.44 333 ILE A N 1
ATOM 2685 C CA . ILE A 1 333 ? 3.173 -9.195 16.107 1.00 95.44 333 ILE A CA 1
ATOM 2686 C C . ILE A 1 333 ? 3.314 -8.365 17.385 1.00 95.44 333 ILE A C 1
ATOM 2688 O O . ILE A 1 333 ? 2.832 -8.782 18.439 1.00 95.44 333 ILE A O 1
ATOM 2692 N N . ASP A 1 334 ? 3.941 -7.194 17.293 1.00 95.31 334 ASP A N 1
ATOM 2693 C CA . ASP A 1 334 ? 4.171 -6.326 18.450 1.00 95.31 334 ASP A CA 1
ATOM 2694 C C . ASP A 1 334 ? 2.848 -5.803 19.021 1.00 95.31 334 ASP A C 1
ATOM 2696 O O . ASP A 1 334 ? 2.596 -5.908 20.223 1.00 95.31 334 ASP A O 1
ATOM 2700 N N . LEU A 1 335 ? 1.946 -5.350 18.146 1.00 95.00 335 LEU A N 1
ATOM 2701 C CA . LEU A 1 335 ? 0.616 -4.878 18.523 1.00 95.00 335 LEU A CA 1
ATOM 2702 C C . LEU A 1 335 ? -0.250 -6.011 19.087 1.00 95.00 335 LEU A C 1
ATOM 2704 O O . LEU A 1 335 ? -1.041 -5.781 19.997 1.00 95.00 335 LEU A O 1
ATOM 2708 N N . PHE A 1 336 ? -0.095 -7.243 18.596 1.00 96.12 336 PHE A N 1
ATOM 2709 C CA . PHE A 1 336 ? -0.792 -8.407 19.142 1.00 96.12 336 PHE A CA 1
ATOM 2710 C C . PHE A 1 336 ? -0.318 -8.742 20.555 1.00 96.12 336 PHE A C 1
ATOM 2712 O O . PHE A 1 336 ? -1.146 -8.981 21.432 1.00 96.12 336 PHE A O 1
ATOM 2719 N N . ARG A 1 337 ? 0.997 -8.718 20.799 1.00 95.88 337 ARG A N 1
ATOM 2720 C CA . ARG A 1 337 ? 1.557 -8.934 22.140 1.00 95.88 337 ARG A CA 1
ATOM 2721 C C . ARG A 1 337 ? 1.066 -7.878 23.124 1.00 95.88 337 ARG A C 1
ATOM 2723 O O . ARG A 1 337 ? 0.627 -8.239 24.210 1.00 95.88 337 ARG A O 1
ATOM 2730 N N . GLU A 1 338 ? 1.077 -6.607 22.725 1.00 95.56 338 GLU A N 1
ATOM 2731 C CA . GLU A 1 338 ? 0.524 -5.506 23.524 1.00 95.56 338 GLU A CA 1
ATOM 2732 C C . GLU A 1 338 ? -0.979 -5.707 23.794 1.00 95.56 338 GLU A C 1
ATOM 2734 O O . GLU A 1 338 ? -1.446 -5.573 24.925 1.00 95.56 338 GLU A O 1
ATOM 2739 N N . PHE A 1 339 ? -1.741 -6.080 22.761 1.00 94.94 339 PHE A N 1
ATOM 2740 C CA . PHE A 1 339 ? -3.181 -6.300 22.855 1.00 94.94 339 PHE A CA 1
ATOM 2741 C C . PHE A 1 339 ? -3.524 -7.428 23.834 1.00 94.94 339 PHE A C 1
ATOM 2743 O O . PHE A 1 339 ? -4.332 -7.216 24.738 1.00 94.94 339 PHE A O 1
ATOM 2750 N N . ILE A 1 340 ? -2.887 -8.595 23.707 1.00 94.62 340 ILE A N 1
ATOM 2751 C CA . ILE A 1 340 ? -3.128 -9.740 24.595 1.00 94.62 340 ILE A CA 1
ATOM 2752 C C . ILE A 1 340 ? -2.663 -9.454 26.026 1.00 94.62 340 ILE A C 1
ATOM 2754 O O . ILE A 1 340 ? -3.380 -9.797 26.963 1.00 94.62 340 ILE A O 1
ATOM 2758 N N . ALA A 1 341 ? -1.545 -8.746 26.210 1.00 95.62 341 ALA A N 1
ATOM 2759 C CA . ALA A 1 341 ? -1.065 -8.351 27.536 1.00 95.62 341 ALA A CA 1
ATOM 2760 C C . ALA A 1 341 ? -2.051 -7.440 28.294 1.00 95.62 341 ALA A C 1
ATOM 2762 O O . ALA A 1 341 ? -2.013 -7.367 29.520 1.00 95.62 341 ALA A O 1
ATOM 2763 N N . SER A 1 342 ? -2.961 -6.758 27.589 1.00 94.38 342 SER A N 1
ATOM 2764 C CA . SER A 1 342 ? -4.004 -5.929 28.210 1.00 94.38 342 SER A CA 1
ATOM 2765 C C . SER A 1 342 ? -5.262 -6.705 28.630 1.00 94.38 342 SER A C 1
ATOM 2767 O O . SER A 1 342 ? -6.094 -6.170 29.366 1.00 94.38 342 SER A O 1
ATOM 2769 N N . ILE A 1 343 ? -5.416 -7.954 28.179 1.00 92.75 343 ILE A N 1
ATOM 2770 C CA . ILE A 1 343 ? -6.639 -8.750 28.339 1.00 92.75 343 ILE A CA 1
ATOM 2771 C C . ILE A 1 343 ? -6.418 -9.827 29.413 1.00 92.75 343 ILE A C 1
ATOM 2773 O O . ILE A 1 343 ? -5.447 -10.581 29.313 1.00 92.75 343 ILE A O 1
ATOM 2777 N N . PRO A 1 344 ? -7.294 -9.936 30.431 1.00 92.25 344 PRO A N 1
ATOM 2778 C CA . PRO A 1 344 ? -7.237 -11.039 31.382 1.00 92.25 344 PRO A CA 1
ATOM 2779 C C . PRO A 1 344 ? -7.709 -12.341 30.728 1.00 92.25 344 PRO A C 1
ATOM 2781 O O . PRO A 1 344 ? -8.552 -12.342 29.826 1.00 92.25 344 PRO A O 1
ATOM 2784 N N . TYR A 1 345 ? -7.179 -13.467 31.192 1.00 88.19 345 TYR A N 1
ATOM 2785 C CA . TYR A 1 345 ? -7.433 -14.781 30.605 1.00 88.19 345 TYR A CA 1
ATOM 2786 C C . TYR A 1 345 ? -8.924 -15.153 30.614 1.00 88.19 345 TYR A C 1
ATOM 2788 O O . TYR A 1 345 ? -9.441 -15.673 29.625 1.00 88.19 345 TYR A O 1
ATOM 2796 N N . GLU A 1 346 ? -9.641 -14.797 31.678 1.00 86.19 346 GLU A N 1
ATOM 2797 C CA . GLU A 1 346 ? -11.083 -15.041 31.818 1.00 86.19 346 GLU A CA 1
ATOM 2798 C C . GLU A 1 346 ? -11.912 -14.385 30.704 1.00 86.19 346 GLU A C 1
ATOM 2800 O O . GLU A 1 346 ? -12.945 -14.909 30.305 1.00 86.19 346 GLU A O 1
ATOM 2805 N N . THR A 1 347 ? -11.449 -13.263 30.134 1.00 84.25 347 THR A N 1
ATOM 2806 C CA . THR A 1 347 ? -12.145 -12.621 29.005 1.00 84.25 347 THR A CA 1
ATOM 2807 C C . THR A 1 347 ? -12.082 -13.460 27.730 1.00 84.25 347 THR A C 1
ATOM 2809 O O . THR A 1 347 ? -12.975 -13.405 26.883 1.00 84.25 347 THR A O 1
ATOM 2812 N N . ILE A 1 348 ? -11.013 -14.238 27.584 1.00 83.50 348 ILE A N 1
ATOM 2813 C CA . ILE A 1 348 ? -10.797 -15.121 26.440 1.00 83.50 348 ILE A CA 1
ATOM 2814 C C . ILE A 1 348 ? -11.610 -16.404 26.639 1.00 83.50 348 ILE A C 1
ATOM 2816 O O . ILE A 1 348 ? -12.268 -16.866 25.702 1.00 83.50 348 ILE A O 1
ATOM 2820 N N . TYR A 1 349 ? -11.609 -16.929 27.868 1.00 80.19 349 TYR A N 1
ATOM 2821 C CA . TYR A 1 349 ? -12.304 -18.148 28.261 1.00 80.19 349 TYR A CA 1
ATOM 2822 C C . TYR A 1 349 ? -13.338 -17.875 29.366 1.00 80.19 349 TYR A C 1
ATOM 2824 O O . TYR A 1 349 ? -13.020 -17.902 30.553 1.00 80.19 349 TYR A O 1
ATOM 2832 N N . TYR A 1 350 ? -14.595 -17.669 28.963 1.00 77.88 350 TYR A N 1
ATOM 2833 C CA . TYR A 1 350 ? -15.738 -17.659 29.878 1.00 77.88 350 TYR A CA 1
ATOM 2834 C C . TYR A 1 350 ? -16.415 -19.036 29.879 1.00 77.88 350 TYR A C 1
ATOM 2836 O O . TYR A 1 350 ? -16.834 -19.477 28.808 1.00 77.88 350 TYR A O 1
ATOM 2844 N N . PRO A 1 351 ? -16.600 -19.692 31.040 1.00 72.81 351 PRO A N 1
ATOM 2845 C CA . PRO A 1 351 ? -17.286 -20.985 31.121 1.00 72.81 351 PRO A CA 1
ATOM 2846 C C . PRO A 1 351 ? -18.711 -20.959 30.545 1.00 72.81 351 PRO A C 1
ATOM 2848 O O . PRO A 1 351 ? -19.147 -21.926 29.926 1.00 72.81 351 PRO A O 1
ATOM 2851 N N . ASP A 1 352 ? -19.407 -19.827 30.695 1.00 77.06 352 ASP A N 1
ATOM 2852 C CA . ASP A 1 352 ? -20.829 -19.681 30.358 1.00 77.06 352 ASP A CA 1
ATOM 2853 C C . ASP A 1 352 ? -21.089 -19.127 28.945 1.00 77.06 352 ASP A C 1
ATOM 2855 O O . ASP A 1 352 ? -22.244 -18.972 28.538 1.00 77.06 352 ASP A O 1
ATOM 2859 N N . ARG A 1 353 ? -20.041 -18.799 28.170 1.00 77.56 353 ARG A N 1
ATOM 2860 C CA . ARG A 1 353 ? -20.173 -18.281 26.797 1.00 77.56 353 ARG A CA 1
ATOM 2861 C C . ARG A 1 353 ? -19.406 -19.136 25.789 1.00 77.56 353 ARG A C 1
ATOM 2863 O O . ARG A 1 353 ? -18.276 -19.533 26.053 1.00 77.56 353 ARG A O 1
ATOM 2870 N N . PRO A 1 354 ? -19.948 -19.343 24.573 1.00 80.56 354 PRO A N 1
ATOM 2871 C CA . PRO A 1 354 ? -19.205 -20.016 23.518 1.00 80.56 354 PRO A CA 1
ATOM 2872 C C . PRO A 1 354 ? -17.926 -19.243 23.180 1.00 80.56 354 PRO A C 1
ATOM 2874 O O . PRO A 1 354 ? -17.996 -18.078 22.777 1.00 80.56 354 PRO A O 1
ATOM 2877 N N . ILE A 1 355 ? -16.772 -19.910 23.256 1.00 78.12 355 ILE A N 1
ATOM 2878 C CA . ILE A 1 355 ? -15.437 -19.353 22.949 1.00 78.12 355 ILE A CA 1
ATOM 2879 C C . ILE A 1 355 ? -15.401 -18.685 21.563 1.00 78.12 355 ILE A C 1
ATOM 2881 O O . ILE A 1 355 ? -14.724 -17.684 21.346 1.00 78.12 355 ILE A O 1
ATOM 2885 N N . ALA A 1 356 ? -16.175 -19.200 20.603 1.00 80.88 356 ALA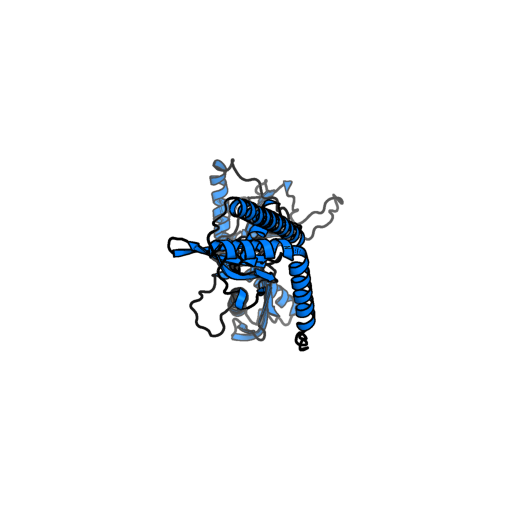 A N 1
ATOM 2886 C CA . ALA A 1 356 ? -16.271 -18.613 19.268 1.00 80.88 356 ALA A CA 1
ATOM 2887 C C . ALA A 1 356 ? -16.745 -17.147 19.286 1.00 80.88 356 ALA A C 1
ATOM 2889 O O . ALA A 1 356 ? -16.277 -16.338 18.482 1.00 80.88 356 ALA A O 1
ATOM 2890 N N . SER A 1 357 ? -17.647 -16.790 20.204 1.00 81.19 357 SER A N 1
ATOM 2891 C CA . SER A 1 357 ? -18.182 -15.431 20.308 1.00 81.19 357 SER A CA 1
ATOM 2892 C C . SER A 1 357 ? -17.154 -14.449 20.879 1.00 81.19 357 SER A C 1
ATOM 2894 O O . SER A 1 357 ? -16.923 -13.403 20.269 1.00 81.19 357 SER A O 1
ATOM 2896 N N . SER A 1 358 ? -16.459 -14.819 21.965 1.00 84.88 358 SER A N 1
ATOM 2897 C CA . SER A 1 358 ? -15.394 -14.002 22.565 1.00 84.88 358 SER A CA 1
ATOM 2898 C C . SER A 1 358 ? -14.231 -13.810 21.591 1.00 84.88 358 SER A C 1
ATOM 2900 O O . SER A 1 358 ? -13.772 -12.688 21.381 1.00 84.88 358 SER A O 1
ATOM 2902 N N . LEU A 1 359 ? -13.803 -14.873 20.902 1.00 87.50 359 LEU A N 1
ATOM 2903 C CA . LEU A 1 359 ? -12.743 -14.781 19.896 1.00 87.50 359 LEU A CA 1
ATOM 2904 C C . LEU A 1 359 ? -13.128 -13.885 18.717 1.00 87.50 359 LEU A C 1
ATOM 2906 O O . LEU A 1 359 ? -12.277 -13.154 18.217 1.00 87.50 359 LEU A O 1
ATOM 2910 N N . THR A 1 360 ? -14.382 -13.917 18.264 1.00 90.44 360 THR A N 1
ATOM 2911 C CA . THR A 1 360 ? -14.836 -13.063 17.153 1.00 90.44 360 THR A CA 1
ATOM 2912 C C . THR A 1 360 ? -14.779 -11.585 17.537 1.00 90.44 360 THR A C 1
ATOM 2914 O O . THR A 1 360 ? -14.285 -10.764 16.762 1.00 90.44 360 THR A O 1
ATOM 2917 N N . GLU A 1 361 ? -15.203 -11.246 18.755 1.00 89.38 361 GLU A N 1
ATOM 2918 C CA . GLU A 1 361 ? -15.113 -9.883 19.280 1.00 89.38 361 GLU A CA 1
ATOM 2919 C C . GLU A 1 361 ? -13.653 -9.423 19.415 1.00 89.38 361 GLU A C 1
ATOM 2921 O O . GLU A 1 361 ? -13.294 -8.338 18.949 1.00 89.38 361 GLU A O 1
ATOM 2926 N N . LEU A 1 362 ? -12.782 -10.267 19.978 1.00 92.19 362 LEU A N 1
ATOM 2927 C CA . LEU A 1 362 ? -11.360 -9.956 20.132 1.00 92.19 362 LEU A CA 1
ATOM 2928 C C . LEU A 1 362 ? -10.653 -9.789 18.782 1.00 92.19 362 LEU A C 1
ATOM 2930 O O . LEU A 1 362 ? -9.887 -8.840 18.612 1.00 92.19 362 LEU A O 1
ATOM 2934 N N . LYS A 1 363 ? -10.944 -10.651 17.799 1.00 93.31 363 LYS A N 1
ATOM 2935 C CA . LYS A 1 363 ? -10.437 -10.512 16.424 1.00 93.31 363 LYS A CA 1
ATOM 2936 C C . LYS A 1 363 ? -10.912 -9.212 15.785 1.00 93.31 363 LYS A C 1
ATOM 2938 O O . LYS A 1 363 ? -10.106 -8.516 15.177 1.00 93.31 363 LYS A O 1
ATOM 2943 N N . SER A 1 364 ? -12.185 -8.847 15.964 1.00 92.62 364 SER A N 1
ATOM 2944 C CA . SER A 1 364 ? -12.731 -7.581 15.459 1.00 92.62 364 SER A CA 1
ATOM 2945 C C . SER A 1 364 ? -12.011 -6.374 16.068 1.00 92.62 364 SER A C 1
ATOM 2947 O O . SER A 1 364 ? -11.550 -5.495 15.339 1.00 92.62 364 SER A O 1
ATOM 2949 N N . ARG A 1 365 ? -11.838 -6.351 17.397 1.00 92.88 365 ARG A N 1
ATOM 2950 C CA . ARG A 1 365 ? -11.115 -5.282 18.110 1.00 92.88 365 ARG A CA 1
ATOM 2951 C C . ARG A 1 365 ? -9.660 -5.178 17.661 1.00 92.88 365 ARG A C 1
ATOM 2953 O O . ARG A 1 365 ? -9.182 -4.078 17.388 1.00 92.88 365 ARG A O 1
ATOM 2960 N N . PHE A 1 366 ? -8.976 -6.313 17.541 1.00 95.00 366 PHE A N 1
ATOM 2961 C CA . PHE A 1 366 ? -7.598 -6.370 17.068 1.00 95.00 366 PHE A CA 1
ATOM 2962 C C . PHE A 1 366 ? -7.464 -5.870 15.624 1.00 95.00 366 PHE A C 1
ATOM 2964 O O . PHE A 1 366 ? -6.623 -5.017 15.344 1.00 95.00 366 PHE A O 1
ATOM 2971 N N . SER A 1 367 ? -8.335 -6.332 14.722 1.00 94.88 367 SER A N 1
ATOM 2972 C CA . SER A 1 367 ? -8.336 -5.901 13.322 1.00 94.88 367 SER A CA 1
ATOM 2973 C C . SER A 1 367 ? -8.550 -4.394 13.194 1.00 94.88 367 SER A C 1
ATOM 2975 O O . SER A 1 367 ? -7.859 -3.752 12.407 1.00 94.88 367 SER A O 1
ATOM 2977 N N . LYS A 1 368 ? -9.459 -3.804 13.983 1.00 94.06 368 LYS A N 1
ATOM 2978 C CA . LYS A 1 368 ? -9.690 -2.348 14.005 1.00 94.06 368 LYS A CA 1
ATOM 2979 C C . LYS A 1 368 ? -8.461 -1.586 14.494 1.00 94.06 368 LYS A C 1
ATOM 2981 O O . LYS A 1 368 ? -8.041 -0.629 13.852 1.00 94.06 368 LYS A O 1
ATOM 2986 N N . ARG A 1 369 ? -7.825 -2.055 15.572 1.00 93.69 369 ARG A N 1
ATOM 2987 C CA . ARG A 1 369 ? -6.587 -1.455 16.094 1.00 93.69 369 ARG A CA 1
ATOM 2988 C C . ARG A 1 369 ? -5.451 -1.511 15.068 1.00 93.69 369 ARG A C 1
ATOM 2990 O O . ARG A 1 369 ? -4.720 -0.537 14.909 1.00 93.69 369 ARG A O 1
ATOM 2997 N N . MET A 1 370 ? -5.325 -2.620 14.337 1.00 95.06 370 MET A N 1
ATOM 2998 C CA . MET A 1 370 ? -4.330 -2.754 13.271 1.00 95.06 370 MET A CA 1
ATOM 2999 C C . MET A 1 370 ? -4.672 -1.895 12.044 1.00 95.06 370 MET A C 1
ATOM 3001 O O . MET A 1 370 ? -3.777 -1.285 11.460 1.00 95.06 370 MET A O 1
ATOM 3005 N N . ARG A 1 371 ? -5.956 -1.785 11.676 1.00 95.19 371 ARG A N 1
ATOM 3006 C CA . ARG A 1 371 ? -6.436 -0.881 10.618 1.00 95.19 371 ARG A CA 1
ATOM 3007 C C . ARG A 1 371 ? -6.001 0.559 10.893 1.00 95.19 371 ARG A C 1
ATOM 3009 O O . ARG A 1 371 ? -5.463 1.203 9.997 1.00 95.19 371 ARG A O 1
ATOM 3016 N N . ASN A 1 372 ? -6.150 1.024 12.135 1.00 94.69 372 ASN A N 1
ATOM 3017 C CA . ASN A 1 372 ? -5.778 2.383 12.540 1.00 94.69 372 ASN A CA 1
ATOM 3018 C C . ASN A 1 372 ? -4.286 2.697 12.375 1.00 94.69 372 ASN A C 1
ATOM 3020 O O . ASN A 1 372 ? -3.927 3.858 12.187 1.00 94.69 372 ASN A O 1
ATOM 3024 N N . GLN A 1 373 ? -3.412 1.685 12.376 1.00 94.94 373 GLN A N 1
ATOM 3025 C CA . GLN A 1 373 ? -1.986 1.892 12.103 1.00 94.94 373 GLN A CA 1
ATOM 3026 C C . GLN A 1 373 ? -1.712 2.273 10.644 1.00 94.94 373 GLN A C 1
ATOM 3028 O O . GLN A 1 373 ? -0.689 2.902 10.359 1.00 94.94 373 GLN A O 1
ATOM 3033 N N . GLY A 1 374 ? -2.589 1.862 9.723 1.00 93.81 374 GLY A N 1
ATOM 3034 C CA . GLY A 1 374 ? -2.452 2.075 8.288 1.00 93.81 374 GLY A CA 1
ATOM 3035 C C . GLY A 1 374 ? -2.963 3.430 7.799 1.00 93.81 374 GLY A C 1
ATOM 3036 O O . GLY A 1 374 ? -3.344 4.318 8.566 1.00 93.81 374 GLY A O 1
ATOM 3037 N N . VAL A 1 375 ? -2.948 3.584 6.475 1.00 93.50 375 VAL A N 1
ATOM 3038 C CA . VAL A 1 375 ? -3.517 4.749 5.788 1.00 93.50 375 VAL A CA 1
ATOM 3039 C C . VAL A 1 375 ? -5.041 4.729 5.868 1.00 93.50 375 VAL A C 1
ATOM 3041 O O . VAL A 1 375 ? -5.680 3.780 5.414 1.00 93.50 375 VAL A O 1
ATOM 3044 N N . LEU A 1 376 ? -5.600 5.809 6.409 1.00 94.19 376 LEU A N 1
ATOM 3045 C CA . LEU A 1 376 ? -7.026 6.009 6.621 1.00 94.19 376 LEU A CA 1
ATOM 3046 C C . LEU A 1 376 ? -7.421 7.439 6.267 1.00 94.19 376 LEU A C 1
ATOM 3048 O O . LEU A 1 376 ? -6.619 8.367 6.364 1.00 94.19 376 LEU A O 1
ATOM 3052 N N . ALA A 1 377 ? -8.678 7.599 5.886 1.00 94.50 377 ALA A N 1
ATOM 3053 C CA . ALA A 1 377 ? -9.323 8.883 5.716 1.00 94.50 377 ALA A CA 1
ATOM 3054 C C . ALA A 1 377 ? -10.608 8.918 6.542 1.00 94.50 377 ALA A C 1
ATOM 3056 O O . ALA A 1 377 ? -11.132 7.886 6.962 1.00 94.50 377 ALA A O 1
ATOM 3057 N N . TYR A 1 378 ? -11.130 10.110 6.773 1.00 94.81 378 TYR A N 1
ATOM 3058 C CA . TYR A 1 378 ? -12.399 10.303 7.446 1.00 94.81 378 TYR A CA 1
ATOM 3059 C C . TYR A 1 378 ? -13.255 11.314 6.700 1.00 94.81 378 TYR A C 1
ATOM 3061 O O . TYR A 1 378 ? -12.775 12.166 5.949 1.00 94.81 378 TYR A O 1
ATOM 3069 N N . GLN A 1 379 ? -14.552 11.203 6.932 1.00 94.19 379 GLN A N 1
ATOM 3070 C CA . GLN A 1 379 ? -15.534 12.179 6.519 1.00 94.19 379 GLN A CA 1
ATOM 3071 C C . GLN A 1 379 ? -16.433 12.471 7.708 1.00 94.19 379 GLN A C 1
ATOM 3073 O O . GLN A 1 379 ? -17.138 11.587 8.200 1.00 94.19 379 GLN A O 1
ATOM 3078 N N . PHE A 1 380 ? -16.387 13.716 8.176 1.00 94.19 380 PHE A N 1
ATOM 3079 C CA . PHE A 1 380 ? -17.267 14.158 9.244 1.00 94.19 380 PHE A CA 1
ATOM 3080 C C . PHE A 1 380 ? -18.681 14.380 8.704 1.00 94.19 380 PHE A C 1
ATOM 3082 O O . PHE A 1 380 ? -18.873 14.983 7.642 1.00 94.19 380 PHE A O 1
ATOM 3089 N N . VAL A 1 381 ? -19.662 13.852 9.429 1.00 92.00 381 VAL A N 1
ATOM 3090 C CA . VAL A 1 381 ? -21.077 13.915 9.079 1.00 92.00 381 VAL A CA 1
ATOM 3091 C C . VAL A 1 381 ? -21.850 14.475 10.261 1.00 92.00 381 VAL A C 1
ATOM 3093 O O . VAL A 1 381 ? -21.701 14.010 11.388 1.00 92.00 381 VAL A O 1
ATOM 3096 N N . GLN A 1 382 ? -22.706 15.450 9.982 1.00 90.88 382 GLN A N 1
ATOM 3097 C CA . GLN A 1 382 ? -23.639 16.014 10.954 1.00 90.88 382 GLN A CA 1
ATOM 3098 C C . GLN A 1 382 ? -25.017 16.177 10.325 1.00 90.88 382 GLN A C 1
ATOM 3100 O O . GLN A 1 382 ? -25.133 16.334 9.109 1.00 90.88 382 GLN A O 1
ATOM 3105 N N . ARG A 1 383 ? -26.074 16.161 11.135 1.00 89.94 383 ARG A N 1
ATOM 3106 C CA . ARG A 1 383 ? -27.421 16.467 10.645 1.00 89.94 383 ARG A CA 1
ATOM 3107 C C . ARG A 1 383 ? -27.572 17.968 10.404 1.00 89.94 383 ARG A C 1
ATOM 3109 O O . ARG A 1 383 ? -26.988 18.782 11.114 1.00 89.94 383 ARG A O 1
ATOM 3116 N N . LYS A 1 384 ? -28.386 18.342 9.415 1.00 88.56 384 LYS A N 1
ATOM 3117 C CA . LYS A 1 384 ? -28.719 19.745 9.101 1.00 88.56 384 LYS A CA 1
ATOM 3118 C C . LYS A 1 384 ? -29.499 20.439 10.214 1.00 88.56 384 LYS A C 1
ATOM 3120 O O . LYS A 1 384 ? -29.425 21.655 10.341 1.00 88.56 384 LYS A O 1
ATOM 3125 N N . ASP A 1 385 ? -30.248 19.670 10.997 1.00 87.12 385 ASP A N 1
ATOM 3126 C CA . ASP A 1 385 ? -31.021 20.141 12.148 1.00 87.12 385 ASP A CA 1
ATOM 3127 C C . ASP A 1 385 ? -30.172 20.308 13.425 1.00 87.12 385 ASP A C 1
ATOM 3129 O O . ASP A 1 385 ? -30.713 20.660 14.473 1.00 87.12 385 ASP A O 1
ATOM 3133 N N . ASN A 1 386 ? -28.855 20.065 13.346 1.00 84.94 386 ASN A N 1
ATOM 3134 C CA . ASN A 1 386 ? -27.906 20.067 14.464 1.00 84.94 386 ASN A CA 1
ATOM 3135 C C . ASN A 1 386 ? -28.244 19.081 15.598 1.00 84.94 386 ASN A C 1
ATOM 3137 O O . ASN A 1 386 ? -27.659 19.164 16.680 1.00 84.94 386 ASN A O 1
ATOM 3141 N N . GLN A 1 387 ? -29.155 18.131 15.378 1.00 88.94 387 GLN A N 1
ATOM 3142 C CA . GLN A 1 387 ? -29.387 17.053 16.331 1.00 88.94 387 GLN A CA 1
ATOM 3143 C C . GLN A 1 387 ? -28.272 16.001 16.218 1.00 88.94 387 GLN A C 1
ATOM 3145 O O . GLN A 1 387 ? -27.727 15.779 15.130 1.00 88.94 387 GLN A O 1
ATOM 3150 N N . PRO A 1 388 ? -27.907 15.327 17.323 1.00 89.69 388 PRO A N 1
ATOM 3151 C CA . PRO A 1 388 ? -26.954 14.230 17.264 1.00 89.69 388 PRO A CA 1
ATOM 3152 C C . PRO A 1 388 ? -27.549 13.050 16.489 1.00 89.69 388 PRO A C 1
ATOM 3154 O O . PRO A 1 388 ? -28.709 12.692 16.687 1.00 89.69 388 PRO A O 1
ATOM 3157 N N . ILE A 1 389 ? -26.734 12.418 15.644 1.00 91.44 389 ILE A N 1
ATOM 3158 C CA . ILE A 1 389 ? -27.092 11.158 14.980 1.00 91.44 389 ILE A CA 1
ATOM 3159 C C . ILE A 1 389 ? -27.157 10.059 16.042 1.00 91.44 389 ILE A C 1
ATOM 3161 O O . ILE A 1 389 ? -26.210 9.889 16.815 1.00 91.44 389 ILE A O 1
ATOM 3165 N N . ARG A 1 390 ? -28.256 9.303 16.079 1.00 92.19 390 ARG A N 1
ATOM 3166 C CA . ARG A 1 390 ? -28.471 8.215 17.040 1.00 92.19 390 ARG A CA 1
ATOM 3167 C C . ARG A 1 390 ? -28.520 6.858 16.350 1.00 92.19 390 ARG A C 1
ATOM 3169 O O . ARG A 1 390 ? -28.760 6.735 15.153 1.00 92.19 390 ARG A O 1
ATOM 3176 N N . VAL A 1 391 ? -28.262 5.815 17.134 1.00 92.69 391 VAL A N 1
ATOM 3177 C CA . VAL A 1 391 ? -28.446 4.431 16.685 1.00 92.69 391 VAL A CA 1
ATOM 3178 C C . VAL A 1 391 ? -29.935 4.195 16.435 1.00 92.69 391 VAL A C 1
ATOM 3180 O O . VAL A 1 391 ? -30.753 4.515 17.294 1.00 92.69 391 VAL A O 1
ATOM 3183 N N . GLY A 1 392 ? -30.273 3.637 15.275 1.00 89.06 392 GLY A N 1
ATOM 3184 C CA . GLY A 1 392 ? -31.652 3.452 14.819 1.00 89.06 392 GLY A CA 1
ATOM 3185 C C . GLY A 1 392 ? -32.166 4.540 13.871 1.00 89.06 392 GLY A C 1
ATOM 3186 O O . GLY A 1 392 ? -33.206 4.328 13.253 1.00 89.06 392 GLY A O 1
ATOM 3187 N N . ASP A 1 393 ? -31.443 5.651 13.699 1.00 88.50 393 ASP A N 1
ATOM 3188 C CA . ASP A 1 393 ? -31.833 6.707 12.759 1.00 88.50 393 ASP A CA 1
ATOM 3189 C C . ASP A 1 393 ? -31.737 6.227 11.301 1.00 88.50 393 ASP A C 1
ATOM 3191 O O . ASP A 1 393 ? -30.816 5.489 10.924 1.00 88.50 393 ASP A O 1
ATOM 3195 N N . GLU A 1 394 ? -32.669 6.686 10.460 1.00 88.38 394 GLU A N 1
ATOM 3196 C CA . GLU A 1 394 ? -32.606 6.473 9.015 1.00 88.38 394 GLU A CA 1
ATOM 3197 C C . GLU A 1 394 ? -31.478 7.314 8.402 1.00 88.38 394 GLU A C 1
ATOM 3199 O O . GLU A 1 394 ? -31.317 8.503 8.675 1.00 88.38 394 GLU A O 1
ATOM 3204 N N . TRP A 1 395 ? -30.675 6.683 7.549 1.00 88.06 395 TRP A N 1
ATOM 3205 C CA . TRP A 1 395 ? -29.574 7.329 6.853 1.00 88.06 395 TRP A CA 1
ATOM 3206 C C . TRP A 1 395 ? -30.065 8.023 5.578 1.00 88.06 395 TRP A C 1
ATOM 3208 O O . TRP A 1 395 ? -29.928 7.483 4.474 1.00 88.06 395 TRP A O 1
ATOM 3218 N N . ASP A 1 396 ? -30.622 9.229 5.718 1.00 85.44 396 ASP A N 1
ATOM 3219 C CA . ASP A 1 396 ? -30.987 10.074 4.576 1.00 85.44 396 ASP A CA 1
ATOM 3220 C C . ASP A 1 396 ? -29.917 11.135 4.281 1.00 85.44 396 ASP A C 1
ATOM 3222 O O . ASP A 1 396 ? -29.732 12.106 5.012 1.00 85.44 396 ASP A O 1
ATOM 3226 N N . ALA A 1 397 ? -29.242 10.995 3.138 1.00 83.94 397 ALA A N 1
ATOM 3227 C CA . ALA A 1 397 ? -28.253 11.963 2.672 1.00 83.94 397 ALA A CA 1
ATOM 3228 C C . ALA A 1 397 ? -28.828 13.380 2.466 1.00 83.94 397 ALA A C 1
ATOM 3230 O O . ALA A 1 397 ? -28.065 14.344 2.469 1.00 83.94 397 ALA A O 1
ATOM 3231 N N . ALA A 1 398 ? -30.147 13.531 2.288 1.00 84.75 398 ALA A N 1
ATOM 3232 C CA . ALA A 1 398 ? -30.786 14.839 2.163 1.00 84.75 398 ALA A CA 1
ATOM 3233 C C . ALA A 1 398 ? -30.820 15.618 3.489 1.00 84.75 398 ALA A C 1
ATOM 3235 O O . ALA A 1 398 ? -30.807 16.851 3.461 1.00 84.75 398 ALA A O 1
ATOM 3236 N N . GLU A 1 399 ? -30.814 14.929 4.630 1.00 87.44 399 GLU A N 1
ATOM 3237 C CA . GLU A 1 399 ? -30.850 15.526 5.973 1.00 87.44 399 GLU A CA 1
ATOM 3238 C C . GLU A 1 399 ? -29.454 15.714 6.579 1.00 87.44 399 GLU A C 1
ATOM 3240 O O . GLU A 1 399 ? -29.298 16.346 7.624 1.00 87.44 399 GLU A O 1
ATOM 3245 N N . LEU A 1 400 ? -28.422 15.207 5.904 1.00 89.12 400 LEU A N 1
ATOM 3246 C CA . LEU A 1 400 ? -27.046 15.196 6.381 1.00 89.12 400 LEU A CA 1
ATOM 3247 C C . LEU A 1 400 ? -26.183 16.240 5.659 1.00 89.12 400 LEU A C 1
ATOM 3249 O O . LEU A 1 400 ? -26.383 16.573 4.489 1.00 89.12 400 LEU A O 1
ATOM 3253 N N . ILE A 1 401 ? -25.202 16.761 6.386 1.00 88.38 401 ILE A N 1
ATOM 3254 C CA . ILE A 1 401 ? -24.113 17.597 5.890 1.00 88.38 401 ILE A CA 1
ATOM 3255 C C . ILE A 1 401 ? -22.855 16.740 5.907 1.00 88.38 401 ILE A C 1
ATOM 3257 O O . ILE A 1 401 ? -22.455 16.224 6.951 1.00 88.38 401 ILE A O 1
ATOM 3261 N N . PHE A 1 402 ? -22.226 16.625 4.743 1.00 88.94 402 PHE A N 1
ATOM 3262 C CA . PHE A 1 402 ? -20.982 15.894 4.560 1.00 88.94 402 PHE A CA 1
ATOM 3263 C C . PHE A 1 402 ? -19.836 16.883 4.409 1.00 88.94 402 PHE A C 1
ATOM 3265 O O . PHE A 1 402 ? -19.827 17.698 3.486 1.00 88.94 402 PHE A O 1
ATOM 3272 N N . TYR A 1 403 ? -18.862 16.793 5.305 1.00 90.00 403 TYR A N 1
ATOM 3273 C CA . TYR A 1 403 ? -17.622 17.551 5.194 1.00 90.00 403 TYR A CA 1
ATOM 3274 C C . TYR A 1 403 ? -16.766 16.934 4.072 1.00 90.00 403 TYR A C 1
ATOM 3276 O O . TYR A 1 403 ? -17.004 15.783 3.671 1.00 90.00 403 TYR A O 1
ATOM 3284 N N . PRO A 1 404 ? -15.790 17.663 3.504 1.00 89.38 404 PRO A N 1
ATOM 3285 C CA . PRO A 1 404 ? -14.898 17.071 2.515 1.00 89.38 404 PRO A CA 1
ATOM 3286 C C . PRO A 1 404 ? -14.071 15.952 3.160 1.00 89.38 404 PRO A C 1
ATOM 3288 O O . PRO A 1 404 ? -13.709 16.025 4.334 1.00 89.38 404 PRO A O 1
ATOM 3291 N N . VAL A 1 405 ? -13.786 14.905 2.385 1.00 90.25 405 VAL A N 1
ATOM 3292 C CA . VAL A 1 405 ? -12.979 13.767 2.844 1.00 90.25 405 VAL A CA 1
ATOM 3293 C C . VAL A 1 405 ? -11.561 14.249 3.148 1.00 90.25 405 VAL A C 1
ATOM 3295 O O . VAL A 1 405 ? -10.951 14.927 2.323 1.00 90.25 405 VAL A O 1
ATOM 3298 N N . GLN A 1 406 ? -11.038 13.887 4.317 1.00 91.62 406 GLN A N 1
ATOM 3299 C CA . GLN A 1 406 ? -9.684 14.228 4.752 1.00 91.62 406 GLN A CA 1
ATOM 3300 C C . GLN A 1 406 ? -8.896 12.960 5.078 1.00 91.62 406 GLN A C 1
ATOM 3302 O O . GLN A 1 406 ? -9.401 12.062 5.749 1.00 91.62 406 GLN A O 1
ATOM 3307 N N . GLU A 1 407 ? -7.647 12.878 4.624 1.00 92.19 407 GLU A N 1
ATOM 3308 C CA . GLU A 1 407 ? -6.721 11.828 5.062 1.00 92.19 407 GLU A CA 1
ATOM 3309 C C . GLU A 1 407 ? -6.230 12.118 6.482 1.00 92.19 407 GLU A C 1
ATOM 3311 O O . GLU A 1 407 ? -5.861 13.256 6.780 1.00 92.19 407 GLU A O 1
ATOM 3316 N N . LEU A 1 408 ? -6.190 11.094 7.338 1.00 92.69 408 LEU A N 1
ATOM 3317 C CA . LEU A 1 408 ? -5.613 11.212 8.677 1.00 92.69 408 LEU A CA 1
ATOM 3318 C C . LEU A 1 408 ? -4.096 11.382 8.581 1.00 92.69 408 LEU A C 1
ATOM 3320 O O . LEU A 1 408 ? -3.424 10.661 7.838 1.00 92.69 408 LEU A O 1
ATOM 3324 N N . ARG A 1 409 ? -3.541 12.311 9.362 1.00 90.94 409 ARG A N 1
ATOM 3325 C CA . ARG A 1 409 ? -2.117 12.677 9.320 1.00 90.94 409 ARG A CA 1
ATOM 3326 C C . ARG A 1 409 ? -1.359 12.336 10.593 1.00 90.94 409 ARG A C 1
ATOM 3328 O O . ARG A 1 409 ? -0.130 12.435 10.581 1.00 90.94 409 ARG A O 1
ATOM 3335 N N . ALA A 1 410 ? -2.038 11.909 11.659 1.00 90.06 410 ALA A N 1
ATOM 3336 C CA . ALA A 1 410 ? -1.374 11.527 12.898 1.00 90.06 410 ALA A CA 1
ATOM 3337 C C . ALA A 1 410 ? -0.280 10.480 12.639 1.00 90.06 410 ALA A C 1
ATOM 3339 O O . ALA A 1 410 ? -0.417 9.585 11.795 1.00 90.06 410 ALA A O 1
ATOM 3340 N N . ALA A 1 411 ? 0.832 10.613 13.361 1.00 86.56 411 ALA A N 1
ATOM 3341 C CA . ALA A 1 411 ? 2.049 9.859 13.108 1.00 86.56 411 ALA A CA 1
ATOM 3342 C C . ALA A 1 411 ? 1.908 8.391 13.547 1.00 86.56 411 ALA A C 1
ATOM 3344 O O . ALA A 1 411 ? 2.271 8.016 14.659 1.00 86.56 411 ALA A O 1
ATOM 3345 N N . LYS A 1 412 ? 1.409 7.539 12.647 1.00 91.62 412 LYS A N 1
ATOM 3346 C CA . LYS A 1 412 ? 1.452 6.075 12.776 1.00 91.62 412 LYS A CA 1
ATOM 3347 C C . LYS A 1 412 ? 2.473 5.512 11.792 1.00 91.62 412 LYS A C 1
ATOM 3349 O O . LYS A 1 412 ? 2.619 6.023 10.679 1.00 91.62 412 LYS A O 1
ATOM 3354 N N . PHE A 1 413 ? 3.195 4.461 12.183 1.00 90.12 413 PHE A N 1
ATOM 3355 C CA . PHE A 1 413 ? 4.318 3.973 11.379 1.00 90.12 413 PHE A CA 1
ATOM 3356 C C . PHE A 1 413 ? 3.866 3.514 9.986 1.00 90.12 413 PHE A C 1
ATOM 3358 O O . PHE A 1 413 ? 4.354 4.051 8.995 1.00 90.12 413 PHE A O 1
ATOM 3365 N N . LEU A 1 414 ? 2.898 2.594 9.878 1.00 92.56 414 LEU A N 1
ATOM 3366 C CA . LEU A 1 414 ? 2.442 2.085 8.572 1.00 92.56 414 LEU A CA 1
ATOM 3367 C C . LEU A 1 414 ? 1.791 3.174 7.715 1.00 92.56 414 LEU A C 1
ATOM 3369 O O . LEU A 1 414 ? 2.042 3.231 6.510 1.00 92.56 414 LEU A O 1
ATOM 3373 N N . ARG A 1 415 ? 1.037 4.081 8.342 1.00 92.62 415 ARG A N 1
ATOM 3374 C CA . ARG A 1 415 ? 0.474 5.274 7.705 1.00 92.62 415 ARG A CA 1
ATOM 3375 C C . ARG A 1 415 ? 1.552 6.153 7.077 1.00 92.62 415 ARG A C 1
ATOM 3377 O O . ARG A 1 415 ? 1.460 6.474 5.897 1.00 92.62 415 ARG A O 1
ATOM 3384 N N . SER A 1 416 ? 2.625 6.449 7.814 1.00 90.31 416 SER A N 1
ATOM 3385 C CA . SER A 1 416 ? 3.766 7.227 7.304 1.00 90.31 416 SER A CA 1
ATOM 3386 C C . SER A 1 416 ? 4.485 6.548 6.133 1.00 90.31 416 SER A C 1
ATOM 3388 O O . SER A 1 416 ? 5.142 7.211 5.333 1.00 90.31 416 SER A O 1
ATOM 3390 N N . LYS A 1 417 ? 4.360 5.219 6.022 1.00 91.19 417 LYS A N 1
ATOM 3391 C CA . LYS A 1 417 ? 4.901 4.420 4.918 1.00 91.19 417 LYS A CA 1
ATOM 3392 C C . LYS A 1 417 ? 3.903 4.218 3.780 1.00 91.19 417 LYS A C 1
ATOM 3394 O O . LYS A 1 417 ? 4.217 3.516 2.831 1.00 91.19 417 LYS A O 1
ATOM 3399 N N . GLY A 1 418 ? 2.711 4.807 3.848 1.00 90.38 418 GLY A N 1
ATOM 3400 C CA . GLY A 1 418 ? 1.706 4.672 2.799 1.00 90.38 418 GLY A CA 1
ATOM 3401 C C . GLY A 1 418 ? 1.063 3.282 2.715 1.00 90.38 418 GLY A C 1
ATOM 3402 O O . GLY A 1 418 ? 0.441 2.966 1.699 1.00 90.38 418 GLY A O 1
ATOM 3403 N N . ILE A 1 419 ? 1.194 2.443 3.746 1.00 93.06 419 ILE A N 1
ATOM 3404 C CA . ILE A 1 419 ? 0.666 1.074 3.749 1.00 93.06 419 ILE A CA 1
ATOM 3405 C C . ILE A 1 419 ? -0.769 1.076 4.280 1.00 93.06 419 ILE A C 1
ATOM 3407 O O . ILE A 1 419 ? -1.032 1.503 5.405 1.00 93.06 419 ILE A O 1
ATOM 3411 N N . LYS A 1 420 ? -1.704 0.560 3.478 1.00 94.50 420 LYS A N 1
ATOM 3412 C CA . LYS A 1 420 ? -3.087 0.324 3.901 1.00 94.50 420 LYS A CA 1
ATOM 3413 C C . LYS A 1 420 ? -3.210 -1.097 4.436 1.00 94.50 420 LYS A C 1
ATOM 3415 O O . LYS A 1 420 ? -2.830 -2.052 3.759 1.00 94.50 420 LYS A O 1
ATOM 3420 N N . VAL A 1 421 ? -3.766 -1.241 5.633 1.00 95.69 421 VAL A N 1
ATOM 3421 C CA . VAL A 1 421 ? -4.107 -2.545 6.208 1.00 95.69 421 VAL A CA 1
ATOM 3422 C C . VAL A 1 421 ? -5.532 -2.888 5.792 1.00 95.69 421 VAL A C 1
ATOM 3424 O O . VAL A 1 421 ? -6.437 -2.090 5.998 1.00 95.69 421 VAL A O 1
ATOM 3427 N N . LEU A 1 422 ? -5.722 -4.067 5.205 1.00 94.06 422 LEU A N 1
ATOM 3428 C CA . LEU A 1 422 ? -7.035 -4.563 4.786 1.00 94.06 422 LEU A CA 1
ATOM 3429 C C . LEU A 1 422 ? -7.670 -5.439 5.860 1.00 94.06 422 LEU A C 1
ATOM 3431 O O . LEU A 1 422 ? -8.872 -5.384 6.083 1.00 94.06 422 LEU A O 1
ATOM 3435 N N . ASN A 1 423 ? -6.862 -6.275 6.510 1.00 94.12 423 ASN A N 1
ATOM 3436 C CA . ASN A 1 423 ? -7.327 -7.154 7.573 1.00 94.12 423 ASN A CA 1
ATOM 3437 C C . ASN A 1 423 ? -6.147 -7.601 8.441 1.00 94.12 423 ASN A C 1
ATOM 3439 O O . ASN A 1 423 ? -5.042 -7.802 7.931 1.00 94.12 423 ASN A O 1
ATOM 3443 N N . ALA A 1 424 ? -6.391 -7.827 9.727 1.00 95.12 424 ALA A N 1
ATOM 3444 C CA . ALA A 1 424 ? -5.466 -8.523 10.607 1.00 95.12 424 ALA A CA 1
ATOM 3445 C C . ALA A 1 424 ? -6.241 -9.459 11.533 1.00 95.12 424 ALA A C 1
ATOM 3447 O O . ALA A 1 424 ? -7.194 -9.057 12.194 1.00 95.12 424 ALA A O 1
ATOM 3448 N N . THR A 1 425 ? -5.830 -10.720 11.584 1.00 94.81 425 THR A N 1
ATOM 3449 C CA . THR A 1 425 ? -6.526 -11.755 12.348 1.00 94.81 425 THR A CA 1
ATOM 3450 C C . THR A 1 425 ? -5.533 -12.698 12.999 1.00 94.81 425 THR A C 1
ATOM 3452 O O . THR A 1 425 ? -4.433 -12.910 12.491 1.00 94.81 425 THR A O 1
ATOM 3455 N N . PHE A 1 426 ? -5.966 -13.319 14.088 1.00 92.94 426 PHE A N 1
ATOM 3456 C CA . PHE A 1 426 ? -5.272 -14.421 14.740 1.00 92.94 426 PHE A CA 1
ATOM 3457 C C . PHE A 1 426 ? -6.188 -15.647 14.834 1.00 92.94 426 PHE A C 1
ATOM 3459 O O . PHE A 1 426 ? -7.414 -15.508 14.710 1.00 92.94 426 PHE A O 1
ATOM 3466 N N . GLY A 1 427 ? -5.632 -16.847 14.990 1.00 84.38 427 GLY A N 1
ATOM 3467 C CA . GLY A 1 427 ? -6.420 -18.073 15.147 1.00 84.38 427 GLY A CA 1
ATOM 3468 C C . GLY A 1 427 ? -5.679 -19.378 14.949 1.00 84.38 427 GLY A C 1
ATOM 3469 O O . GLY A 1 427 ? -4.559 -19.384 14.390 1.00 84.38 427 GLY A O 1
#